Protein 7POK (pdb70)

GO terms:
  GO:0005634 nucleus (C, IDA)
  GO:0005700 polytene chromosome (C, IDA)
  GO:0003677 DNA binding (F, IDA)
  GO:0003682 chromatin binding (F, IDA)
  GO:0043035 chromatin insulator sequence binding (F, IDA)
  GO:0043565 sequence-specific DNA binding (F, IDA)
  GO:0006355 regulation of DNA-templated transcription (P, IDA)
  GO:0042023 DNA endoreduplication (P, IMP)
  GO:0006260 DNA replication (P, IMP)
  GO:0005515 protein binding (F, IPI)
  GO:0005634 nucleus (C, EXP)
  GO:0005694 chromosome (C, EXP)

Foldseek 3Di:
DQAALPPRHNPQKDFLPDDDPWWDADDRSQVLCCVPPVDRDDPPPPTRRIHHPVRSLVSRLVVQQVVVVVVQVVQVVCCVVPVDRDDDDDRDDRIDTD/DVQQDQAALPPRHNPQKDFQPPDVDRSQRLCCVQPVDHDDPPPPHHRIHHPLVSVVSVLVSVQVVQVVVQVVQVVCCVVPVDRDDDDDHRDRD/DQAAAQPPRHPPQKDFQQCVRNQVLCCVQPVDRDDPPPPTHGIHHPVVSLVSVLSSQQVVVVVVVVVQVVCCVVPVDRDDDDDRDDRDDD/DAAALPPRHPPQKDFQQPDPPDRSQRLCCVQPVDHDDPPPPTHGIHHPVRSVVSVLVSVQVVQVVVVVVQVVCCVVPVDRDDDDDRRDDD

Sequence (371 aa):
KRVCRFCLTEQKLASIFEENPRVKTTANLPLQIMAITAIEVYAGDGMPGHICLECRLLFEHCYRFKQMCKRAETLLRQYPLTGNWPSPLEKPRAPISSMLTEKRVCRFCLTEQKLASIFEETANLPLQIMAITAIEVYAGDGMPGHICLECRLLFEHCYRFKQMCKRAETLLRQYPLTGNWPSPLEKPRAPEKRVCRFCLTEEQKLASIFEANLPLQIMAITAIEVYAGDGMPGHICLECRLLFEHCYRFKQMCKRAETLLRQYPLTGNWPSPLEKPRAPISKRVCRFCLTEQKLASIFEETTANLPLQIMAITAIEVYAGDGMPGHICLECRLLFEHCYRFKQMCKRAETLLRQYPLTGNWPSPLEKPRAP

Structure (mmCIF, N/CA/C/O backbone):
data_7POK
#
_entry.id   7POK
#
_cell.length_a   87.265
_cell.length_b   90.489
_cell.length_c   105.770
_cell.angle_alpha   90.000
_cell.angle_beta   90.000
_cell.angle_gamma   90.000
#
_symmetry.space_group_name_H-M   'C 2 2 21'
#
loop_
_entity.id
_entity.type
_entity.pdbx_description
1 polymer LD15650p
2 non-polymer 'ZINC ION'
3 water water
#
loop_
_atom_site.group_PDB
_atom_site.id
_atom_site.type_symbol
_atom_site.label_atom_id
_atom_site.label_alt_id
_atom_site.label_comp_id
_atom_site.label_asym_id
_atom_site.label_entity_id
_atom_site.label_seq_id
_atom_site.pdbx_PDB_ins_code
_atom_site.Cartn_x
_atom_site.Cartn_y
_atom_site.Cartn_z
_atom_site.occupancy
_atom_site.B_iso_or_equiv
_atom_site.auth_seq_id
_atom_site.auth_comp_id
_atom_site.auth_asym_id
_atom_site.auth_atom_id
_atom_site.pdbx_PDB_model_num
ATOM 1 N N . LYS A 1 22 ? 38.995 -3.263 8.617 1.00 65.65 15 LYS A N 1
ATOM 2 C CA . LYS A 1 22 ? 38.613 -3.681 9.972 1.00 67.24 15 LYS A CA 1
ATOM 3 C C . LYS A 1 22 ? 39.010 -2.587 10.982 1.00 65.14 15 LYS A C 1
ATOM 4 O O . LYS A 1 22 ? 38.111 -2.183 11.725 1.00 84.19 15 LYS A O 1
ATOM 10 N N . ARG A 1 23 ? 40.273 -2.138 11.035 1.00 53.14 16 ARG A N 1
ATOM 11 C CA . ARG A 1 23 ? 40.738 -0.987 11.834 1.00 53.85 16 ARG A CA 1
ATOM 12 C C . ARG A 1 23 ? 40.683 0.315 11.005 1.00 44.12 16 ARG A C 1
ATOM 13 O O . ARG A 1 23 ? 41.552 0.515 10.129 1.00 39.48 16 ARG A O 1
ATOM 21 N N . VAL A 1 24 ? 39.663 1.146 11.210 1.00 39.03 17 VAL A N 1
ATOM 22 C CA . VAL A 1 24 ? 39.442 2.337 10.363 1.00 33.98 17 VAL A CA 1
ATOM 23 C C . VAL A 1 24 ? 39.128 3.564 11.253 1.00 33.27 17 VAL A C 1
ATOM 24 O O . VAL A 1 24 ? 38.730 3.415 12.385 1.00 28.59 17 VAL A O 1
ATOM 28 N N . CYS A 1 25 ? 39.229 4.728 10.661 1.00 31.21 18 CYS A N 1
ATOM 29 C CA . CYS A 1 25 ? 38.733 5.996 11.252 1.00 29.01 18 CYS A CA 1
ATOM 30 C C . CYS A 1 25 ? 37.211 5.893 11.318 1.00 28.40 18 CYS A C 1
ATOM 31 O O . CYS A 1 25 ? 36.563 5.661 10.256 1.00 30.09 18 CYS A O 1
ATOM 34 N N . ARG A 1 26 ? 36.632 6.104 12.493 1.00 27.88 19 ARG A N 1
ATOM 35 C CA . ARG A 1 26 ? 35.162 6.107 12.675 1.00 28.06 19 ARG A CA 1
ATOM 36 C C . ARG A 1 26 ? 34.457 7.145 11.765 1.00 25.80 19 ARG A C 1
ATOM 37 O O . ARG A 1 26 ? 33.275 6.967 11.444 1.00 24.62 19 ARG A O 1
ATOM 45 N N . PHE A 1 27 ? 35.151 8.181 11.346 1.00 25.09 20 PHE A N 1
ATOM 46 C CA . PHE A 1 27 ? 34.586 9.414 10.777 1.00 25.83 20 PHE A CA 1
ATOM 47 C C . PHE A 1 27 ? 34.812 9.501 9.268 1.00 26.55 20 PHE A C 1
ATOM 48 O O . PHE A 1 27 ? 33.856 9.965 8.592 1.00 28.01 20 PHE A O 1
ATOM 56 N N . CYS A 1 28 ? 35.922 9.002 8.744 1.00 27.33 21 CYS A N 1
ATOM 57 C CA . CYS A 1 28 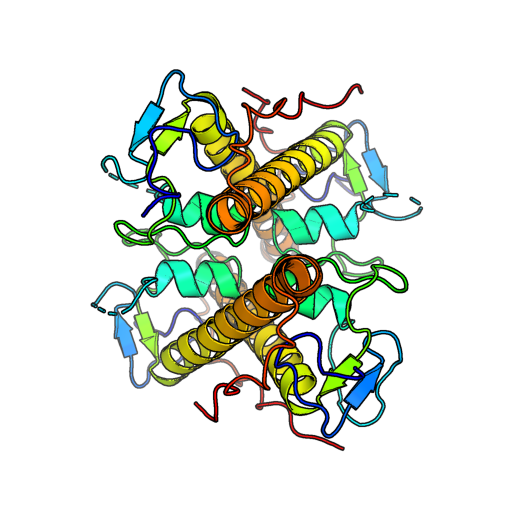? 36.185 9.021 7.286 1.00 28.95 21 CYS A CA 1
ATOM 58 C C . CYS A 1 28 ? 36.462 7.611 6.722 1.00 29.68 21 CYS A C 1
ATOM 59 O O . CYS A 1 28 ? 36.608 7.520 5.492 1.00 29.83 21 CYS A O 1
ATOM 62 N N . LEU A 1 29 ? 36.583 6.592 7.576 1.00 30.07 22 LEU A N 1
ATOM 63 C CA . LEU A 1 29 ? 36.764 5.165 7.207 1.00 31.98 22 LEU A CA 1
ATOM 64 C C . LEU A 1 29 ? 38.132 4.903 6.599 1.00 33.69 22 LEU A C 1
ATOM 65 O O . LEU A 1 29 ? 38.272 3.795 6.036 1.00 31.67 22 LEU A O 1
ATOM 70 N N . THR A 1 30 ? 39.123 5.794 6.740 1.00 31.11 23 THR A N 1
ATOM 71 C CA . THR A 1 30 ? 40.494 5.521 6.297 1.00 33.91 23 THR A CA 1
ATOM 72 C C . THR A 1 30 ? 41.124 4.478 7.197 1.00 38.85 23 THR A C 1
ATOM 73 O O . THR A 1 30 ? 40.709 4.350 8.393 1.00 36.57 23 THR A O 1
ATOM 77 N N . GLU A 1 31 ? 42.128 3.780 6.663 1.00 39.44 24 GLU A N 1
ATOM 78 C CA . GLU A 1 31 ? 42.996 2.857 7.435 1.00 38.08 24 GLU A CA 1
ATOM 79 C C . GLU A 1 31 ? 44.278 3.573 7.830 1.00 38.46 24 GLU A C 1
ATOM 80 O O . GLU A 1 31 ? 44.988 3.014 8.632 1.00 40.76 24 GLU A O 1
ATOM 86 N N . GLN A 1 32 ? 44.546 4.766 7.312 1.00 40.69 25 GLN A N 1
ATOM 87 C CA . GLN A 1 32 ? 45.864 5.467 7.432 1.00 43.03 25 GLN A CA 1
ATOM 88 C C . GLN A 1 32 ? 45.901 6.419 8.641 1.00 43.73 25 GLN A C 1
ATOM 89 O O . GLN A 1 32 ? 44.912 7.168 8.882 1.00 43.26 25 GLN A O 1
ATOM 95 N N . LYS A 1 33 ? 47.039 6.454 9.333 1.00 44.23 26 LYS A N 1
ATOM 96 C CA . LYS A 1 33 ? 47.427 7.484 10.342 1.00 44.10 26 LYS A CA 1
ATOM 97 C C . LYS A 1 33 ? 46.430 7.474 11.496 1.00 38.95 26 LYS A C 1
ATOM 98 O O . LYS A 1 33 ? 45.998 8.511 11.874 1.00 39.03 26 LYS A O 1
ATOM 104 N N . LEU A 1 34 ? 46.085 6.300 12.001 1.00 37.57 27 LEU A N 1
ATOM 105 C CA . LEU A 1 34 ? 45.066 6.120 13.057 1.00 38.22 27 LEU A CA 1
ATOM 106 C C . LEU A 1 34 ? 45.661 6.298 14.463 1.00 36.22 27 LEU A C 1
ATOM 107 O O . LEU A 1 34 ? 46.717 5.816 14.715 1.00 36.73 27 LEU A O 1
ATOM 112 N N . ALA A 1 35 ? 44.877 6.781 15.391 1.00 35.54 28 ALA A N 1
ATOM 113 C CA . ALA A 1 35 ? 45.124 6.653 16.835 1.00 36.19 28 ALA A CA 1
ATOM 114 C C . ALA A 1 35 ? 43.791 6.332 17.532 1.00 36.71 28 ALA A C 1
ATOM 115 O O . ALA A 1 35 ? 42.713 6.635 16.970 1.00 35.51 28 ALA A O 1
ATOM 117 N N . SER A 1 36 ? 43.844 5.823 18.766 1.00 35.89 29 SER A N 1
ATOM 118 C CA . SER A 1 36 ? 42.631 5.644 19.609 1.00 34.49 29 SER A CA 1
ATOM 119 C C . SER A 1 36 ? 41.919 6.985 19.828 1.00 34.17 29 SER A C 1
ATOM 120 O O . SER A 1 36 ? 42.567 7.990 20.240 1.00 32.62 29 SER A O 1
ATOM 123 N N . ILE A 1 37 ? 40.603 6.960 19.716 1.00 32.22 30 ILE A N 1
ATOM 124 C CA . ILE A 1 37 ? 39.737 8.080 20.124 1.00 32.77 30 ILE A CA 1
ATOM 125 C C . ILE A 1 37 ? 39.909 8.349 21.630 1.00 35.91 30 ILE A C 1
ATOM 126 O O . ILE A 1 37 ? 39.683 9.511 22.039 1.00 32.76 30 ILE A O 1
ATOM 131 N N . PHE A 1 38 ? 40.262 7.341 22.429 1.00 35.90 31 PHE A N 1
ATOM 132 C CA . PHE A 1 38 ? 40.134 7.418 23.907 1.00 39.17 31 PHE A CA 1
ATOM 133 C C . PHE A 1 38 ? 41.482 7.703 24.580 1.00 40.26 31 PHE A C 1
ATOM 134 O O . PHE A 1 38 ? 41.494 8.049 25.796 1.00 44.76 31 PHE A O 1
ATOM 142 N N . GLU A 1 39 ? 42.547 7.753 23.795 1.00 40.26 32 GLU A N 1
ATOM 143 C CA . GLU A 1 39 ? 43.890 8.025 24.350 1.00 44.72 32 GLU A CA 1
ATOM 144 C C . GLU A 1 39 ? 44.172 9.484 24.121 1.00 45.67 32 GLU A C 1
ATOM 145 O O . GLU A 1 39 ? 43.799 10.010 23.041 1.00 42.55 32 GLU A O 1
ATOM 151 N N . GLU A 1 40 ? 44.882 10.108 25.064 1.00 46.27 33 GLU A N 1
ATOM 152 C CA . GLU A 1 40 ? 45.496 11.443 24.754 1.00 46.99 33 GLU A CA 1
ATOM 153 C C . GLU A 1 40 ? 46.468 11.328 23.587 1.00 49.23 33 GLU A C 1
ATOM 154 O O . GLU A 1 40 ? 47.228 10.331 23.515 1.00 45.64 33 GLU A O 1
ATOM 160 N N . ASN A 1 41 ? 46.417 12.310 22.709 1.00 47.47 34 ASN A N 1
ATOM 161 C CA . ASN A 1 41 ? 47.287 12.313 21.531 1.00 53.57 34 ASN A CA 1
ATOM 162 C C . ASN A 1 41 ? 48.305 13.425 21.718 1.00 50.03 34 ASN A C 1
ATOM 163 O O . ASN A 1 41 ? 47.948 14.586 21.591 1.00 45.82 34 ASN A O 1
ATOM 168 N N . PRO A 1 42 ? 49.588 13.126 22.008 1.00 51.87 35 PRO A N 1
ATOM 169 C CA . PRO A 1 42 ? 50.569 14.205 22.207 1.00 55.81 35 PRO A CA 1
ATOM 170 C C . PRO A 1 42 ? 50.941 14.989 20.933 1.00 58.14 35 PRO A C 1
ATOM 171 O O . PRO A 1 42 ? 51.744 15.859 21.027 1.00 64.66 35 PRO A O 1
ATOM 175 N N . ARG A 1 43 ? 50.399 14.630 19.768 1.00 60.70 36 ARG A N 1
ATOM 176 C CA . ARG A 1 43 ? 50.899 15.127 18.462 1.00 60.89 36 ARG A CA 1
ATOM 177 C C . ARG A 1 43 ? 50.041 16.325 18.095 1.00 56.49 36 ARG A C 1
ATOM 178 O O . ARG A 1 43 ? 50.451 17.049 17.254 1.00 57.59 36 ARG A O 1
ATOM 182 N N . VAL A 1 44 ? 48.860 16.453 18.686 1.00 52.80 37 VAL A N 1
ATOM 183 C CA . VAL A 1 44 ? 47.897 17.528 18.389 1.00 52.13 37 VAL A CA 1
ATOM 184 C C . VAL A 1 44 ? 47.686 18.276 19.683 1.00 49.79 37 VAL A C 1
ATOM 185 O O . VAL A 1 44 ? 47.020 17.757 20.581 1.00 45.73 37 VAL A O 1
ATOM 189 N N . LYS A 1 45 ? 48.079 19.523 19.699 1.00 48.34 38 LYS A N 1
ATOM 190 C CA . LYS A 1 45 ? 47.624 20.447 20.731 1.00 45.79 38 LYS A CA 1
ATOM 191 C C . LYS A 1 45 ? 46.128 20.644 20.587 1.00 46.20 38 LYS A C 1
ATOM 192 O O . LYS A 1 45 ? 45.719 21.354 19.667 1.00 51.89 38 LYS A O 1
ATOM 198 N N . THR A 1 46 ? 45.364 20.218 21.577 1.00 42.65 39 THR A N 1
ATOM 199 C CA . THR A 1 46 ? 43.890 20.308 21.564 1.00 47.86 39 THR A CA 1
ATOM 200 C C . THR A 1 46 ? 43.435 21.049 22.782 1.00 48.29 39 THR A C 1
ATOM 201 O O . THR A 1 46 ? 44.165 21.084 23.790 1.00 53.09 39 THR A O 1
ATOM 205 N N . THR A 1 47 ? 42.244 21.591 22.645 1.00 45.03 40 THR A N 1
ATOM 206 C CA . THR A 1 47 ? 41.691 22.568 23.571 1.00 44.33 40 THR A CA 1
ATOM 207 C C . THR A 1 47 ? 40.456 21.991 24.255 1.00 43.83 40 THR A C 1
ATOM 208 O O . THR A 1 47 ? 39.984 22.709 25.064 1.00 44.62 40 THR A O 1
ATOM 212 N N . ALA A 1 48 ? 39.928 20.784 23.956 1.00 39.81 41 ALA A N 1
ATOM 213 C CA . ALA A 1 48 ? 38.869 20.120 24.781 1.00 35.80 41 ALA A CA 1
ATOM 214 C C . ALA A 1 48 ? 38.934 18.606 24.543 1.00 34.55 41 ALA A C 1
ATOM 215 O O . ALA A 1 48 ? 39.569 18.249 23.500 1.00 34.79 41 ALA A O 1
ATOM 217 N N . ASN A 1 49 ? 38.280 17.766 25.352 1.00 33.71 42 ASN A N 1
ATOM 218 C CA . ASN A 1 49 ? 38.400 16.297 25.146 1.00 35.80 42 ASN A CA 1
ATOM 219 C C . ASN A 1 49 ? 37.683 15.922 23.821 1.00 32.58 42 ASN A C 1
ATOM 220 O O . ASN A 1 49 ? 36.741 16.681 23.346 1.00 29.63 42 ASN A O 1
ATOM 225 N N . LEU A 1 50 ? 38.154 14.860 23.178 1.00 30.09 43 LEU A N 1
ATOM 226 C CA . LEU A 1 50 ? 37.714 14.567 21.809 1.00 29.06 43 LEU A CA 1
ATOM 227 C C . LEU A 1 50 ? 36.238 14.154 21.813 1.00 29.20 43 LEU A C 1
ATOM 228 O O . LEU A 1 50 ? 35.487 14.599 20.950 1.00 29.79 43 LEU A O 1
ATOM 233 N N . PRO A 1 51 ? 35.730 13.309 22.750 1.00 30.81 44 PRO A N 1
ATOM 234 C CA . PRO A 1 51 ? 34.319 12.991 22.746 1.00 31.52 44 PRO A CA 1
ATOM 235 C C . PRO A 1 51 ? 33.447 14.247 22.794 1.00 28.94 44 PRO A C 1
ATOM 236 O O . PRO A 1 51 ? 32.387 14.242 22.105 1.00 29.29 44 PRO A O 1
ATOM 240 N N . LEU A 1 52 ? 33.812 15.236 23.623 1.00 28.44 45 LEU A N 1
ATOM 241 C CA . LEU A 1 52 ? 33.027 16.502 23.629 1.00 31.93 45 LEU A CA 1
ATOM 242 C C . LEU A 1 52 ? 33.046 17.173 22.215 1.00 28.63 45 LEU A C 1
ATOM 243 O O . LEU A 1 52 ? 31.962 17.631 21.740 1.00 28.86 45 LEU A O 1
ATOM 248 N N . GLN A 1 53 ? 34.226 17.224 21.576 1.00 27.95 46 GLN A N 1
ATOM 249 C CA . GLN A 1 53 ? 34.362 17.854 20.223 1.00 29.84 46 GLN A CA 1
ATOM 250 C C . GLN A 1 53 ? 33.489 17.120 19.201 1.00 29.34 46 GLN A C 1
ATOM 251 O O . GLN A 1 53 ? 32.810 17.776 18.378 1.00 27.71 46 GLN A O 1
ATOM 257 N N . ILE A 1 54 ? 33.459 15.793 19.293 1.00 27.77 47 ILE A N 1
ATOM 258 C CA . ILE A 1 54 ? 32.702 14.974 18.328 1.00 29.72 47 ILE A CA 1
ATOM 259 C C . ILE A 1 54 ? 31.203 15.276 18.493 1.00 35.65 47 ILE A C 1
ATOM 260 O O . ILE A 1 54 ? 30.440 15.420 17.511 1.00 31.13 47 ILE A O 1
ATOM 265 N N . MET A 1 55 ? 30.775 15.205 19.744 1.00 35.23 48 MET A N 1
ATOM 266 C CA . MET A 1 55 ? 29.382 15.413 20.143 1.00 37.12 48 MET A CA 1
ATOM 267 C C . MET A 1 55 ? 28.921 16.773 19.660 1.00 32.55 48 MET A C 1
ATOM 268 O O . MET A 1 55 ? 27.778 16.834 19.154 1.00 32.10 48 MET A O 1
ATOM 276 N N . ALA A 1 56 ? 29.703 17.817 19.854 1.00 29.70 49 ALA A N 1
ATOM 277 C CA . ALA A 1 56 ? 29.308 19.166 19.462 1.00 36.20 49 ALA A CA 1
ATOM 278 C C . ALA A 1 56 ? 28.832 19.209 17.974 1.00 44.16 49 ALA A C 1
ATOM 279 O O . ALA A 1 56 ? 27.851 19.904 17.622 1.00 42.89 49 ALA A O 1
ATOM 281 N N . ILE A 1 57 ? 29.514 18.490 17.084 1.00 42.64 50 ILE A N 1
ATOM 282 C CA . ILE A 1 57 ? 29.338 18.610 15.603 1.00 41.00 50 ILE A CA 1
ATOM 283 C C . ILE A 1 57 ? 28.352 17.575 15.103 1.00 40.56 50 ILE A C 1
ATOM 284 O O . ILE A 1 57 ? 27.571 17.892 14.167 1.00 46.23 50 ILE A O 1
ATOM 289 N N . THR A 1 58 ? 28.271 16.405 15.715 1.00 35.52 51 THR A N 1
ATOM 290 C CA . THR A 1 58 ? 27.604 15.255 15.061 1.00 35.73 51 THR A CA 1
ATOM 291 C C . THR A 1 58 ? 26.492 14.731 15.954 1.00 37.41 51 THR A C 1
ATOM 292 O O . THR A 1 58 ? 25.695 13.817 15.480 1.00 37.32 51 THR A O 1
ATOM 296 N N . ALA A 1 59 ? 26.517 15.115 17.251 1.00 35.40 52 ALA A N 1
ATOM 297 C CA . ALA A 1 59 ? 25.561 14.641 18.255 1.00 36.02 52 ALA A CA 1
ATOM 298 C C . ALA A 1 59 ? 25.748 13.156 18.518 1.00 37.17 52 ALA A C 1
ATOM 299 O O . ALA A 1 59 ? 24.974 12.634 19.318 1.00 40.10 52 ALA A O 1
ATOM 301 N N . ILE A 1 60 ? 26.756 12.515 17.930 1.00 38.63 53 ILE A N 1
ATOM 302 C CA . ILE A 1 60 ? 27.190 11.124 18.221 1.00 41.20 53 ILE A CA 1
ATOM 303 C C . ILE A 1 60 ? 27.949 11.138 19.546 1.00 37.04 53 ILE A C 1
ATOM 304 O O . ILE A 1 60 ? 28.942 11.914 19.685 1.00 32.00 53 ILE A O 1
ATOM 309 N N . GLU A 1 61 ? 27.543 10.251 20.450 1.00 39.33 54 GLU A N 1
ATOM 310 C CA . GLU A 1 61 ? 28.125 10.101 21.783 1.00 41.63 54 GLU A CA 1
ATOM 311 C C . GLU A 1 61 ? 28.957 8.842 21.701 1.00 39.20 54 GLU A C 1
ATOM 312 O O . GLU A 1 61 ? 28.364 7.789 21.872 1.00 43.84 54 GLU A O 1
ATOM 318 N N . VAL A 1 62 ? 30.271 8.943 21.569 1.00 34.77 55 VAL A N 1
ATOM 319 C CA . VAL A 1 62 ? 31.172 7.789 21.378 1.00 34.80 55 VAL A CA 1
ATOM 320 C C . VAL A 1 62 ? 31.582 7.290 22.770 1.00 37.50 55 VAL A C 1
ATOM 321 O O . VAL A 1 62 ? 31.725 8.142 23.663 1.00 36.99 55 VAL A O 1
ATOM 325 N N . TYR A 1 63 ? 31.764 6.001 22.973 1.00 37.37 56 TYR A N 1
ATOM 326 C CA . TYR A 1 63 ? 32.350 5.501 24.241 1.00 38.74 56 TYR A CA 1
ATOM 327 C C . TYR A 1 63 ? 33.018 4.166 23.967 1.00 40.37 56 TYR A C 1
ATOM 328 O O . TYR A 1 63 ? 32.601 3.408 22.998 1.00 38.65 56 TYR A O 1
ATOM 337 N N . ALA A 1 64 ? 34.040 3.884 24.778 1.00 40.41 57 ALA A N 1
ATOM 338 C CA . ALA A 1 64 ? 34.810 2.629 24.694 1.00 45.37 57 ALA A CA 1
ATOM 339 C C . ALA A 1 64 ? 33.826 1.466 24.862 1.00 44.17 57 ALA A C 1
ATOM 340 O O . ALA A 1 64 ? 33.023 1.529 25.786 1.00 49.49 57 ALA A O 1
ATOM 342 N N . GLY A 1 65 ? 33.828 0.517 23.928 1.00 45.19 58 GLY A N 1
ATOM 343 C CA . GLY A 1 65 ? 32.950 -0.654 23.992 1.00 44.89 58 GLY A CA 1
ATOM 344 C C . GLY A 1 65 ? 31.590 -0.393 23.347 1.00 51.34 58 GLY A C 1
ATOM 345 O O . GLY A 1 65 ? 30.718 -1.258 23.519 1.00 46.20 58 GLY A O 1
ATOM 346 N N . ASP A 1 66 ? 31.395 0.676 22.535 1.00 41.33 59 ASP A N 1
ATOM 347 C CA . ASP A 1 66 ? 30.077 0.901 21.887 1.00 39.26 59 ASP A CA 1
ATOM 348 C C . ASP A 1 66 ? 29.965 0.030 20.620 1.00 38.45 59 ASP A C 1
ATOM 349 O O . ASP A 1 66 ? 28.966 0.133 19.934 1.00 38.05 59 ASP A O 1
ATOM 354 N N . GLY A 1 67 ? 30.972 -0.771 20.275 1.00 37.58 60 GLY A N 1
ATOM 355 C CA . GLY A 1 67 ? 30.869 -1.676 19.105 1.00 38.42 60 GLY A CA 1
ATOM 356 C C . GLY A 1 67 ? 31.200 -0.961 17.790 1.00 39.52 60 GLY A C 1
ATOM 357 O O . GLY A 1 67 ? 31.036 -1.564 16.763 1.00 39.37 60 GLY A O 1
ATOM 358 N N . MET A 1 68 ? 31.634 0.287 17.841 1.00 34.96 61 MET A N 1
ATOM 359 C CA . MET A 1 68 ? 31.918 1.106 16.636 1.00 34.01 61 MET A CA 1
ATOM 360 C C . MET A 1 68 ? 33.412 1.243 16.554 1.00 33.34 61 MET A C 1
ATOM 361 O O . MET A 1 68 ? 34.101 0.973 17.518 1.00 34.11 61 MET A O 1
ATOM 366 N N . PRO A 1 69 ? 34.007 1.591 15.395 1.00 35.13 62 PRO A N 1
ATOM 367 C CA . PRO A 1 69 ? 35.458 1.775 15.333 1.00 33.53 62 PRO A CA 1
ATOM 368 C C . PRO A 1 69 ? 35.949 2.785 16.404 1.00 33.23 62 PRO A C 1
ATOM 369 O O . PRO A 1 69 ? 35.287 3.771 16.648 1.00 30.77 62 PRO A O 1
ATOM 373 N N . GLY A 1 70 ? 37.064 2.442 17.045 1.00 32.30 63 GLY A N 1
ATOM 374 C CA . GLY A 1 70 ? 37.627 3.102 18.238 1.00 35.83 63 GLY A CA 1
ATOM 375 C C . GLY A 1 70 ? 38.760 4.048 17.886 1.00 32.96 63 GLY A C 1
ATOM 376 O O . GLY A 1 70 ? 39.404 4.555 18.808 1.00 34.44 63 GLY A O 1
ATOM 377 N N . HIS A 1 71 ? 38.982 4.268 16.592 1.00 31.06 64 HIS A N 1
ATOM 378 C CA . HIS A 1 71 ? 40.118 5.025 16.060 1.00 31.96 64 HIS A CA 1
ATOM 379 C C . HIS A 1 71 ? 39.625 6.230 15.253 1.00 31.57 64 HIS A C 1
ATOM 380 O O . HIS A 1 71 ? 38.530 6.245 14.745 1.00 30.87 64 HIS A O 1
ATOM 387 N N . ILE A 1 72 ? 40.516 7.192 15.109 1.00 30.80 65 ILE A N 1
ATOM 388 C CA . ILE A 1 72 ? 40.335 8.426 14.319 1.00 28.88 65 ILE A CA 1
ATOM 389 C C . ILE A 1 72 ? 41.679 8.706 13.662 1.00 31.49 65 ILE A C 1
ATOM 390 O O . ILE A 1 72 ? 42.731 8.461 14.282 1.00 31.91 65 ILE A O 1
ATOM 395 N N . CYS A 1 73 ? 41.641 9.155 12.427 1.00 30.76 66 CYS A N 1
ATOM 396 C CA . CYS A 1 73 ? 42.837 9.570 11.684 1.00 31.55 66 CYS A CA 1
ATOM 397 C C . CYS A 1 73 ? 43.222 10.984 12.140 1.00 31.71 66 CYS A C 1
ATOM 398 O O . CYS A 1 73 ? 42.422 11.739 12.750 1.00 31.17 66 CYS A O 1
ATOM 401 N N . LEU A 1 74 ? 44.448 11.333 11.865 1.00 34.25 67 LEU A N 1
ATOM 402 C CA . LEU A 1 74 ? 45.024 12.650 12.230 1.00 37.65 67 LEU A CA 1
ATOM 403 C C . LEU A 1 74 ? 44.179 13.737 11.590 1.00 35.76 67 LEU A C 1
ATOM 404 O O . LEU A 1 74 ? 43.896 14.716 12.284 1.00 32.85 67 LEU A O 1
ATOM 409 N N . GLU A 1 75 ? 43.821 13.605 10.311 1.00 34.12 68 GLU A N 1
ATOM 410 C CA . GLU A 1 75 ? 43.099 14.705 9.644 1.00 35.91 68 GLU A CA 1
ATOM 411 C C . GLU A 1 75 ? 41.721 14.922 10.288 1.00 33.38 68 GLU A C 1
ATOM 412 O O . GLU A 1 75 ? 41.359 16.066 10.434 1.00 32.17 68 GLU A O 1
ATOM 418 N N . CYS A 1 76 ? 40.972 13.879 10.598 1.00 29.12 69 CYS A N 1
ATOM 419 C CA . CYS A 1 76 ? 39.685 14.004 11.324 1.00 30.30 69 CYS A CA 1
ATOM 420 C C . CYS A 1 76 ? 39.917 14.633 12.745 1.00 27.45 69 CYS A C 1
ATOM 421 O O . CYS A 1 76 ? 39.138 15.453 13.137 1.00 28.04 69 CYS A O 1
ATOM 424 N N A ARG A 1 77 ? 40.957 14.234 13.460 0.50 28.67 70 ARG A N 1
ATOM 425 N N B ARG A 1 77 ? 40.957 14.234 13.460 0.50 28.73 70 ARG A N 1
ATOM 426 C CA . ARG A 1 77 ? 41.269 14.850 14.784 1.00 29.48 70 ARG A CA 1
ATOM 427 C C A ARG A 1 77 ? 41.503 16.357 14.605 0.50 29.45 70 ARG A C 1
ATOM 428 C C B ARG A 1 77 ? 41.503 16.357 14.605 0.50 29.45 70 ARG A C 1
ATOM 429 O O A ARG A 1 77 ? 40.917 17.153 15.381 0.50 26.21 70 ARG A O 1
ATOM 430 O O B ARG A 1 77 ? 40.917 17.153 15.381 0.50 26.21 70 ARG A O 1
ATOM 444 N N . LEU A 1 78 ? 42.276 16.731 13.591 1.00 29.64 71 LEU A N 1
ATOM 445 C CA . LEU A 1 78 ? 42.532 18.164 13.319 1.00 32.02 71 LEU A CA 1
ATOM 446 C C . LEU A 1 78 ? 41.261 18.904 12.965 1.00 31.90 71 LEU A C 1
ATOM 447 O O . LEU A 1 78 ? 41.109 20.053 13.443 1.00 31.92 71 LEU A O 1
ATOM 452 N N . LEU A 1 79 ? 40.402 18.297 12.150 1.00 33.71 72 LEU A N 1
ATOM 453 C CA . LEU A 1 79 ? 39.124 18.931 11.751 1.00 32.52 72 LEU A CA 1
ATOM 454 C C . LEU A 1 79 ? 38.236 19.138 12.986 1.00 30.29 72 LEU A C 1
ATOM 455 O O . LEU A 1 79 ? 37.581 20.208 13.113 1.00 29.16 72 LEU A O 1
ATOM 460 N N . PHE A 1 80 ? 38.155 18.156 13.897 1.00 27.56 73 PHE A N 1
ATOM 461 C CA . PHE A 1 80 ? 37.331 18.317 15.108 1.00 28.50 73 PHE A CA 1
ATOM 462 C C . PHE A 1 80 ? 37.889 19.504 15.901 1.00 27.46 73 PHE A C 1
ATOM 463 O O . PHE A 1 80 ? 37.067 20.298 16.448 1.00 29.53 73 PHE A O 1
ATOM 471 N N . GLU A 1 81 ? 39.207 19.583 16.039 1.00 29.79 74 GLU A N 1
ATOM 472 C CA . GLU A 1 81 ? 39.822 20.654 16.873 1.00 29.24 74 GLU A CA 1
ATOM 473 C C . GLU A 1 81 ? 39.528 21.994 16.174 1.00 29.60 74 GLU A C 1
ATOM 474 O O . GLU A 1 81 ? 39.251 22.992 16.842 1.00 29.43 74 GLU A O 1
ATOM 480 N N . HIS A 1 82 ? 39.674 22.043 14.885 1.00 29.96 75 HIS A N 1
ATOM 481 C CA . HIS A 1 82 ? 39.450 23.267 14.079 1.00 32.89 75 HIS A CA 1
ATOM 482 C C . HIS A 1 82 ? 38.019 23.734 14.251 1.00 35.12 75 HIS A C 1
ATOM 483 O O . HIS A 1 82 ? 37.821 24.959 14.539 1.00 33.81 75 HIS A O 1
ATOM 490 N N . CYS A 1 83 ? 37.042 22.859 14.117 1.00 33.66 76 CYS A N 1
ATOM 491 C CA . CYS A 1 83 ? 35.652 23.265 14.314 1.00 32.10 76 CYS A CA 1
ATOM 492 C C . CYS A 1 83 ? 35.452 23.789 15.746 1.00 32.05 76 CYS A C 1
ATOM 493 O O . CYS A 1 83 ? 34.649 24.758 15.908 1.00 31.83 76 CYS A O 1
ATOM 498 N N . TYR A 1 84 ? 36.031 23.171 16.789 1.00 28.70 77 TYR A N 1
ATOM 499 C CA . TYR A 1 84 ? 35.862 23.660 18.158 1.00 29.95 77 TYR A CA 1
ATOM 500 C C . TYR A 1 84 ? 36.456 25.103 18.293 1.00 31.37 77 TYR A C 1
ATOM 501 O O . TYR A 1 84 ? 35.840 25.950 18.957 1.00 32.12 77 TYR A O 1
ATOM 510 N N . ARG A 1 85 ? 37.642 25.333 17.734 1.00 30.53 78 ARG A N 1
ATOM 511 C CA . ARG A 1 85 ? 38.324 26.659 17.847 1.00 36.53 78 ARG A CA 1
ATOM 512 C C . ARG A 1 85 ? 37.475 27.740 17.165 1.00 34.72 78 ARG A C 1
ATOM 513 O O . ARG A 1 85 ? 37.312 28.860 17.712 1.00 32.04 78 ARG A O 1
ATOM 521 N N . PHE A 1 86 ? 36.907 27.379 16.016 1.00 32.69 79 PHE A N 1
ATOM 522 C CA . PHE A 1 86 ? 36.008 28.279 15.279 1.00 32.36 79 PHE A CA 1
ATOM 523 C C . PHE A 1 86 ? 34.788 28.617 16.128 1.00 33.39 79 PHE A C 1
ATOM 524 O O . PHE A 1 86 ? 34.375 29.791 16.239 1.00 32.80 79 PHE A O 1
ATOM 532 N N . LYS A 1 87 ? 34.153 27.641 16.712 1.00 30.32 80 LYS A N 1
ATOM 533 C CA . LYS A 1 87 ? 32.981 27.844 17.581 1.00 30.94 80 LYS A CA 1
ATOM 534 C C . LYS A 1 87 ? 33.353 28.761 18.720 1.00 31.57 80 LYS A C 1
ATOM 535 O O . LYS A 1 87 ? 32.573 29.646 18.994 1.00 31.16 80 LYS A O 1
ATOM 541 N N . GLN A 1 88 ? 34.502 28.580 19.341 1.00 32.52 81 GLN A N 1
ATOM 542 C CA . GLN A 1 88 ? 34.939 29.417 20.463 1.00 35.08 81 GLN A CA 1
ATOM 543 C C . GLN A 1 88 ? 35.095 30.883 19.971 1.00 35.68 81 GLN A C 1
ATOM 544 O O . GLN A 1 88 ? 34.654 31.811 20.697 1.00 34.88 81 GLN A O 1
ATOM 550 N N . MET A 1 89 ? 35.622 31.108 18.775 1.00 34.28 82 MET A N 1
ATOM 551 C CA . MET A 1 89 ? 35.744 32.492 18.269 1.00 34.60 82 MET A CA 1
ATOM 552 C C . MET A 1 89 ? 34.334 33.075 18.063 1.00 33.67 82 MET A C 1
ATOM 553 O O . MET A 1 89 ? 34.079 34.236 18.503 1.00 36.58 82 MET A O 1
ATOM 558 N N . CYS A 1 90 ? 33.435 32.340 17.409 1.00 31.59 83 CYS A N 1
ATOM 559 C CA . CYS A 1 90 ? 32.061 32.804 17.133 1.00 32.73 83 CYS A CA 1
ATOM 560 C C . CYS A 1 90 ? 31.381 33.182 18.454 1.00 36.69 83 CYS A C 1
ATOM 561 O O . CYS A 1 90 ? 30.635 34.235 18.497 1.00 33.00 83 CYS A O 1
ATOM 564 N N . LYS A 1 91 ? 31.585 32.383 19.520 1.00 35.45 84 LYS A N 1
ATOM 565 C CA . LYS A 1 91 ? 30.933 32.671 20.821 1.00 35.73 84 LYS A CA 1
ATOM 566 C C . LYS A 1 91 ? 31.550 33.917 21.452 1.00 35.92 84 LYS A C 1
ATOM 567 O O . LYS A 1 91 ? 30.772 34.714 22.067 1.00 36.86 84 LYS A O 1
ATOM 570 N N . ARG A 1 92 ? 32.859 34.099 21.351 1.00 35.83 85 ARG A N 1
ATOM 571 C CA . ARG A 1 92 ? 33.505 35.321 21.838 1.00 40.26 85 ARG A CA 1
ATOM 572 C C . ARG A 1 92 ? 32.903 36.553 21.105 1.00 40.82 85 ARG A C 1
ATOM 573 O O . ARG A 1 92 ? 32.571 37.574 21.773 1.00 39.40 85 ARG A O 1
ATOM 581 N N . ALA A 1 93 ? 32.762 36.494 19.793 1.00 38.76 86 ALA A N 1
ATOM 582 C CA . ALA A 1 93 ? 32.179 37.601 19.004 1.00 40.00 86 ALA A CA 1
ATOM 583 C C . ALA A 1 93 ? 30.768 37.907 19.497 1.00 38.93 86 ALA A C 1
ATOM 584 O O . ALA A 1 93 ? 30.404 39.066 19.665 1.00 35.81 86 ALA A O 1
ATOM 586 N N . GLU A 1 94 ? 29.970 36.885 19.708 1.00 38.33 87 GLU A N 1
ATOM 587 C CA . GLU A 1 94 ? 28.595 37.078 20.203 1.00 40.03 87 GLU A CA 1
ATOM 588 C C . GLU A 1 94 ? 28.601 37.775 21.582 1.00 41.90 87 GLU A C 1
ATOM 589 O O . GLU A 1 94 ? 27.835 38.720 21.764 1.00 41.97 87 GLU A O 1
ATOM 595 N N . THR A 1 95 ? 29.415 37.339 22.531 1.00 40.27 88 THR A N 1
ATOM 596 C CA . THR A 1 95 ? 29.502 37.955 23.869 1.00 43.73 88 THR A CA 1
ATOM 597 C C . THR A 1 95 ? 29.856 39.451 23.731 1.00 44.36 88 THR A C 1
ATOM 598 O O . THR A 1 95 ? 29.149 40.308 24.329 1.00 41.16 88 THR A O 1
ATOM 602 N N . LEU A 1 96 ? 30.883 39.755 22.949 1.00 41.57 89 LEU A N 1
ATOM 603 C CA . LEU A 1 96 ? 31.354 41.155 22.764 1.00 43.98 89 LEU A CA 1
ATOM 604 C C . LEU A 1 96 ? 30.241 42.022 22.130 1.00 43.82 89 LEU A C 1
ATOM 605 O O . LEU A 1 96 ? 30.069 43.162 22.546 1.00 44.20 89 LEU A O 1
ATOM 610 N N . LEU A 1 97 ? 29.498 41.475 21.167 1.00 42.74 90 LEU A N 1
ATOM 611 C CA . LEU A 1 97 ? 28.416 42.217 20.483 1.00 43.06 90 LEU A CA 1
ATOM 612 C C . LEU A 1 97 ? 27.286 42.399 21.475 1.00 46.06 90 LEU A C 1
ATOM 613 O O . LEU A 1 97 ? 26.757 43.524 21.529 1.00 45.83 90 LEU A O 1
ATOM 618 N N . ARG A 1 98 ? 26.941 41.372 22.259 1.00 43.22 91 ARG A N 1
ATOM 619 C CA . ARG A 1 98 ? 25.793 41.512 23.209 1.00 44.31 91 ARG A CA 1
ATOM 620 C C . ARG A 1 98 ? 26.146 42.462 24.360 1.00 43.83 91 ARG A C 1
ATOM 621 O O . ARG A 1 98 ? 25.216 42.996 24.955 1.00 49.63 91 ARG A O 1
ATOM 629 N N . GLN A 1 99 ? 27.415 42.698 24.651 1.00 43.44 92 GLN A N 1
ATOM 630 C CA . GLN A 1 99 ? 27.852 43.554 25.772 1.00 47.77 92 GLN A CA 1
ATOM 631 C C . GLN A 1 99 ? 27.992 44.999 25.288 1.00 47.20 92 GLN A C 1
ATOM 632 O O . GLN A 1 99 ? 28.081 45.942 26.134 1.00 49.19 92 GLN A O 1
ATOM 638 N N . TYR A 1 100 ? 28.033 45.218 23.980 1.00 45.07 93 TYR A N 1
ATOM 639 C CA . TYR A 1 100 ? 28.303 46.558 23.405 1.00 44.65 93 TYR A CA 1
ATOM 640 C C . TYR A 1 100 ? 27.282 47.587 23.888 1.00 44.61 93 TYR A C 1
ATOM 641 O O . TYR A 1 100 ? 27.657 48.732 24.211 1.00 46.03 93 TYR A O 1
ATOM 650 N N . PRO A 1 101 ? 25.960 47.287 23.930 1.00 44.87 94 PRO A N 1
ATOM 651 C CA . PRO A 1 101 ? 24.982 48.268 24.393 1.00 48.11 94 PRO A CA 1
ATOM 652 C C . PRO A 1 101 ? 25.222 48.662 25.871 1.00 47.78 94 PRO A C 1
ATOM 653 O O . PRO A 1 101 ? 24.805 49.717 26.259 1.00 46.28 94 PRO A O 1
ATOM 657 N N . LEU A 1 102 ? 25.951 47.864 26.648 1.00 44.56 95 LEU A N 1
ATOM 658 C CA . LEU A 1 102 ? 26.185 48.202 28.066 1.00 46.42 95 LEU A CA 1
ATOM 659 C C . LEU A 1 102 ? 27.323 49.211 28.228 1.00 47.68 95 LEU A C 1
ATOM 660 O O . LEU A 1 102 ? 27.267 49.906 29.267 1.00 46.79 95 LEU A O 1
ATOM 665 N N . THR A 1 103 ? 28.243 49.368 27.273 1.00 45.53 96 THR A N 1
ATOM 666 C CA . THR A 1 103 ? 29.374 50.327 27.435 1.00 48.51 96 THR A CA 1
ATOM 667 C C . THR A 1 103 ? 29.524 51.288 26.251 1.00 48.80 96 THR A C 1
ATOM 668 O O . THR A 1 103 ? 30.103 52.361 26.408 1.00 52.04 96 THR A O 1
ATOM 672 N N . GLY A 1 104 ? 29.027 50.921 25.087 1.00 49.61 97 GLY A N 1
ATOM 673 C CA . GLY A 1 104 ? 29.239 51.694 23.855 1.00 53.60 97 GLY A CA 1
ATOM 674 C C . GLY A 1 104 ? 30.656 51.568 23.299 1.00 53.29 97 GLY A C 1
ATOM 675 O O . GLY A 1 104 ? 30.932 52.252 22.335 1.00 53.74 97 GLY A O 1
ATOM 676 N N . ASN A 1 105 ? 31.497 50.686 23.818 1.00 49.31 98 ASN A N 1
ATOM 677 C CA . ASN A 1 105 ? 32.807 50.374 23.217 1.00 51.92 98 ASN A CA 1
ATOM 678 C C . ASN A 1 105 ? 32.646 49.251 22.182 1.00 48.54 98 ASN A C 1
ATOM 679 O O . ASN A 1 105 ? 32.347 48.103 22.571 1.00 46.03 98 ASN A O 1
ATOM 684 N N . TRP A 1 106 ? 32.743 49.606 20.911 1.00 46.96 99 TRP A N 1
ATOM 685 C CA . TRP A 1 106 ? 32.603 48.678 19.776 1.00 49.92 99 TRP A CA 1
ATOM 686 C C . TRP A 1 106 ? 33.787 47.713 19.780 1.00 49.10 99 TRP A C 1
ATOM 687 O O . TRP A 1 106 ? 34.931 48.133 19.860 1.00 50.49 99 TRP A O 1
ATOM 698 N N . PRO A 1 107 ? 33.568 46.398 19.726 1.00 43.93 100 PRO A N 1
ATOM 699 C CA . PRO A 1 107 ? 34.681 45.447 19.771 1.00 46.25 100 PRO A CA 1
ATOM 700 C C . PRO A 1 107 ? 35.440 45.384 18.439 1.00 46.26 100 PRO A C 1
ATOM 701 O O . PRO A 1 107 ? 34.850 45.491 17.362 1.00 47.70 100 PRO A O 1
ATOM 705 N N . SER A 1 108 ? 36.758 45.297 18.538 1.00 45.79 101 SER A N 1
ATOM 706 C CA . SER A 1 108 ? 37.672 45.233 17.381 1.00 49.76 101 SER A CA 1
ATOM 707 C C . SER A 1 108 ? 37.598 43.839 16.735 1.00 46.97 101 SER A C 1
ATOM 708 O O . SER A 1 108 ? 37.183 42.856 17.375 1.00 47.03 101 SER A O 1
ATOM 711 N N . PRO A 1 109 ? 38.048 43.715 15.461 1.00 49.03 102 PRO A N 1
ATOM 712 C CA . PRO A 1 109 ? 38.180 42.410 14.797 1.00 47.45 102 PRO A CA 1
ATOM 713 C C . PRO A 1 109 ? 38.975 41.437 15.688 1.00 49.21 102 PRO A C 1
ATOM 714 O O . PRO A 1 109 ? 39.963 41.879 16.330 1.00 44.33 102 PRO A O 1
ATOM 718 N N . LEU A 1 110 ? 38.552 40.160 15.755 1.00 44.96 103 LEU A N 1
ATOM 719 C CA . LEU A 1 110 ? 39.248 39.184 16.612 1.00 48.09 103 LEU A CA 1
ATOM 720 C C . LEU A 1 110 ? 40.454 38.608 15.850 1.00 51.82 103 LEU A C 1
ATOM 721 O O . LEU A 1 110 ? 40.423 38.530 14.580 1.00 51.85 103 LEU A O 1
ATOM 726 N N . GLU A 1 111 ? 41.475 38.234 16.623 1.00 52.96 104 GLU A N 1
ATOM 727 C CA . GLU A 1 111 ? 42.602 37.368 16.204 1.00 57.30 104 GLU A CA 1
ATOM 728 C C . GLU A 1 111 ? 41.978 35.975 15.937 1.00 56.00 104 GLU A C 1
ATOM 729 O O . GLU A 1 111 ? 41.471 35.359 16.869 1.00 57.98 104 GLU A O 1
ATOM 732 N N . LYS A 1 112 ? 41.890 35.598 14.668 1.00 59.12 105 LYS A N 1
ATOM 733 C CA . LYS A 1 112 ? 41.275 34.350 14.164 1.00 54.90 105 LYS A CA 1
ATOM 734 C C . LYS A 1 112 ? 42.069 33.157 14.719 1.00 58.73 105 LYS A C 1
ATOM 735 O O . LYS A 1 112 ? 43.268 33.246 14.921 1.00 53.02 105 LYS A O 1
ATOM 746 N N . PRO A 1 113 ? 41.431 31.998 15.043 1.00 64.26 106 PRO A N 1
ATOM 747 C CA . PRO A 1 113 ? 42.165 30.795 15.429 1.00 59.03 106 PRO A CA 1
ATOM 748 C C . PRO A 1 113 ? 42.963 30.284 14.220 1.00 55.12 106 PRO A C 1
ATOM 749 O O . PRO A 1 113 ? 42.412 30.292 13.082 1.00 50.93 106 PRO A O 1
ATOM 753 N N . ARG A 1 114 ? 44.192 29.838 14.468 1.00 53.97 107 ARG A N 1
ATOM 754 C CA . ARG A 1 114 ? 45.001 29.154 13.418 1.00 54.96 107 ARG A CA 1
ATOM 755 C C . ARG A 1 114 ? 44.325 27.802 13.144 1.00 53.14 107 ARG A C 1
ATOM 756 O O . ARG A 1 114 ? 43.827 27.187 14.097 1.00 54.59 107 ARG A O 1
ATOM 758 N N . ALA A 1 115 ? 44.208 27.375 11.886 1.00 51.97 108 ALA A N 1
ATOM 759 C CA . ALA A 1 115 ? 43.975 25.964 11.510 1.00 53.10 108 ALA A CA 1
ATOM 760 C C . ALA A 1 115 ? 44.938 25.094 12.328 1.00 51.94 108 ALA A C 1
ATOM 761 O O . ALA A 1 115 ? 46.148 25.339 12.316 1.00 54.56 108 ALA A O 1
ATOM 763 N N . PRO A 1 116 ? 44.467 24.077 13.091 1.00 48.04 109 PRO A N 1
ATOM 764 C CA . PRO A 1 116 ? 45.370 23.134 13.755 1.00 46.70 109 PRO A CA 1
ATOM 765 C C . PRO A 1 116 ? 46.227 22.333 12.783 1.00 44.78 109 PRO A C 1
ATOM 766 O O . PRO A 1 116 ? 45.723 21.917 11.764 1.00 42.46 109 PRO A O 1
ATOM 770 N N . ILE A 1 117 ? 47.486 22.110 13.141 1.00 46.26 110 ILE A N 1
ATOM 771 C CA . ILE A 1 117 ? 48.497 21.407 12.284 1.00 52.63 110 ILE A CA 1
ATOM 772 C C . ILE A 1 117 ? 49.046 20.305 13.170 1.00 51.19 110 ILE A C 1
ATOM 773 O O . ILE A 1 117 ? 48.887 20.451 14.399 1.00 47.19 110 ILE A O 1
ATOM 778 N N . SER A 1 118 ? 49.701 19.278 12.642 1.00 52.66 111 SER A N 1
ATOM 779 C CA . SER A 1 118 ? 50.224 18.140 13.460 1.00 57.61 111 SER A CA 1
ATOM 780 C C . SER A 1 118 ? 51.749 18.213 13.766 1.00 59.19 111 SER A C 1
ATOM 781 O O . SER A 1 118 ? 52.524 18.526 12.863 1.00 60.95 111 SER A O 1
ATOM 784 N N . SER A 1 119 ? 52.059 18.083 15.079 1.00 64.11 112 SER A N 1
ATOM 785 C CA . SER A 1 119 ? 53.170 17.460 15.881 1.00 63.65 112 SER A CA 1
ATOM 786 C C . SER A 1 119 ? 53.801 18.488 16.854 1.00 61.58 112 SER A C 1
ATOM 787 O O . SER A 1 119 ? 53.072 19.194 17.688 1.00 54.21 112 SER A O 1
ATOM 790 N N . MET B 1 18 ? 12.954 7.714 -1.155 1.00 88.25 11 MET B N 1
ATOM 791 C CA . MET B 1 18 ? 11.539 8.189 -1.192 1.00 94.19 11 MET B CA 1
ATOM 792 C C . MET B 1 18 ? 10.575 7.060 -0.790 1.00 91.87 11 MET B C 1
ATOM 793 O O . MET B 1 18 ? 9.367 7.336 -0.715 1.00 99.25 11 MET B O 1
ATOM 798 N N . LEU B 1 19 ? 11.064 5.842 -0.531 1.00 92.10 12 LEU B N 1
ATOM 799 C CA . LEU B 1 19 ? 10.305 4.773 0.193 1.00 90.18 12 LEU B CA 1
ATOM 800 C C . LEU B 1 19 ? 10.101 5.164 1.668 1.00 89.02 12 LEU B C 1
ATOM 801 O O . LEU B 1 19 ? 9.029 4.830 2.267 1.00 81.49 12 LEU B O 1
ATOM 806 N N . THR B 1 20 ? 11.100 5.858 2.225 1.00 89.09 13 THR B N 1
ATOM 807 C CA . THR B 1 20 ? 11.058 6.498 3.570 1.00 90.63 13 THR B CA 1
ATOM 808 C C . THR B 1 20 ? 10.028 7.651 3.549 1.00 89.11 13 THR B C 1
ATOM 809 O O . THR B 1 20 ? 9.315 7.777 4.572 1.00 96.00 13 THR B O 1
ATOM 813 N N . GLU B 1 21 ? 9.887 8.399 2.436 1.00 86.86 14 GLU B N 1
ATOM 814 C CA . GLU B 1 21 ? 8.844 9.460 2.247 1.00 87.82 14 GLU B CA 1
ATOM 815 C C . GLU B 1 21 ? 7.407 8.868 2.250 1.00 92.70 14 GLU B C 1
ATOM 816 O O . GLU B 1 21 ? 6.701 9.093 1.233 1.00 97.41 14 GLU B O 1
ATOM 818 N N . LYS B 1 22 ? 6.975 8.192 3.347 1.00 91.54 15 LYS B N 1
ATOM 819 C CA . LYS B 1 22 ? 5.589 7.667 3.625 1.00 89.30 15 LYS B CA 1
ATOM 820 C C . LYS B 1 22 ? 4.883 8.647 4.591 1.00 87.00 15 LYS B C 1
ATOM 821 O O . LYS B 1 22 ? 5.624 9.566 5.118 1.00 78.62 15 LYS B O 1
ATOM 823 N N . ARG B 1 23 ? 3.561 8.503 4.855 1.00 77.42 16 ARG B N 1
ATOM 824 C CA . ARG B 1 23 ? 2.832 9.500 5.700 1.00 71.37 16 ARG B CA 1
ATOM 825 C C . ARG B 1 23 ? 2.896 9.106 7.186 1.00 64.20 16 ARG B C 1
ATOM 826 O O . ARG B 1 23 ? 1.899 8.752 7.801 1.00 58.58 16 ARG B O 1
ATOM 834 N N . VAL B 1 24 ? 4.072 9.325 7.766 1.00 59.05 17 VAL B N 1
ATOM 835 C CA . VAL B 1 24 ? 4.280 9.269 9.239 1.00 56.91 17 VAL B CA 1
ATOM 836 C C . VAL B 1 24 ? 5.034 10.512 9.719 1.00 54.81 17 VAL B C 1
ATOM 837 O O . VAL B 1 24 ? 5.691 11.196 8.920 1.00 48.48 17 VAL B O 1
ATOM 841 N N . CYS B 1 25 ? 5.025 10.707 11.021 1.00 51.97 18 CYS B N 1
ATOM 842 C CA . CYS B 1 25 ? 5.903 11.675 11.712 1.00 51.92 18 CYS B CA 1
ATOM 843 C C . CYS B 1 25 ? 7.342 11.168 11.575 1.00 48.54 18 CYS B C 1
ATOM 844 O O . CYS B 1 25 ? 7.604 10.020 11.992 1.00 46.28 18 CYS B O 1
ATOM 847 N N . ARG B 1 26 ? 8.236 11.994 11.033 1.00 45.45 19 ARG B N 1
ATOM 848 C CA . ARG B 1 26 ? 9.670 11.633 10.892 1.00 43.54 19 ARG B CA 1
ATOM 849 C C . ARG B 1 26 ? 10.308 11.249 12.243 1.00 41.33 19 ARG B C 1
ATOM 850 O O . ARG B 1 26 ? 11.302 10.488 12.242 1.00 42.30 19 ARG B O 1
ATOM 858 N N . PHE B 1 27 ? 9.776 11.740 13.360 1.00 39.76 20 PHE B N 1
ATOM 859 C CA . PHE B 1 27 ? 10.458 11.738 14.680 1.00 41.06 20 PHE B CA 1
ATOM 860 C C . PHE B 1 27 ? 9.872 10.651 15.595 1.00 42.29 20 PHE B C 1
ATOM 861 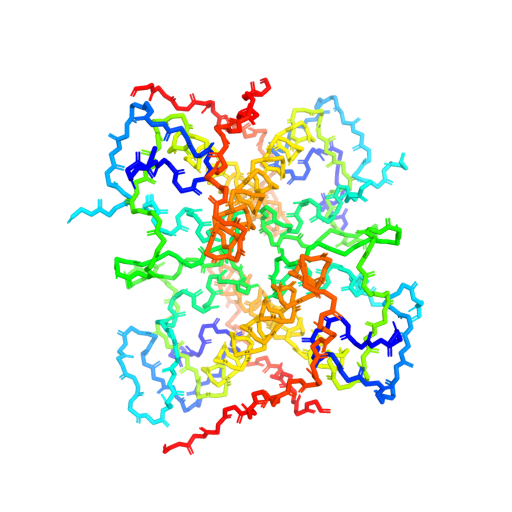O O . PHE B 1 27 ? 10.669 10.079 16.347 1.00 40.03 20 PHE B O 1
ATOM 869 N N . CYS B 1 28 ? 8.556 10.404 15.574 1.00 44.09 21 CYS B N 1
ATOM 870 C CA . CYS B 1 28 ? 7.973 9.304 16.425 1.00 46.60 21 CYS B CA 1
ATOM 871 C C . CYS B 1 28 ? 7.229 8.239 15.594 1.00 48.81 21 CYS B C 1
ATOM 872 O O . CYS B 1 28 ? 6.762 7.258 16.199 1.00 50.33 21 CYS B O 1
ATOM 875 N N . LEU B 1 29 ? 7.113 8.418 14.268 1.00 49.76 22 LEU B N 1
ATOM 876 C CA . LEU B 1 29 ? 6.569 7.437 13.307 1.00 50.89 22 LEU B CA 1
ATOM 877 C C . LEU B 1 29 ? 5.045 7.287 13.461 1.00 54.57 22 LEU B C 1
ATOM 878 O O . LEU B 1 29 ? 4.544 6.373 12.881 1.00 57.15 22 LEU B O 1
ATOM 883 N N . THR B 1 30 ? 4.328 8.146 14.191 1.00 54.82 23 THR B N 1
ATOM 884 C CA . THR B 1 30 ? 2.838 8.111 14.206 1.00 56.51 23 THR B CA 1
ATOM 885 C C . THR B 1 30 ? 2.281 8.512 12.832 1.00 57.80 23 THR B C 1
ATOM 886 O O . THR B 1 30 ? 2.962 9.259 12.068 1.00 53.36 23 THR B O 1
ATOM 890 N N . GLU B 1 31 ? 1.060 8.036 12.557 1.00 59.42 24 GLU B N 1
ATOM 891 C CA . GLU B 1 31 ? 0.286 8.437 11.358 1.00 63.49 24 GLU B CA 1
ATOM 892 C C . GLU B 1 31 ? -0.692 9.551 11.733 1.00 63.96 24 GLU B C 1
ATOM 893 O O . GLU B 1 31 ? -1.285 10.114 10.827 1.00 64.86 24 GLU B O 1
ATOM 899 N N . GLN B 1 32 ? -0.857 9.843 13.027 1.00 64.96 25 GLN B N 1
ATOM 900 C CA . GLN B 1 32 ? -1.919 10.744 13.542 1.00 70.29 25 GLN B CA 1
ATOM 901 C C . GLN B 1 32 ? -1.449 12.205 13.645 1.00 68.85 25 GLN B C 1
ATOM 902 O O . GLN B 1 32 ? -0.299 12.465 14.092 1.00 59.10 25 GLN B O 1
ATOM 908 N N . LYS B 1 33 ? -2.368 13.120 13.300 1.00 68.18 26 LYS B N 1
ATOM 909 C CA . LYS B 1 33 ? -2.278 14.579 13.562 1.00 69.69 26 LYS B CA 1
ATOM 910 C C . LYS B 1 33 ? -1.039 15.149 12.868 1.00 63.87 26 LYS B C 1
ATOM 911 O O . LYS B 1 33 ? -0.292 15.870 13.526 1.00 57.76 26 LYS B O 1
ATOM 917 N N . LEU B 1 34 ? -0.817 14.778 11.611 1.00 61.66 27 LEU B N 1
ATOM 918 C CA . LEU B 1 34 ? 0.389 15.179 10.859 1.00 57.88 27 LEU B CA 1
ATOM 919 C C . LEU B 1 34 ? 0.178 16.531 10.186 1.00 61.21 27 LEU B C 1
ATOM 920 O O . LEU B 1 34 ? -0.916 16.803 9.694 1.00 62.41 27 LEU B O 1
ATOM 925 N N . ALA B 1 35 ? 1.253 17.310 10.069 1.00 59.43 28 ALA B N 1
ATOM 926 C CA . ALA B 1 35 ? 1.326 18.397 9.074 1.00 59.00 28 ALA B CA 1
ATOM 927 C C . ALA B 1 35 ? 2.740 18.405 8.500 1.00 58.53 28 ALA B C 1
ATOM 928 O O . ALA B 1 35 ? 3.650 17.738 9.026 1.00 56.29 28 ALA B O 1
ATOM 930 N N . SER B 1 36 ? 2.938 19.182 7.460 1.00 59.30 29 SER B N 1
ATOM 931 C CA . SER B 1 36 ? 4.254 19.396 6.840 1.00 61.08 29 SER B CA 1
ATOM 932 C C . SER B 1 36 ? 5.226 19.996 7.868 1.00 61.06 29 SER B C 1
ATOM 933 O O . SER B 1 36 ? 4.886 20.955 8.580 1.00 59.70 29 SER B O 1
ATOM 936 N N . ILE B 1 37 ? 6.458 19.514 7.830 1.00 56.09 30 ILE B N 1
ATOM 937 C CA . ILE B 1 37 ? 7.582 20.122 8.585 1.00 53.58 30 ILE B CA 1
ATOM 938 C C . ILE B 1 37 ? 7.829 21.539 8.049 1.00 54.57 30 ILE B C 1
ATOM 939 O O . ILE B 1 37 ? 8.381 22.355 8.800 1.00 48.69 30 ILE B O 1
ATOM 944 N N . PHE B 1 38 ? 7.466 21.827 6.799 1.00 56.86 31 PHE B N 1
ATOM 945 C CA . PHE B 1 38 ? 7.847 23.086 6.092 1.00 58.13 31 PHE B CA 1
ATOM 946 C C . PHE B 1 38 ? 6.688 24.109 6.091 1.00 63.63 31 PHE B C 1
ATOM 947 O O . PHE B 1 38 ? 6.855 25.226 5.561 1.00 63.42 31 PHE B O 1
ATOM 955 N N . GLU B 1 39 ? 5.569 23.824 6.747 1.00 67.15 32 GLU B N 1
ATOM 956 C CA . GLU B 1 39 ? 4.366 24.718 6.716 1.00 75.97 32 GLU B CA 1
ATOM 957 C C . GLU B 1 39 ? 4.731 26.094 7.314 1.00 79.78 32 GLU B C 1
ATOM 958 O O . GLU B 1 39 ? 5.248 26.148 8.463 1.00 65.60 32 GLU B O 1
ATOM 960 N N . GLU B 1 40 ? 4.455 27.148 6.528 1.00 89.15 33 GLU B N 1
ATOM 961 C CA . GLU B 1 40 ? 4.888 28.564 6.699 1.00 91.27 33 GLU B CA 1
ATOM 962 C C . GLU B 1 40 ? 4.694 29.036 8.151 1.00 96.98 33 GLU B C 1
ATOM 963 O O . GLU B 1 40 ? 3.526 29.299 8.546 1.00 103.90 33 GLU B O 1
ATOM 965 N N . THR B 1 47 ? 10.514 33.732 14.382 1.00 70.32 40 THR B N 1
ATOM 966 C CA . THR B 1 47 ? 11.820 33.527 15.079 1.00 66.71 40 THR B CA 1
ATOM 967 C C . THR B 1 47 ? 12.588 32.459 14.268 1.00 63.63 40 THR B C 1
ATOM 968 O O . THR B 1 47 ? 12.725 32.557 13.042 1.00 66.06 40 THR B O 1
ATOM 970 N N . ALA B 1 48 ? 13.000 31.398 14.927 1.00 59.09 41 ALA B N 1
ATOM 971 C CA . ALA B 1 48 ? 13.558 30.179 14.316 1.00 52.48 41 ALA B CA 1
ATOM 972 C C . ALA B 1 48 ? 12.422 29.344 13.712 1.00 49.48 41 ALA B C 1
ATOM 973 O O . ALA B 1 48 ? 11.518 28.928 14.474 1.00 47.79 41 ALA B O 1
ATOM 975 N N . ASN B 1 49 ? 12.531 28.976 12.425 1.00 45.97 42 ASN B N 1
ATOM 976 C CA . ASN B 1 49 ? 11.570 28.037 11.801 1.00 45.73 42 ASN B CA 1
ATOM 977 C C . ASN B 1 49 ? 11.799 26.621 12.386 1.00 46.80 42 ASN B C 1
ATOM 978 O O . ASN B 1 49 ? 12.802 26.357 13.079 1.00 43.66 42 ASN B O 1
ATOM 983 N N . LEU B 1 50 ? 10.912 25.690 12.098 1.00 42.62 43 LEU B N 1
ATOM 984 C CA . LEU B 1 50 ? 11.002 24.338 12.649 1.00 45.62 43 LEU B CA 1
ATOM 985 C C . LEU B 1 50 ? 12.270 23.598 12.174 1.00 44.55 43 LEU B C 1
ATOM 986 O O . LEU B 1 50 ? 12.917 22.967 12.985 1.00 41.91 43 LEU B O 1
ATOM 991 N N . PRO B 1 51 ? 12.696 23.629 10.884 1.00 40.75 44 PRO B N 1
ATOM 992 C CA . PRO B 1 51 ? 13.979 23.039 10.501 1.00 40.81 44 PRO B CA 1
ATOM 993 C C . PRO B 1 51 ? 15.149 23.510 11.394 1.00 40.36 44 PRO B C 1
ATOM 994 O O . PRO B 1 51 ? 16.019 22.705 11.727 1.00 35.75 44 PRO B O 1
ATOM 998 N N . LEU B 1 52 ? 15.204 24.807 11.689 1.00 35.69 45 LEU B N 1
ATOM 999 C CA . LEU B 1 52 ? 16.272 25.336 12.570 1.00 38.24 45 LEU B CA 1
ATOM 1000 C C . LEU B 1 52 ? 16.153 24.734 13.985 1.00 34.70 45 LEU B C 1
ATOM 1001 O O . LEU B 1 52 ? 17.200 24.390 14.600 1.00 33.56 45 LEU B O 1
ATOM 1006 N N . GLN B 1 53 ? 14.951 24.618 14.509 1.00 34.53 46 GLN B N 1
ATOM 1007 C CA . GLN B 1 53 ? 14.699 24.034 15.845 1.00 36.57 46 GLN B CA 1
ATOM 1008 C C . GLN B 1 53 ? 15.120 22.574 15.872 1.00 37.50 46 GLN B C 1
ATOM 1009 O O . GLN B 1 53 ? 15.776 22.153 16.852 1.00 38.03 46 GLN B O 1
ATOM 1015 N N . ILE B 1 54 ? 14.833 21.843 14.805 1.00 35.24 47 ILE B N 1
ATOM 1016 C CA . ILE B 1 54 ? 15.173 20.419 14.689 1.00 33.19 47 ILE B CA 1
ATOM 1017 C C . ILE B 1 54 ? 16.696 20.312 14.729 1.00 35.10 47 ILE B C 1
ATOM 1018 O O . ILE B 1 54 ? 17.210 19.442 15.468 1.00 32.54 47 ILE B O 1
ATOM 1023 N N . MET B 1 55 ? 17.391 21.098 13.890 1.00 32.80 48 MET B N 1
ATOM 1024 C CA . MET B 1 55 ? 18.860 21.108 13.907 1.00 30.68 48 MET B CA 1
ATOM 1025 C C . MET B 1 55 ? 19.390 21.407 15.317 1.00 32.49 48 MET B C 1
ATOM 1026 O O . MET B 1 55 ? 20.326 20.748 15.785 1.00 31.97 48 MET B O 1
ATOM 1031 N N . ALA B 1 56 ? 18.847 22.420 15.964 1.00 32.68 49 ALA B N 1
ATOM 1032 C CA . ALA B 1 56 ? 19.359 22.885 17.267 1.00 33.86 49 ALA B CA 1
ATOM 1033 C C . ALA B 1 56 ? 19.237 21.748 18.314 1.00 33.06 49 ALA B C 1
ATOM 1034 O O . ALA B 1 56 ? 20.119 21.608 19.167 1.00 30.43 49 ALA B O 1
ATOM 1036 N N . ILE B 1 57 ? 18.128 21.012 18.301 1.00 33.39 50 ILE B N 1
ATOM 1037 C CA . ILE B 1 57 ? 17.798 20.020 19.339 1.00 34.93 50 ILE B CA 1
ATOM 1038 C C . ILE B 1 57 ? 18.360 18.623 19.000 1.00 35.00 50 ILE B C 1
ATOM 1039 O O . ILE B 1 57 ? 18.808 17.938 19.960 1.00 34.66 50 ILE B O 1
ATOM 1044 N N . THR B 1 58 ? 18.502 18.266 17.732 1.00 33.28 51 THR B N 1
ATOM 1045 C CA . THR B 1 58 ? 18.855 16.855 17.353 1.00 32.24 51 THR B CA 1
ATOM 1046 C C . THR B 1 58 ? 20.031 16.764 16.400 1.00 35.25 51 THR B C 1
ATOM 1047 O O . THR B 1 58 ? 20.467 15.632 16.134 1.00 33.53 51 THR B O 1
ATOM 1051 N N . ALA B 1 59 ? 20.471 17.878 15.791 1.00 32.54 52 ALA B N 1
ATOM 1052 C CA . ALA B 1 59 ? 21.543 17.924 14.777 1.00 31.11 52 ALA B CA 1
ATOM 1053 C C . ALA B 1 59 ? 21.089 17.231 13.494 1.00 29.93 52 ALA B C 1
ATOM 1054 O O . ALA B 1 59 ? 21.900 17.037 12.632 1.00 33.09 52 ALA B O 1
ATOM 1056 N N . ILE B 1 60 ? 19.798 16.976 13.330 1.00 32.80 53 ILE B N 1
ATOM 1057 C CA . ILE B 1 60 ? 19.230 16.386 12.075 1.00 33.37 53 ILE B CA 1
ATOM 1058 C C . ILE B 1 60 ? 18.955 17.519 11.096 1.00 33.87 53 ILE B C 1
ATOM 1059 O O . ILE B 1 60 ? 18.300 18.522 11.456 1.00 32.38 53 ILE B O 1
ATOM 1064 N N . GLU B 1 61 ? 19.482 17.388 9.898 1.00 36.08 54 GLU B N 1
ATOM 1065 C CA . GLU B 1 61 ? 19.194 18.267 8.754 1.00 39.42 54 GLU B CA 1
ATOM 1066 C C . GLU B 1 61 ? 17.876 17.856 8.078 1.00 41.81 54 GLU B C 1
ATOM 1067 O O . GLU B 1 61 ? 17.785 16.728 7.678 1.00 39.50 54 GLU B O 1
ATOM 1073 N N . VAL B 1 62 ? 16.861 18.724 8.040 1.00 41.29 55 VAL B N 1
ATOM 1074 C CA . VAL B 1 62 ? 15.655 18.392 7.253 1.00 43.93 55 VAL B CA 1
ATOM 1075 C C . VAL B 1 62 ? 15.576 19.431 6.120 1.00 49.01 55 VAL B C 1
ATOM 1076 O O . VAL B 1 62 ? 15.788 20.611 6.380 1.00 46.53 55 VAL B O 1
ATOM 1080 N N . TYR B 1 63 ? 15.254 19.000 4.918 1.00 46.54 56 TYR B N 1
ATOM 1081 C CA . TYR B 1 63 ? 14.872 19.937 3.832 1.00 51.27 56 TYR B CA 1
ATOM 1082 C C . TYR B 1 63 ? 13.886 19.240 2.912 1.00 53.17 56 TYR B C 1
ATOM 1083 O O . TYR B 1 63 ? 13.886 17.969 2.813 1.00 53.50 56 TYR B O 1
ATOM 1092 N N . ALA B 1 64 ? 13.047 20.054 2.276 1.00 56.23 57 ALA B N 1
ATOM 1093 C CA . ALA B 1 64 ? 12.012 19.558 1.338 1.00 60.55 57 ALA B CA 1
ATOM 1094 C C . ALA B 1 64 ? 12.738 18.812 0.214 1.00 57.64 57 ALA B C 1
ATOM 1095 O O . ALA B 1 64 ? 13.726 19.354 -0.304 1.00 57.18 57 ALA B O 1
ATOM 1097 N N . GLY B 1 65 ? 12.328 17.576 -0.038 1.00 59.41 58 GLY B N 1
ATOM 1098 C CA . GLY B 1 65 ? 12.944 16.680 -1.025 1.00 56.29 58 GLY B CA 1
ATOM 1099 C C . GLY B 1 65 ? 14.142 15.927 -0.503 1.00 58.14 58 GLY B C 1
ATOM 1100 O O . GLY B 1 65 ? 14.847 15.411 -1.352 1.00 61.16 58 GLY B O 1
ATOM 1101 N N . ASP B 1 66 ? 14.383 15.801 0.825 1.00 54.34 59 ASP B N 1
ATOM 1102 C CA . ASP B 1 66 ? 15.568 15.046 1.335 1.00 51.31 59 ASP B CA 1
ATOM 1103 C C . ASP B 1 66 ? 15.307 13.543 1.305 1.00 49.22 59 ASP B C 1
ATOM 1104 O O . ASP B 1 66 ? 16.204 12.798 1.719 1.00 53.10 59 ASP B O 1
ATOM 1109 N N . GLY B 1 67 ? 14.117 13.096 0.893 1.00 54.79 60 GLY B N 1
ATOM 1110 C CA . GLY B 1 67 ? 13.832 11.659 0.732 1.00 58.94 60 GLY B CA 1
ATOM 1111 C C . GLY B 1 67 ? 13.460 10.996 2.052 1.00 62.53 60 GLY B C 1
ATOM 1112 O O . GLY B 1 67 ? 13.274 9.788 2.065 1.00 68.22 60 GLY B O 1
ATOM 1113 N N . MET B 1 68 ? 13.267 11.781 3.115 1.00 53.88 61 MET B N 1
ATOM 1114 C CA . MET B 1 68 ? 12.817 11.243 4.419 1.00 51.80 61 MET B CA 1
ATOM 1115 C C . MET B 1 68 ? 11.407 11.763 4.599 1.00 50.07 61 MET B C 1
ATOM 1116 O O . MET B 1 68 ? 11.038 12.698 3.903 1.00 46.58 61 MET B O 1
ATOM 1121 N N . PRO B 1 69 ? 10.588 11.218 5.529 1.00 49.08 62 PRO B N 1
ATOM 1122 C CA . PRO B 1 69 ? 9.274 11.797 5.789 1.00 48.80 62 PRO B CA 1
ATOM 1123 C C . PRO B 1 69 ? 9.327 13.309 6.040 1.00 48.86 62 PRO B C 1
ATOM 1124 O O . PRO B 1 69 ? 10.197 13.793 6.719 1.00 52.83 62 PRO B O 1
ATOM 1128 N N . GLY B 1 70 ? 8.354 14.007 5.491 1.00 47.25 63 GLY B N 1
ATOM 1129 C CA . GLY B 1 70 ? 8.259 15.473 5.420 1.00 49.89 63 GLY B CA 1
ATOM 1130 C C . GLY B 1 70 ? 7.184 15.972 6.349 1.00 50.62 63 GLY B C 1
ATOM 1131 O O . GLY B 1 70 ? 6.872 17.196 6.310 1.00 48.31 63 GLY B O 1
ATOM 1132 N N . HIS B 1 71 ? 6.695 15.079 7.204 1.00 48.75 64 HIS B N 1
ATOM 1133 C CA . HIS B 1 71 ? 5.615 15.390 8.163 1.00 51.85 64 HIS B CA 1
ATOM 1134 C C . HIS B 1 71 ? 6.100 15.221 9.600 1.00 47.21 64 HIS B C 1
ATOM 1135 O O . HIS B 1 71 ? 7.037 14.458 9.869 1.00 48.07 64 HIS B O 1
ATOM 1142 N N . ILE B 1 72 ? 5.389 15.907 10.472 1.00 49.12 65 ILE B N 1
ATOM 1143 C CA . ILE B 1 72 ? 5.617 15.902 11.936 1.00 49.80 65 ILE B CA 1
ATOM 1144 C C . ILE B 1 72 ? 4.242 15.956 12.585 1.00 51.76 65 ILE B C 1
ATOM 1145 O O . ILE B 1 72 ? 3.337 16.675 12.049 1.00 54.65 65 ILE B O 1
ATOM 1150 N N . CYS B 1 73 ? 4.064 15.187 13.646 1.00 48.55 66 CYS B N 1
ATOM 1151 C CA . CYS B 1 73 ? 2.829 15.228 14.439 1.00 51.52 66 CYS B CA 1
ATOM 1152 C C . CYS B 1 73 ? 2.837 16.493 15.308 1.00 52.25 66 CYS B C 1
ATOM 1153 O O . CYS B 1 73 ? 3.933 17.089 15.571 1.00 48.43 66 CYS B O 1
ATOM 1156 N N . LEU B 1 74 ? 1.656 16.899 15.735 1.00 55.38 67 LEU B N 1
ATOM 1157 C CA . LEU B 1 74 ? 1.497 18.058 16.636 1.00 59.26 67 LEU B CA 1
ATOM 1158 C C . LEU B 1 74 ? 2.372 17.901 17.869 1.00 53.98 67 LEU B C 1
ATOM 1159 O O . LEU B 1 74 ? 3.005 18.873 18.248 1.00 54.89 67 LEU B O 1
ATOM 1164 N N . GLU B 1 75 ? 2.357 16.732 18.483 1.00 52.03 68 GLU B N 1
ATOM 1165 C CA . GLU B 1 75 ? 3.065 16.491 19.758 1.00 54.06 68 GLU B CA 1
ATOM 1166 C C . GLU B 1 75 ? 4.560 16.680 19.565 1.00 50.12 68 GLU B C 1
ATOM 1167 O O . GLU B 1 75 ? 5.164 17.285 20.429 1.00 44.90 68 GLU B O 1
ATOM 1173 N N . CYS B 1 76 ? 5.148 16.124 18.495 1.00 48.17 69 CYS B N 1
ATOM 1174 C CA . CYS B 1 76 ? 6.586 16.284 18.188 1.00 46.23 69 CYS B CA 1
ATOM 1175 C C . CYS B 1 76 ? 6.868 17.762 17.895 1.00 48.23 69 CYS B C 1
ATOM 1176 O O . CYS B 1 76 ? 7.906 18.269 18.348 1.00 42.18 69 CYS B O 1
ATOM 1179 N N . ARG B 1 77 ? 5.998 18.465 17.167 1.00 48.96 70 ARG B N 1
ATOM 1180 C CA . ARG B 1 77 ? 6.205 19.905 16.910 1.00 50.04 70 ARG B CA 1
ATOM 1181 C C . ARG B 1 77 ? 6.234 20.651 18.250 1.00 50.69 70 ARG B C 1
ATOM 1182 O O . ARG B 1 77 ? 7.111 21.477 18.436 1.00 50.48 70 ARG B O 1
ATOM 1190 N N . LEU B 1 78 ? 5.314 20.347 19.160 1.00 50.64 71 LEU B N 1
ATOM 1191 C CA . LEU B 1 78 ? 5.289 21.039 20.475 1.00 52.96 71 LEU B CA 1
ATOM 1192 C C . LEU B 1 78 ? 6.530 20.682 21.279 1.00 50.98 71 LEU B C 1
ATOM 1193 O O . LEU B 1 78 ? 7.026 21.552 21.956 1.00 52.50 71 LEU B O 1
ATOM 1198 N N . LEU B 1 79 ? 6.977 19.432 21.256 1.00 49.60 72 LEU B N 1
ATOM 1199 C CA . LEU B 1 79 ? 8.216 19.001 21.952 1.00 48.14 72 LEU B CA 1
ATOM 1200 C C . LEU B 1 79 ? 9.427 19.739 21.355 1.00 44.04 72 LEU B C 1
ATOM 1201 O O . LEU B 1 79 ? 10.273 20.191 22.147 1.00 44.45 72 LEU B O 1
ATOM 1206 N N . PHE B 1 80 ? 9.533 19.902 20.042 1.00 39.79 73 PHE B N 1
ATOM 1207 C CA . PHE B 1 80 ? 10.640 20.721 19.469 1.00 40.47 73 PHE B CA 1
ATOM 1208 C C . PHE B 1 80 ? 10.553 22.153 20.018 1.00 39.81 73 PHE B C 1
ATOM 1209 O O . PHE B 1 80 ? 11.580 22.694 20.393 1.00 40.76 73 PHE B O 1
ATOM 1217 N N . GLU B 1 81 ? 9.373 22.731 20.032 1.00 42.11 74 GLU B N 1
ATOM 1218 C CA . GLU B 1 81 ? 9.186 24.141 20.466 1.00 47.68 74 GLU B CA 1
ATOM 1219 C C . GLU B 1 81 ? 9.551 24.206 21.945 1.00 44.56 74 GLU B C 1
ATOM 1220 O O . GLU B 1 81 ? 10.284 25.100 22.316 1.00 42.80 74 GLU B O 1
ATOM 1226 N N . HIS B 1 82 ? 9.103 23.250 22.750 1.00 41.31 75 HIS B N 1
ATOM 1227 C CA . HIS B 1 82 ? 9.424 23.184 24.196 1.00 43.40 75 HIS B CA 1
ATOM 1228 C C . HIS B 1 82 ? 10.929 23.069 24.409 1.00 40.71 75 HIS B C 1
ATOM 1229 O O . HIS B 1 82 ? 11.482 23.841 25.186 1.00 40.53 75 HIS B O 1
ATOM 1236 N N . CYS B 1 83 ? 11.602 22.135 23.744 1.00 39.39 76 CYS B N 1
ATOM 1237 C CA . CYS B 1 83 ? 13.052 21.973 23.958 1.00 37.36 76 CYS B CA 1
ATOM 1238 C C . CYS B 1 83 ? 13.758 23.244 23.463 1.00 35.16 76 CYS B C 1
ATOM 1239 O O . CYS B 1 83 ? 14.800 23.591 23.979 1.00 34.32 76 CYS B O 1
ATOM 1244 N N . TYR B 1 84 ? 13.317 23.859 22.389 1.00 38.44 77 TYR B N 1
ATOM 1245 C CA . TYR B 1 84 ? 13.993 25.053 21.832 1.00 37.27 77 TYR B CA 1
ATOM 1246 C C . TYR B 1 84 ? 13.842 26.220 22.838 1.00 37.82 77 TYR B C 1
ATOM 1247 O O . TYR B 1 84 ? 14.803 26.946 23.024 1.00 33.68 77 TYR B O 1
ATOM 1256 N N . ARG B 1 85 ? 12.677 26.373 23.469 1.00 37.78 78 ARG B N 1
ATOM 1257 C CA . ARG B 1 85 ? 12.450 27.410 24.502 1.00 43.30 78 ARG B CA 1
ATOM 1258 C C . ARG B 1 85 ? 13.353 27.105 25.691 1.00 42.54 78 ARG B C 1
ATOM 1259 O O . ARG B 1 85 ? 13.884 28.043 26.253 1.00 40.87 78 ARG B O 1
ATOM 1267 N N . PHE B 1 86 ? 13.587 25.837 26.020 1.00 39.22 79 PHE B N 1
ATOM 1268 C CA . PHE B 1 86 ? 14.514 25.489 27.115 1.00 36.71 79 PHE B CA 1
ATOM 1269 C C . PHE B 1 86 ? 15.917 25.960 26.760 1.00 37.36 79 PHE B C 1
ATOM 1270 O O . PHE B 1 86 ? 16.611 26.611 27.566 1.00 35.45 79 PHE B O 1
ATOM 1278 N N . LYS B 1 87 ? 16.376 25.618 25.572 1.00 38.76 80 LYS B N 1
ATOM 1279 C CA . LYS B 1 87 ? 17.714 26.048 25.097 1.00 38.56 80 LYS B CA 1
ATOM 1280 C C . LYS B 1 87 ? 17.798 27.607 25.148 1.00 34.55 80 LYS B C 1
ATOM 1281 O O . LYS B 1 87 ? 18.804 28.118 25.609 1.00 32.92 80 LYS B O 1
ATOM 1287 N N . GLN B 1 88 ? 16.771 28.298 24.708 1.00 32.47 81 GLN B N 1
ATOM 1288 C CA . GLN B 1 88 ? 16.729 29.785 24.697 1.00 38.93 81 GLN B CA 1
ATOM 1289 C C . GLN B 1 88 ? 16.820 30.302 26.143 1.00 36.47 81 GLN B C 1
ATOM 1290 O O . GLN B 1 88 ? 17.573 31.223 26.369 1.00 34.45 81 GLN B O 1
ATOM 1296 N N . MET B 1 89 ? 16.144 29.674 27.099 1.00 35.39 82 MET B N 1
ATOM 1297 C CA . MET B 1 89 ? 16.218 30.097 28.523 1.00 35.34 82 MET B CA 1
ATOM 1298 C C . MET B 1 89 ? 17.645 29.881 29.017 1.00 36.50 82 MET B C 1
ATOM 1299 O O . MET B 1 89 ? 18.195 30.808 29.668 1.00 36.28 82 MET B O 1
ATOM 1304 N N . CYS B 1 90 ? 18.261 28.724 28.724 1.00 34.55 83 CYS B N 1
ATOM 1305 C CA . CYS B 1 90 ? 19.651 28.406 29.178 1.00 32.71 83 CYS B CA 1
ATOM 1306 C C . CYS B 1 90 ? 20.578 29.531 28.664 1.00 34.59 83 CYS B C 1
ATOM 1307 O O . CYS B 1 90 ? 21.517 29.967 29.407 1.00 38.54 83 CYS B O 1
ATOM 1310 N N . LYS B 1 91 ? 20.401 29.920 27.411 1.00 34.57 84 LYS B N 1
ATOM 1311 C CA . LYS B 1 91 ? 21.297 30.936 26.771 1.00 36.32 84 LYS B CA 1
ATOM 1312 C C . LYS B 1 91 ? 21.035 32.320 27.435 1.00 33.72 84 LYS B C 1
ATOM 1313 O O . LYS B 1 91 ? 21.968 33.082 27.573 1.00 34.46 84 LYS B O 1
ATOM 1319 N N . ARG B 1 92 ? 19.801 32.672 27.700 1.00 33.16 85 ARG B N 1
ATOM 1320 C CA . ARG B 1 92 ? 19.427 33.964 28.346 1.00 36.51 85 ARG B CA 1
ATOM 1321 C C . ARG B 1 92 ? 20.066 34.011 29.745 1.00 36.86 85 ARG B C 1
ATOM 1322 O O . ARG B 1 92 ? 20.694 34.972 30.087 1.00 34.46 85 ARG B O 1
ATOM 1335 N N . ALA B 1 93 ? 20.011 32.902 30.495 1.00 37.47 86 ALA B N 1
ATOM 1336 C CA . ALA B 1 93 ? 20.651 32.779 31.813 1.00 35.82 86 ALA B CA 1
ATOM 1337 C C . ALA B 1 93 ? 22.126 33.040 31.643 1.00 35.96 86 ALA B C 1
ATOM 1338 O O . ALA B 1 93 ? 22.694 33.758 32.467 1.00 33.82 86 ALA B O 1
ATOM 1340 N N . GLU B 1 94 ? 22.761 32.435 30.650 1.00 34.33 87 GLU B N 1
ATOM 1341 C CA . GLU B 1 94 ? 24.221 32.616 30.484 1.00 37.39 87 GLU B CA 1
ATOM 1342 C C . GLU B 1 94 ? 24.553 34.100 30.166 1.00 34.51 87 GLU B C 1
ATOM 1343 O O . GLU B 1 94 ? 25.476 34.651 30.741 1.00 35.31 87 GLU B O 1
ATOM 1349 N N . THR B 1 95 ? 23.819 34.740 29.272 1.00 34.85 88 THR B N 1
ATOM 1350 C CA . THR B 1 95 ? 24.007 36.156 28.889 1.00 35.58 88 THR B CA 1
ATOM 1351 C C . THR B 1 95 ? 23.880 37.036 30.155 1.00 36.32 88 THR B C 1
ATOM 1352 O O . THR B 1 95 ? 24.776 37.862 30.393 1.00 35.21 88 THR B O 1
ATOM 1356 N N . LEU B 1 96 ? 22.836 36.817 30.959 1.00 35.03 89 LEU B N 1
ATOM 1357 C CA . LEU B 1 96 ? 22.540 37.644 32.152 1.00 36.03 89 LEU B CA 1
ATOM 1358 C C . LEU B 1 96 ? 23.639 37.418 33.185 1.00 38.42 89 LEU B C 1
ATOM 1359 O O . LEU B 1 96 ? 24.053 38.408 33.796 1.00 39.71 89 LEU B O 1
ATOM 1364 N N . LEU B 1 97 ? 24.132 36.175 33.339 1.00 37.52 90 LEU B N 1
ATOM 1365 C CA . LEU B 1 97 ? 25.211 35.875 34.297 1.00 39.10 90 LEU B CA 1
ATOM 1366 C C . LEU B 1 97 ? 26.481 36.569 33.826 1.00 40.50 90 LEU B C 1
ATOM 1367 O O . LEU B 1 97 ? 27.155 37.186 34.689 1.00 41.83 90 LEU B O 1
ATOM 1372 N N . ARG B 1 98 ? 26.754 36.559 32.538 1.00 40.50 91 ARG B N 1
ATOM 1373 C CA . ARG B 1 98 ? 28.014 37.150 32.023 1.00 43.91 91 ARG B CA 1
ATOM 1374 C C . ARG B 1 98 ? 27.944 38.673 32.050 1.00 41.62 91 ARG B C 1
ATOM 1375 O O . ARG B 1 98 ? 28.977 39.255 31.987 1.00 43.46 91 ARG B O 1
ATOM 1383 N N . GLN B 1 99 ? 26.766 39.272 32.114 1.00 42.46 92 GLN B N 1
ATOM 1384 C CA . GLN B 1 99 ? 26.577 40.747 32.190 1.00 43.87 92 GLN B CA 1
ATOM 1385 C C . GLN B 1 99 ? 26.779 41.228 33.626 1.00 42.62 92 GLN B C 1
ATOM 1386 O O . GLN B 1 99 ? 27.117 42.368 33.782 1.00 39.59 92 GLN B O 1
ATOM 1392 N N . TYR B 1 100 ? 26.605 40.371 34.629 1.00 40.91 93 TYR B N 1
ATOM 1393 C CA . TYR B 1 100 ? 26.649 40.794 36.048 1.00 40.72 93 TYR B CA 1
ATOM 1394 C C . TYR B 1 100 ? 27.988 41.462 36.379 1.00 42.95 93 TYR B C 1
ATOM 1395 O O . TYR B 1 100 ? 27.997 42.500 37.049 1.00 46.62 93 TYR B O 1
ATOM 1404 N N . PRO B 1 101 ? 29.160 40.945 35.966 1.00 42.95 94 PRO B N 1
ATOM 1405 C CA . PRO B 1 101 ? 30.423 41.629 36.252 1.00 44.37 94 PRO B CA 1
ATOM 1406 C C . PRO B 1 101 ? 30.527 43.018 35.586 1.00 44.95 94 PRO B C 1
ATOM 1407 O O . PRO B 1 101 ? 31.183 43.855 36.101 1.00 48.12 94 PRO B O 1
ATOM 1411 N N . LEU B 1 102 ? 29.771 43.287 34.530 1.00 44.72 95 LEU B N 1
ATOM 1412 C CA . LEU B 1 102 ? 29.790 44.601 33.863 1.00 45.91 95 LEU B CA 1
ATOM 1413 C C . LEU B 1 102 ? 28.760 45.523 34.501 1.00 45.46 95 LEU B C 1
ATOM 1414 O O . LEU B 1 102 ? 29.021 46.727 34.504 1.00 46.30 95 LEU B O 1
ATOM 1419 N N . THR B 1 103 ? 27.560 45.039 34.807 1.00 41.01 96 THR B N 1
ATOM 1420 C CA . THR B 1 103 ? 26.446 45.926 35.248 1.00 42.75 96 THR B CA 1
ATOM 1421 C C . THR B 1 103 ? 26.360 45.968 36.769 1.00 41.92 96 THR B C 1
ATOM 1422 O O . THR B 1 103 ? 25.829 46.922 37.261 1.00 41.14 96 THR B O 1
ATOM 1426 N N . GLY B 1 104 ? 26.779 44.912 37.464 1.00 41.03 97 GLY B N 1
ATOM 1427 C CA . GLY B 1 104 ? 26.564 44.781 38.904 1.00 40.68 97 GLY B CA 1
ATOM 1428 C C . GLY B 1 104 ? 25.153 44.438 39.290 1.00 39.63 97 GLY B C 1
ATOM 1429 O O . GLY B 1 104 ? 24.886 44.431 40.464 1.00 39.61 97 GLY B O 1
ATOM 1430 N N . ASN B 1 105 ? 24.265 44.145 38.346 1.00 38.83 98 ASN B N 1
ATOM 1431 C CA . ASN B 1 105 ? 22.889 43.720 38.626 1.00 38.19 98 ASN B CA 1
ATOM 1432 C C . ASN B 1 105 ? 22.853 42.199 38.568 1.00 39.36 98 ASN B C 1
ATOM 1433 O O . ASN B 1 105 ? 23.136 41.602 37.472 1.00 37.17 98 ASN B O 1
ATOM 1438 N N . TRP B 1 106 ? 22.498 41.576 39.684 1.00 38.31 99 TRP B N 1
ATOM 1439 C CA . TRP B 1 106 ? 22.279 40.109 39.695 1.00 37.74 99 TRP B CA 1
ATOM 1440 C C . TRP B 1 106 ? 20.949 39.817 39.039 1.00 36.80 99 TRP B C 1
ATOM 1441 O O . TRP B 1 106 ? 19.936 40.421 39.374 1.00 37.00 99 TRP B O 1
ATOM 1452 N N . PRO B 1 107 ? 20.861 38.885 38.078 1.00 35.97 100 PRO B N 1
ATOM 1453 C CA . PRO B 1 107 ? 19.579 38.642 37.392 1.00 36.13 100 PRO B CA 1
ATOM 1454 C C . PRO B 1 107 ? 18.614 37.847 38.272 1.00 39.75 100 PRO B C 1
ATOM 1455 O O . PRO B 1 107 ? 19.028 36.922 39.074 1.00 39.41 100 PRO B O 1
ATOM 1459 N N . SER B 1 108 ? 17.338 38.139 38.123 1.00 40.34 101 SER B N 1
ATOM 1460 C CA . SER B 1 108 ? 16.267 37.404 38.794 1.00 44.63 101 SER B CA 1
ATOM 1461 C C . SER B 1 108 ? 15.990 36.075 38.078 1.00 45.60 101 SER B C 1
ATOM 1462 O O . SER B 1 108 ? 16.321 35.895 36.905 1.00 42.47 101 SER B O 1
ATOM 1465 N N . PRO B 1 109 ? 15.397 35.102 38.809 1.00 46.43 102 PRO B N 1
ATOM 1466 C CA . PRO B 1 109 ? 15.018 33.809 38.238 1.00 49.81 102 PRO B CA 1
ATOM 1467 C C . PRO B 1 109 ? 14.146 33.975 36.980 1.00 49.49 102 PRO B C 1
ATOM 1468 O O . PRO B 1 109 ? 13.365 34.938 36.895 1.00 46.93 102 PRO B O 1
ATOM 1472 N N . LEU B 1 110 ? 14.377 33.096 36.012 1.00 45.23 103 LEU B N 1
ATOM 1473 C CA . LEU B 1 110 ? 13.637 32.998 34.742 1.00 46.13 103 LEU B CA 1
ATOM 1474 C C . LEU B 1 110 ? 12.487 31.984 34.852 1.00 49.79 103 LEU B C 1
ATOM 1475 O O . LEU B 1 110 ? 12.583 31.019 35.626 1.00 53.88 103 LEU B O 1
ATOM 1480 N N . GLU B 1 111 ? 11.453 32.208 34.047 1.00 57.46 104 GLU B N 1
ATOM 1481 C CA . GLU B 1 111 ? 10.280 31.344 33.775 1.00 63.56 104 GLU B CA 1
ATOM 1482 C C . GLU B 1 111 ? 10.771 30.103 33.009 1.00 64.18 104 GLU B C 1
ATOM 1483 O O . GLU B 1 111 ? 11.268 30.258 31.900 1.00 58.94 104 GLU B O 1
ATOM 1489 N N . LYS B 1 112 ? 10.666 28.920 33.620 1.00 64.55 105 LYS B N 1
ATOM 1490 C CA . LYS B 1 112 ? 10.911 27.616 32.953 1.00 63.78 105 LYS B CA 1
ATOM 1491 C C . LYS B 1 112 ? 9.788 27.340 31.954 1.00 65.88 105 LYS B C 1
ATOM 1492 O O . LYS B 1 112 ? 8.623 27.596 32.230 1.00 68.07 105 LYS B O 1
ATOM 1498 N N . PRO B 1 113 ? 10.075 26.781 30.752 1.00 65.54 106 PRO B N 1
ATOM 1499 C CA . PRO B 1 113 ? 9.013 26.194 29.916 1.00 67.04 106 PRO B CA 1
ATOM 1500 C C . PRO B 1 113 ? 8.479 24.927 30.611 1.00 67.20 106 PRO B C 1
ATOM 1501 O O . PRO B 1 113 ? 9.285 24.169 31.161 1.00 64.36 106 PRO B O 1
ATOM 1505 N N . ARG B 1 114 ? 7.163 24.707 30.609 1.00 74.72 107 ARG B N 1
ATOM 1506 C CA . ARG B 1 114 ? 6.542 23.473 31.211 1.00 84.01 107 ARG B CA 1
ATOM 1507 C C . ARG B 1 114 ? 6.206 22.479 30.078 1.00 89.10 107 ARG B C 1
ATOM 1508 O O . ARG B 1 114 ? 5.724 22.940 29.025 1.00 80.63 107 ARG B O 1
ATOM 1512 N N . ALA B 1 115 ? 6.502 21.183 30.277 1.00 99.09 108 ALA B N 1
ATOM 1513 C CA . ALA B 1 115 ? 6.336 20.084 29.285 1.00 102.31 108 ALA B CA 1
ATOM 1514 C C . ALA B 1 115 ? 4.908 20.065 28.721 1.00 100.30 108 ALA B C 1
ATOM 1515 O O . ALA B 1 115 ? 3.960 20.105 29.499 1.00 99.13 108 ALA B O 1
ATOM 1517 N N . PRO B 1 116 ? 4.680 19.976 27.376 1.00 95.93 109 PRO B N 1
ATOM 1518 C CA . PRO B 1 116 ? 3.319 20.048 26.810 1.00 94.83 109 PRO B CA 1
ATOM 1519 C C . PRO B 1 116 ? 2.327 18.951 27.251 1.00 92.10 109 PRO B C 1
ATOM 1520 O O . PRO B 1 116 ? 2.571 17.754 27.172 1.00 85.75 109 PRO B O 1
ATOM 1524 N N . GLU C 1 21 ? 21.312 34.733 44.934 1.00 82.37 14 GLU C N 1
ATOM 1525 C CA . GLU C 1 21 ? 22.554 35.564 45.177 1.00 81.14 14 GLU C CA 1
ATOM 1526 C C . GLU C 1 21 ? 23.851 34.829 44.722 1.00 81.83 14 GLU C C 1
ATOM 1527 O O . GLU C 1 21 ? 24.509 35.289 43.781 1.00 93.33 14 GLU C O 1
ATOM 1529 N N . LYS C 1 22 ? 24.203 33.723 45.373 1.00 80.01 15 LYS C N 1
ATOM 1530 C CA . LYS C 1 22 ? 25.546 33.065 45.439 1.00 80.48 15 LYS C CA 1
ATOM 1531 C C . LYS C 1 22 ? 25.471 31.700 44.680 1.00 76.20 15 LYS C C 1
ATOM 1532 O O . LYS C 1 22 ? 26.157 31.503 43.660 1.00 73.37 15 LYS C O 1
ATOM 1538 N N . ARG C 1 23 ? 24.621 30.798 45.164 1.00 63.51 16 ARG C N 1
ATOM 1539 C CA . ARG C 1 23 ? 24.276 29.480 44.582 1.00 65.23 16 ARG C CA 1
ATOM 1540 C C . ARG C 1 23 ? 22.940 29.659 43.854 1.00 56.02 16 ARG C C 1
ATOM 1541 O O . ARG C 1 23 ? 21.877 29.789 44.512 1.00 52.04 16 ARG C O 1
ATOM 1549 N N . VAL C 1 24 ? 22.968 29.608 42.523 1.00 46.31 17 VAL C N 1
ATOM 1550 C CA . VAL C 1 24 ? 21.732 29.549 41.707 1.00 44.13 17 VAL C CA 1
ATOM 1551 C C . VAL C 1 24 ? 21.869 28.425 40.678 1.00 43.58 17 VAL C C 1
ATOM 1552 O O . VAL C 1 24 ? 23.017 28.002 40.377 1.00 40.82 17 VAL C O 1
ATOM 1556 N N . CYS C 1 25 ? 20.746 28.069 40.064 1.00 43.84 18 CYS C N 1
ATOM 1557 C CA . CYS C 1 25 ? 20.676 27.172 38.898 1.00 40.99 18 CYS C CA 1
ATOM 1558 C C . CYS C 1 25 ? 21.342 27.911 37.733 1.00 38.63 18 CYS C C 1
ATOM 1559 O O . CYS C 1 25 ? 20.899 29.035 37.408 1.00 34.91 18 CYS C O 1
ATOM 1562 N N . ARG C 1 26 ? 22.355 27.305 37.119 1.00 35.72 19 ARG C N 1
ATOM 1563 C CA . ARG C 1 26 ? 23.033 27.884 35.942 1.00 37.10 19 ARG C CA 1
ATOM 1564 C C . ARG C 1 26 ? 22.075 28.234 34.799 1.00 35.15 19 ARG C C 1
ATOM 1565 O O . ARG C 1 26 ? 22.398 29.146 34.026 1.00 33.84 19 ARG C O 1
ATOM 1573 N N . PHE C 1 27 ? 20.936 27.585 34.693 1.00 34.95 20 PHE C N 1
ATOM 1574 C CA . PHE C 1 27 ? 20.073 27.565 33.466 1.00 34.07 20 PHE C CA 1
ATOM 1575 C C . PHE C 1 27 ? 18.830 28.399 33.699 1.00 35.53 20 PHE C C 1
ATOM 1576 O O . PHE C 1 27 ? 18.369 28.963 32.728 1.00 37.66 20 PHE C O 1
ATOM 1584 N N . CYS C 1 28 ? 18.247 28.429 34.923 1.00 40.23 21 CYS C N 1
ATOM 1585 C CA . CYS C 1 28 ? 17.050 29.280 35.182 1.00 40.06 21 CYS C CA 1
ATOM 1586 C C . CYS C 1 28 ? 17.269 30.349 36.282 1.00 39.47 21 CYS C C 1
ATOM 1587 O O . CYS C 1 28 ? 16.388 31.140 36.471 1.00 38.87 21 CYS C O 1
ATOM 1590 N N . LEU C 1 29 ? 18.420 30.348 36.948 1.00 40.30 22 LEU C N 1
ATOM 1591 C CA . LEU C 1 29 ? 18.854 31.343 37.954 1.00 41.13 22 LEU C CA 1
ATOM 1592 C C . LEU C 1 29 ? 18.058 31.230 39.250 1.00 45.24 22 LEU C C 1
ATOM 1593 O O . LEU C 1 29 ? 18.193 32.159 40.053 1.00 41.80 22 LEU C O 1
ATOM 1598 N N . THR C 1 30 ? 17.278 30.170 39.472 1.00 46.77 23 THR C N 1
ATOM 1599 C CA . THR C 1 30 ? 16.539 29.992 40.748 1.00 50.37 23 THR C CA 1
ATOM 1600 C C . THR C 1 30 ? 17.554 29.635 41.841 1.00 50.27 23 THR C C 1
ATOM 1601 O O . THR C 1 30 ? 18.656 29.088 41.537 1.00 45.76 23 THR C O 1
ATOM 1605 N N . GLU C 1 31 ? 17.156 29.942 43.078 1.00 53.43 24 GLU C N 1
ATOM 1606 C CA A GLU C 1 31 ? 17.920 29.557 44.289 0.50 53.12 24 GLU C CA 1
ATOM 1607 C CA B GLU C 1 31 ? 17.887 29.601 44.311 0.50 54.14 24 GLU C CA 1
ATOM 1608 C C . GLU C 1 31 ? 17.302 28.292 44.887 1.00 56.46 24 GLU C C 1
ATOM 1609 O O . GLU C 1 31 ? 17.939 27.721 45.779 1.00 56.97 24 GLU C O 1
ATOM 1620 N N . GLN C 1 32 ? 16.140 27.844 44.386 1.00 59.76 25 GLN C N 1
ATOM 1621 C CA . GLN C 1 32 ? 15.353 26.719 44.968 1.00 64.19 25 GLN C CA 1
ATOM 1622 C C . GLN C 1 32 ? 15.725 25.333 44.410 1.00 61.34 25 GLN C C 1
ATOM 1623 O O . GLN C 1 32 ? 15.891 25.192 43.197 1.00 53.99 25 GLN C O 1
ATOM 1629 N N . LYS C 1 33 ? 15.735 24.320 45.295 1.00 62.09 26 LYS C N 1
ATOM 1630 C CA . LYS C 1 33 ? 15.798 22.873 44.937 1.00 62.94 26 LYS C CA 1
ATOM 1631 C C . LYS C 1 33 ? 17.080 22.582 44.152 1.00 59.66 26 LYS C C 1
ATOM 1632 O O . LYS C 1 33 ? 16.984 21.926 43.126 1.00 57.41 26 LYS C O 1
ATOM 1638 N N . LEU C 1 34 ? 18.221 23.110 44.596 1.00 58.97 27 LEU C N 1
ATOM 1639 C CA . LEU C 1 34 ? 19.500 22.997 43.856 1.00 56.82 27 LEU C CA 1
ATOM 1640 C C . LEU C 1 34 ? 20.227 21.703 44.204 1.00 53.93 27 LEU C C 1
ATOM 1641 O O . LEU C 1 34 ? 20.183 21.292 45.361 1.00 56.19 27 LEU C O 1
ATOM 1646 N N . ALA C 1 35 ? 20.995 21.181 43.260 1.00 53.90 28 ALA C N 1
ATOM 1647 C CA . ALA C 1 35 ? 22.120 20.283 43.554 1.00 55.08 28 ALA C CA 1
ATOM 1648 C C . ALA C 1 35 ? 23.273 20.584 42.592 1.00 51.92 28 ALA C C 1
ATOM 1649 O O . ALA C 1 35 ? 23.056 21.292 41.585 1.00 51.62 28 ALA C O 1
ATOM 1651 N N . SER C 1 36 ? 24.447 20.012 42.848 1.00 52.71 29 SER C N 1
ATOM 1652 C CA . SER C 1 36 ? 25.629 20.150 41.968 1.00 52.97 29 SER C CA 1
ATOM 1653 C C . SER C 1 36 ? 25.313 19.566 40.583 1.00 54.35 29 SER C C 1
ATOM 1654 O O . SER C 1 36 ? 24.780 18.441 40.494 1.00 48.98 29 SER C O 1
ATOM 1657 N N . ILE C 1 37 ? 25.743 20.257 39.538 1.00 48.02 30 ILE C N 1
ATOM 1658 C CA . ILE C 1 37 ? 25.744 19.732 38.157 1.00 49.71 30 ILE C CA 1
ATOM 1659 C C . ILE C 1 37 ? 26.653 18.500 38.092 1.00 54.43 30 ILE C C 1
ATOM 1660 O O . ILE C 1 37 ? 26.418 17.687 37.199 1.00 53.00 30 ILE C O 1
ATOM 1665 N N . PHE C 1 38 ? 27.675 18.422 38.942 1.00 55.48 31 PHE C N 1
ATOM 1666 C CA . PHE C 1 38 ? 28.769 17.420 38.846 1.00 66.30 31 PHE C CA 1
ATOM 1667 C C . PHE C 1 38 ? 28.568 16.406 39.997 1.00 76.51 31 PHE C C 1
ATOM 1668 O O . PHE C 1 38 ? 27.463 16.418 40.564 1.00 77.97 31 PHE C O 1
ATOM 1676 N N . GLU C 1 39 ? 29.588 15.644 40.427 1.00 90.12 32 GLU C N 1
ATOM 1677 C CA . GLU C 1 39 ? 29.560 14.983 41.774 1.00 100.40 32 GLU C CA 1
ATOM 1678 C C . GLU C 1 39 ? 30.955 15.047 42.433 1.00 102.12 32 GLU C C 1
ATOM 1679 O O . GLU C 1 39 ? 31.743 14.099 42.226 1.00 105.14 32 GLU C O 1
ATOM 1685 N N . ALA C 1 48 ? 22.530 9.162 30.647 1.00 83.21 41 ALA C N 1
ATOM 1686 C CA . ALA C 1 48 ? 23.794 9.905 30.414 1.00 84.03 41 ALA C CA 1
ATOM 1687 C C . ALA C 1 48 ? 24.056 10.895 31.573 1.00 81.59 41 ALA C C 1
ATOM 1688 O O . ALA C 1 48 ? 23.114 11.272 32.257 1.00 82.11 41 ALA C O 1
ATOM 1690 N N . ASN C 1 49 ? 25.316 11.215 31.863 1.00 78.67 42 ASN C N 1
ATOM 1691 C CA . ASN C 1 49 ? 25.695 12.191 32.916 1.00 69.86 42 ASN C CA 1
ATOM 1692 C C . ASN C 1 49 ? 25.188 13.600 32.495 1.00 63.79 42 ASN C C 1
ATOM 1693 O O . ASN C 1 49 ? 24.939 13.880 31.294 1.00 49.98 42 ASN C O 1
ATOM 1698 N N . LEU C 1 50 ? 24.975 14.473 33.455 1.00 55.28 43 LEU C N 1
ATOM 1699 C CA . LEU C 1 50 ? 24.276 15.737 33.165 1.00 50.43 43 LEU C CA 1
ATOM 1700 C C . LEU C 1 50 ? 25.138 16.647 32.290 1.00 45.44 43 LEU C C 1
ATOM 1701 O O . LEU C 1 50 ? 24.604 17.265 31.379 1.00 46.17 43 LEU C O 1
ATOM 1706 N N . PRO C 1 51 ? 26.471 16.800 32.479 1.00 45.52 44 PRO C N 1
ATOM 1707 C CA . PRO C 1 51 ? 27.298 17.545 31.522 1.00 44.47 44 PRO C CA 1
ATOM 1708 C C . PRO C 1 51 ? 27.056 17.151 30.073 1.00 44.52 44 PRO C C 1
ATOM 1709 O O . PRO C 1 51 ? 27.005 18.000 29.159 1.00 39.32 44 PRO C O 1
ATOM 1713 N N . LEU C 1 52 ? 27.012 15.835 29.838 1.00 50.18 45 LEU C N 1
ATOM 1714 C CA . LEU C 1 52 ? 26.758 15.329 28.475 1.00 46.76 45 LEU C CA 1
ATOM 1715 C C . LEU C 1 52 ? 25.379 15.799 28.000 1.00 43.75 45 LEU C C 1
ATOM 1716 O O . LEU C 1 52 ? 25.315 16.313 26.929 1.00 33.48 45 LEU C O 1
ATOM 1721 N N . GLN C 1 53 ? 24.333 15.636 28.821 1.00 48.07 46 GLN C N 1
ATOM 1722 C CA . GLN C 1 53 ? 22.946 16.066 28.480 1.00 46.06 46 GLN C CA 1
ATOM 1723 C C . GLN C 1 53 ? 22.916 17.565 28.164 1.00 46.08 46 GLN C C 1
ATOM 1724 O O . GLN C 1 53 ? 22.237 17.960 27.173 1.00 46.82 46 GLN C O 1
ATOM 1730 N N . ILE C 1 54 ? 23.652 18.373 28.925 1.00 46.84 47 ILE C N 1
ATOM 1731 C CA . ILE C 1 54 ? 23.669 19.854 28.714 1.00 43.54 47 ILE C CA 1
ATOM 1732 C C . ILE C 1 54 ? 24.286 20.153 27.360 1.00 43.81 47 ILE C C 1
ATOM 1733 O O . ILE C 1 54 ? 23.724 21.006 26.601 1.00 43.89 47 ILE C O 1
ATOM 1738 N N . MET C 1 55 ? 25.433 19.560 27.087 1.00 45.44 48 MET C N 1
ATOM 1739 C CA . MET C 1 55 ? 26.100 19.726 25.759 1.00 45.28 48 MET C CA 1
ATOM 1740 C C . MET C 1 55 ? 25.113 19.232 24.665 1.00 45.06 48 MET C C 1
ATOM 1741 O O . MET C 1 55 ? 24.973 19.865 23.606 1.00 37.55 48 MET C O 1
ATOM 1746 N N . ALA C 1 56 ? 24.507 18.062 24.877 1.00 45.39 49 ALA C N 1
ATOM 1747 C CA . ALA C 1 56 ? 23.667 17.403 23.849 1.00 44.71 49 ALA C CA 1
ATOM 1748 C C . ALA C 1 56 ? 22.512 18.336 23.465 1.00 44.70 49 ALA C C 1
ATOM 1749 O O . ALA C 1 56 ? 22.088 18.217 22.342 1.00 45.20 49 ALA C O 1
ATOM 1751 N N . ILE C 1 57 ? 21.916 19.052 24.432 1.00 40.14 50 ILE C N 1
ATOM 1752 C CA . ILE C 1 57 ? 20.685 19.857 24.199 1.00 44.46 50 ILE C CA 1
ATOM 1753 C C . ILE C 1 57 ? 20.979 21.338 23.923 1.00 44.28 50 ILE C C 1
ATOM 1754 O O . ILE C 1 57 ? 20.208 21.965 23.120 1.00 43.96 50 ILE C O 1
ATOM 1759 N N . THR C 1 58 ? 22.055 21.894 24.457 1.00 43.89 51 THR C N 1
ATOM 1760 C CA . THR C 1 58 ? 22.271 23.372 24.372 1.00 43.55 51 THR C CA 1
ATOM 1761 C C . THR C 1 58 ? 23.608 23.712 23.754 1.00 42.88 51 THR C C 1
ATOM 1762 O O . THR C 1 58 ? 23.826 24.935 23.537 1.00 38.81 51 THR C O 1
ATOM 1766 N N . AL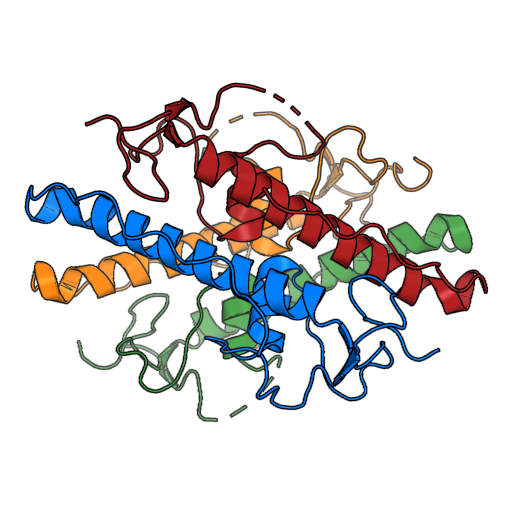A C 1 59 ? 24.504 22.717 23.615 1.00 44.63 52 ALA C N 1
ATOM 1767 C CA . ALA C 1 59 ? 25.864 22.898 23.077 1.00 50.22 52 ALA C CA 1
ATOM 1768 C C . ALA C 1 59 ? 26.698 23.802 24.022 1.00 46.71 52 ALA C C 1
ATOM 1769 O O . ALA C 1 59 ? 27.796 24.213 23.620 1.00 44.81 52 ALA C O 1
ATOM 1771 N N . ILE C 1 60 ? 26.229 24.033 25.259 1.00 45.44 53 ILE C N 1
ATOM 1772 C CA . ILE C 1 60 ? 27.031 24.682 26.338 1.00 48.10 53 ILE C CA 1
ATOM 1773 C C . ILE C 1 60 ? 28.015 23.653 26.946 1.00 38.08 53 ILE C C 1
ATOM 1774 O O . ILE C 1 60 ? 27.557 22.596 27.364 1.00 41.10 53 ILE C O 1
ATOM 1779 N N . GLU C 1 61 ? 29.290 23.982 27.008 1.00 39.58 54 GLU C N 1
ATOM 1780 C CA . GLU C 1 61 ? 30.327 23.186 27.710 1.00 45.74 54 GLU C CA 1
ATOM 1781 C C . GLU C 1 61 ? 30.421 23.623 29.169 1.00 40.18 54 GLU C C 1
ATOM 1782 O O . GLU C 1 61 ? 30.833 24.653 29.379 1.00 42.45 54 GLU C O 1
ATOM 1788 N N . VAL C 1 62 ? 30.040 22.815 30.128 1.00 41.57 55 VAL C N 1
ATOM 1789 C CA . VAL C 1 62 ? 30.136 23.181 31.560 1.00 41.82 55 VAL C CA 1
ATOM 1790 C C . VAL C 1 62 ? 31.290 22.378 32.110 1.00 41.79 55 VAL C C 1
ATOM 1791 O O . VAL C 1 62 ? 31.414 21.300 31.695 1.00 42.01 55 VAL C O 1
ATOM 1795 N N . TYR C 1 63 ? 32.105 22.905 33.000 1.00 42.15 56 TYR C N 1
ATOM 1796 C CA . TYR C 1 63 ? 33.098 22.084 33.748 1.00 44.37 56 TYR C CA 1
ATOM 1797 C C . TYR C 1 63 ? 33.341 22.722 35.110 1.00 44.60 56 TYR C C 1
ATOM 1798 O O . TYR C 1 63 ? 33.151 23.964 35.260 1.00 42.73 56 TYR C O 1
ATOM 1807 N N . ALA C 1 64 ? 33.723 21.904 36.080 1.00 45.38 57 ALA C N 1
ATOM 1808 C CA . ALA C 1 64 ? 33.960 22.359 37.454 1.00 48.89 57 ALA C CA 1
ATOM 1809 C C . ALA C 1 64 ? 35.131 23.355 37.382 1.00 49.52 57 ALA C C 1
ATOM 1810 O O . ALA C 1 64 ? 36.135 23.053 36.683 1.00 49.83 57 ALA C O 1
ATOM 1812 N N . GLY C 1 65 ? 34.946 24.523 37.984 1.00 46.64 58 GLY C N 1
ATOM 1813 C CA . GLY C 1 65 ? 35.920 25.621 37.963 1.00 52.73 58 GLY C CA 1
ATOM 1814 C C . GLY C 1 65 ? 35.803 26.490 36.710 1.00 55.05 58 GLY C C 1
ATOM 1815 O O . GLY C 1 65 ? 36.759 27.175 36.420 1.00 63.48 58 GLY C O 1
ATOM 1816 N N . ASP C 1 66 ? 34.699 26.480 35.957 1.00 51.58 59 ASP C N 1
ATOM 1817 C CA . ASP C 1 66 ? 34.613 27.308 34.720 1.00 51.41 59 ASP C CA 1
ATOM 1818 C C . ASP C 1 66 ? 34.233 28.753 35.044 1.00 51.89 59 ASP C C 1
ATOM 1819 O O . ASP C 1 66 ? 34.016 29.521 34.108 1.00 57.53 59 ASP C O 1
ATOM 1824 N N . GLY C 1 67 ? 34.064 29.111 36.302 1.00 53.31 60 GLY C N 1
ATOM 1825 C CA . GLY C 1 67 ? 33.727 30.498 36.653 1.00 51.48 60 GLY C CA 1
ATOM 1826 C C . GLY C 1 67 ? 32.229 30.730 36.691 1.00 51.68 60 GLY C C 1
ATOM 1827 O O . GLY C 1 67 ? 31.811 31.827 37.060 1.00 51.46 60 GLY C O 1
ATOM 1828 N N . MET C 1 68 ? 31.407 29.744 36.364 1.00 47.62 61 MET C N 1
ATOM 1829 C CA . MET C 1 68 ? 29.943 29.965 36.206 1.00 44.57 61 MET C CA 1
ATOM 1830 C C . MET C 1 68 ? 29.270 29.152 37.294 1.00 40.57 61 MET C C 1
ATOM 1831 O O . MET C 1 68 ? 29.910 28.313 37.885 1.00 40.51 61 MET C O 1
ATOM 1836 N N . PRO C 1 69 ? 27.989 29.363 37.605 1.00 40.97 62 PRO C N 1
ATOM 1837 C CA . PRO C 1 69 ? 27.307 28.550 38.603 1.00 41.81 62 PRO C CA 1
ATOM 1838 C C . PRO C 1 69 ? 27.408 27.036 38.336 1.00 45.63 62 PRO C C 1
ATOM 1839 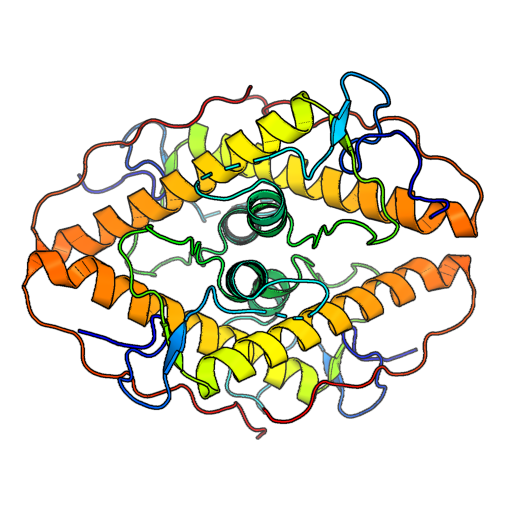O O . PRO C 1 69 ? 27.304 26.598 37.199 1.00 42.01 62 PRO C O 1
ATOM 1843 N N . GLY C 1 70 ? 27.608 26.288 39.403 1.00 42.57 63 GLY C N 1
ATOM 1844 C CA . GLY C 1 70 ? 27.900 24.848 39.368 1.00 46.89 63 GLY C CA 1
ATOM 1845 C C . GLY C 1 70 ? 26.711 24.021 39.826 1.00 47.95 63 GLY C C 1
ATOM 1846 O O . GLY C 1 70 ? 26.867 22.785 39.991 1.00 46.89 63 GLY C O 1
ATOM 1847 N N . HIS C 1 71 ? 25.550 24.654 39.945 1.00 43.11 64 HIS C N 1
ATOM 1848 C CA . HIS C 1 71 ? 24.311 24.017 40.450 1.00 44.86 64 HIS C CA 1
ATOM 1849 C C . HIS C 1 71 ? 23.223 24.045 39.374 1.00 43.75 64 HIS C C 1
ATOM 1850 O O . HIS C 1 71 ? 23.281 24.871 38.434 1.00 39.02 64 HIS C O 1
ATOM 1857 N N . ILE C 1 72 ? 22.237 23.180 39.531 1.00 41.97 65 ILE C N 1
ATOM 1858 C CA . ILE C 1 72 ? 21.043 23.059 38.662 1.00 41.95 65 ILE C CA 1
ATOM 1859 C C . ILE C 1 72 ? 19.873 22.697 39.553 1.00 45.06 65 ILE C C 1
ATOM 1860 O O . ILE C 1 72 ? 20.076 21.900 40.539 1.00 45.00 65 ILE C O 1
ATOM 1865 N N . CYS C 1 73 ? 18.708 23.258 39.252 1.00 43.90 66 CYS C N 1
ATOM 1866 C CA . CYS C 1 73 ? 17.476 22.974 40.006 1.00 47.24 66 CYS C CA 1
ATOM 1867 C C . CYS C 1 73 ? 16.897 21.649 39.510 1.00 47.35 66 CYS C C 1
ATOM 1868 O O . CYS C 1 73 ? 17.271 21.183 38.412 1.00 44.04 66 CYS C O 1
ATOM 1871 N N . LEU C 1 74 ? 16.001 21.066 40.307 1.00 48.80 67 LEU C N 1
ATOM 1872 C CA . LEU C 1 74 ? 15.405 19.753 39.945 1.00 52.06 67 LEU C CA 1
ATOM 1873 C C . LEU C 1 74 ? 14.672 19.907 38.611 1.00 47.44 67 LEU C C 1
ATOM 1874 O O . LEU C 1 74 ? 14.796 19.041 37.781 1.00 46.24 67 LEU C O 1
ATOM 1879 N N . GLU C 1 75 ? 13.882 20.950 38.470 1.00 48.06 68 GLU C N 1
ATOM 1880 C CA . GLU C 1 75 ? 13.079 21.173 37.243 1.00 52.29 68 GLU C CA 1
ATOM 1881 C C . GLU C 1 75 ? 13.983 21.253 36.000 1.00 47.50 68 GLU C C 1
ATOM 1882 O O . GLU C 1 75 ? 13.616 20.640 35.020 1.00 46.68 68 GLU C O 1
ATOM 1888 N N . CYS C 1 76 ? 15.073 22.007 36.024 1.00 44.97 69 CYS C N 1
ATOM 1889 C CA . CYS C 1 76 ? 16.036 22.065 34.894 1.00 43.95 69 CYS C CA 1
ATOM 1890 C C . CYS C 1 76 ? 16.679 20.687 34.661 1.00 43.03 69 CYS C C 1
ATOM 1891 O O . CYS C 1 76 ? 16.877 20.309 33.527 1.00 40.28 69 CYS C O 1
ATOM 1894 N N . ARG C 1 77 ? 17.050 19.979 35.701 1.00 44.91 70 ARG C N 1
ATOM 1895 C CA . ARG C 1 77 ? 17.622 18.612 35.542 1.00 49.02 70 ARG C CA 1
ATOM 1896 C C . ARG C 1 77 ? 16.598 17.703 34.846 1.00 48.22 70 ARG C C 1
ATOM 1897 O O . ARG C 1 77 ? 16.959 17.005 33.925 1.00 45.28 70 ARG C O 1
ATOM 1905 N N . LEU C 1 78 ? 15.338 17.778 35.235 1.00 50.91 71 LEU C N 1
ATOM 1906 C CA . LEU C 1 78 ? 14.284 16.937 34.587 1.00 51.95 71 LEU C CA 1
ATOM 1907 C C . LEU C 1 78 ? 14.059 17.391 33.162 1.00 47.84 71 LEU C C 1
ATOM 1908 O O . LEU C 1 78 ? 13.814 16.539 32.312 1.00 47.15 71 LEU C O 1
ATOM 1913 N N . LEU C 1 79 ? 14.102 18.701 32.893 1.00 48.46 72 LEU C N 1
ATOM 1914 C CA . LEU C 1 79 ? 13.971 19.220 31.503 1.00 45.92 72 LEU C CA 1
ATOM 1915 C C . LEU C 1 79 ? 15.132 18.711 30.650 1.00 40.80 72 LEU C C 1
ATOM 1916 O O . LEU C 1 79 ? 14.884 18.300 29.495 1.00 43.03 72 LEU C O 1
ATOM 1921 N N . PHE C 1 80 ? 16.360 18.712 31.151 1.00 40.00 73 PHE C N 1
ATOM 1922 C CA . PHE C 1 80 ? 17.497 18.144 30.378 1.00 40.71 73 PHE C CA 1
ATOM 1923 C C . PHE C 1 80 ? 17.235 16.668 30.120 1.00 42.93 73 PHE C C 1
ATOM 1924 O O . PHE C 1 80 ? 17.481 16.233 28.986 1.00 42.13 73 PHE C O 1
ATOM 1932 N N . GLU C 1 81 ? 16.766 15.926 31.122 1.00 42.56 74 GLU C N 1
ATOM 1933 C CA . GLU C 1 81 ? 16.544 14.468 30.926 1.00 44.72 74 GLU C CA 1
ATOM 1934 C C . GLU C 1 81 ? 15.483 14.302 29.820 1.00 41.65 74 GLU C C 1
ATOM 1935 O O . GLU C 1 81 ? 15.664 13.518 28.925 1.00 41.33 74 GLU C O 1
ATOM 1941 N N . HIS C 1 82 ? 14.391 15.038 29.921 1.00 45.70 75 HIS C N 1
ATOM 1942 C CA . HIS C 1 82 ? 13.279 14.952 28.949 1.00 48.05 75 HIS C CA 1
ATOM 1943 C C . HIS C 1 82 ? 13.749 15.344 27.542 1.00 43.34 75 HIS C C 1
ATOM 1944 O O . HIS C 1 82 ? 13.483 14.603 26.583 1.00 42.08 75 HIS C O 1
ATOM 1951 N N . CYS C 1 83 ? 14.491 16.425 27.394 1.00 44.01 76 CYS C N 1
ATOM 1952 C CA . CYS C 1 83 ? 14.978 16.838 26.060 1.00 41.91 76 CYS C CA 1
ATOM 1953 C C . CYS C 1 83 ? 15.956 15.781 25.548 1.00 38.61 76 CYS C C 1
ATOM 1954 O O . CYS C 1 83 ? 15.970 15.478 24.350 1.00 39.71 76 CYS C O 1
ATOM 1959 N N . TYR C 1 84 ? 16.798 15.220 26.382 1.00 37.30 77 TYR C N 1
ATOM 1960 C CA . TYR C 1 84 ? 17.776 14.180 25.948 1.00 38.74 77 TYR C CA 1
ATOM 1961 C C . TYR C 1 84 ? 17.001 12.941 25.434 1.00 36.02 77 TYR C C 1
ATOM 1962 O O . TYR C 1 84 ? 17.356 12.435 24.416 1.00 34.21 77 TYR C O 1
ATOM 1971 N N . ARG C 1 85 ? 15.945 12.538 26.121 1.00 37.96 78 ARG C N 1
ATOM 1972 C CA . ARG C 1 85 ? 15.167 11.319 25.728 1.00 42.66 78 ARG C CA 1
ATOM 1973 C C . ARG C 1 85 ? 14.446 11.619 24.405 1.00 41.19 78 ARG C C 1
ATOM 1974 O O . ARG C 1 85 ? 14.372 10.705 23.564 1.00 35.06 78 ARG C O 1
ATOM 1982 N N . PHE C 1 86 ? 13.967 12.863 24.200 1.00 39.15 79 PHE C N 1
ATOM 1983 C CA . PHE C 1 86 ? 13.314 13.232 22.935 1.00 36.25 79 PHE C CA 1
ATOM 1984 C C . PHE C 1 86 ? 14.344 13.108 21.799 1.00 37.69 79 PHE C C 1
ATOM 1985 O O . PHE C 1 86 ? 14.090 12.548 20.735 1.00 37.17 79 PHE C O 1
ATOM 1993 N N . LYS C 1 87 ? 15.524 13.675 22.001 1.00 38.79 80 LYS C N 1
ATOM 1994 C CA . LYS C 1 87 ? 16.602 13.637 21.000 1.00 40.35 80 LYS C CA 1
ATOM 1995 C C . LYS C 1 87 ? 16.942 12.195 20.692 1.00 40.94 80 LYS C C 1
ATOM 1996 O O . LYS C 1 87 ? 17.066 11.851 19.492 1.00 38.47 80 LYS C O 1
ATOM 2002 N N . GLN C 1 88 ? 17.045 11.352 21.726 1.00 39.88 81 GLN C N 1
ATOM 2003 C CA . GLN C 1 88 ? 17.311 9.910 21.537 1.00 40.12 81 GLN C CA 1
ATOM 2004 C C . GLN C 1 88 ? 16.221 9.264 20.680 1.00 36.09 81 GLN C C 1
ATOM 2005 O O . GLN C 1 88 ? 16.541 8.481 19.827 1.00 36.06 81 GLN C O 1
ATOM 2011 N N . MET C 1 89 ? 14.961 9.561 20.920 1.00 36.76 82 MET C N 1
ATOM 2012 C CA . MET C 1 89 ? 13.846 8.960 20.153 1.00 37.04 82 MET C CA 1
ATOM 2013 C C . MET C 1 89 ? 13.958 9.443 18.694 1.00 38.64 82 MET C C 1
ATOM 2014 O O . MET C 1 89 ? 13.831 8.598 17.780 1.00 38.62 82 MET C O 1
ATOM 2019 N N . CYS C 1 90 ? 14.198 10.735 18.444 1.00 40.52 83 CYS C N 1
ATOM 2020 C CA . CYS C 1 90 ? 14.339 11.262 17.047 1.00 38.65 83 CYS C CA 1
ATOM 2021 C C . CYS C 1 90 ? 15.457 10.491 16.324 1.00 34.57 83 CYS C C 1
ATOM 2022 O O . CYS C 1 90 ? 15.299 10.145 15.115 1.00 35.45 83 CYS C O 1
ATOM 2025 N N . LYS C 1 91 ? 16.572 10.236 17.018 1.00 37.08 84 LYS C N 1
ATOM 2026 C CA . LYS C 1 91 ? 17.728 9.525 16.405 1.00 41.07 84 LYS C CA 1
ATOM 2027 C C . LYS C 1 91 ? 17.338 8.073 16.087 1.00 37.78 84 LYS C C 1
ATOM 2028 O O . LYS C 1 91 ? 17.709 7.516 14.984 1.00 38.21 84 LYS C O 1
ATOM 2034 N N . ARG C 1 92 ? 16.607 7.458 17.002 1.00 37.40 85 ARG C N 1
ATOM 2035 C CA . ARG C 1 92 ? 16.197 6.034 16.850 1.00 39.18 85 ARG C CA 1
ATOM 2036 C C . ARG C 1 92 ? 15.220 5.951 15.689 1.00 37.15 85 ARG C C 1
ATOM 2037 O O . ARG C 1 92 ? 15.316 5.096 14.877 1.00 37.69 85 ARG C O 1
ATOM 2045 N N . ALA C 1 93 ? 14.283 6.879 15.595 1.00 39.54 86 ALA C N 1
ATOM 2046 C CA . ALA C 1 93 ? 13.302 6.981 14.490 1.00 37.34 86 ALA C CA 1
ATOM 2047 C C . ALA C 1 93 ? 14.036 7.112 13.172 1.00 36.42 86 ALA C C 1
ATOM 2048 O O . ALA C 1 93 ? 13.663 6.452 12.221 1.00 37.62 86 ALA C O 1
ATOM 2050 N N . GLU C 1 94 ? 15.082 7.918 13.105 1.00 36.88 87 GLU C N 1
ATOM 2051 C CA . GLU C 1 94 ? 15.839 8.044 11.832 1.00 37.17 87 GLU C CA 1
ATOM 2052 C C . GLU C 1 94 ? 16.493 6.711 11.464 1.00 38.94 87 GLU C C 1
ATOM 2053 O O . GLU C 1 94 ? 16.402 6.289 10.305 1.00 36.00 87 GLU C O 1
ATOM 2059 N N . THR C 1 95 ? 17.155 6.049 12.403 1.00 38.11 88 THR C N 1
ATOM 2060 C CA . THR C 1 95 ? 17.814 4.745 12.139 1.00 37.29 88 THR C CA 1
ATOM 2061 C C . THR C 1 95 ? 16.764 3.731 11.646 1.00 37.85 88 THR C C 1
ATOM 2062 O O . THR C 1 95 ? 17.005 3.062 10.647 1.00 40.28 88 THR C O 1
ATOM 2066 N N . LEU C 1 96 ? 15.613 3.646 12.309 1.00 40.17 89 LEU C N 1
ATOM 2067 C CA . LEU C 1 96 ? 14.529 2.686 11.971 1.00 42.94 89 LEU C CA 1
ATOM 2068 C C . LEU C 1 96 ? 13.986 2.981 10.575 1.00 43.14 89 LEU C C 1
ATOM 2069 O O . LEU C 1 96 ? 13.735 2.007 9.819 1.00 44.58 89 LEU C O 1
ATOM 2074 N N . LEU C 1 97 ? 13.794 4.260 10.233 1.00 42.54 90 LEU C N 1
ATOM 2075 C CA . LEU C 1 97 ? 13.360 4.675 8.872 1.00 43.45 90 LEU C CA 1
ATOM 2076 C C . LEU C 1 97 ? 14.434 4.263 7.868 1.00 43.26 90 LEU C C 1
ATOM 2077 O O . LEU C 1 97 ? 14.053 3.738 6.821 1.00 47.74 90 LEU C O 1
ATOM 2082 N N . ARG C 1 98 ? 15.708 4.539 8.169 1.00 39.79 91 ARG C N 1
ATOM 2083 C CA . ARG C 1 98 ? 16.776 4.324 7.165 1.00 41.72 91 ARG C CA 1
ATOM 2084 C C . ARG C 1 98 ? 17.010 2.830 6.961 1.00 45.35 91 ARG C C 1
ATOM 2085 O O . ARG C 1 98 ? 17.519 2.526 5.862 1.00 44.16 91 ARG C O 1
ATOM 2093 N N . GLN C 1 99 ? 16.639 1.940 7.914 1.00 43.23 92 GLN C N 1
ATOM 2094 C CA . GLN C 1 99 ? 16.912 0.491 7.713 1.00 43.97 92 GLN C CA 1
ATOM 2095 C C . GLN C 1 99 ? 15.759 -0.137 6.899 1.00 44.91 92 GLN C C 1
ATOM 2096 O O . GLN C 1 99 ? 15.976 -1.201 6.328 1.00 45.97 92 GLN C O 1
ATOM 2102 N N . TYR C 1 100 ? 14.593 0.515 6.844 1.00 45.09 93 TYR C N 1
ATOM 2103 C CA . TYR C 1 100 ? 13.391 -0.055 6.216 1.00 46.52 93 TYR C CA 1
ATOM 2104 C C . TYR C 1 100 ? 13.639 -0.477 4.765 1.00 46.74 93 TYR C C 1
ATOM 2105 O O . TYR C 1 100 ? 13.215 -1.577 4.376 1.00 50.87 93 TYR C O 1
ATOM 2114 N N . PRO C 1 101 ? 14.289 0.349 3.909 1.00 46.21 94 PRO C N 1
ATOM 2115 C CA . PRO C 1 101 ? 14.541 -0.049 2.518 1.00 46.50 94 PRO C CA 1
ATOM 2116 C C . PRO C 1 101 ? 15.459 -1.283 2.433 1.00 47.11 94 PRO C C 1
ATOM 2117 O O . PRO C 1 101 ? 15.399 -1.988 1.504 1.00 47.73 94 PRO C O 1
ATOM 2121 N N . LEU C 1 102 ? 16.275 -1.544 3.433 1.00 44.60 95 LEU C N 1
ATOM 2122 C CA . LEU C 1 102 ? 17.221 -2.681 3.413 1.00 46.70 95 LEU C CA 1
ATOM 2123 C C . LEU C 1 102 ? 16.517 -3.950 3.903 1.00 45.38 95 LEU C C 1
ATOM 2124 O O . LEU C 1 102 ? 16.977 -4.984 3.549 1.00 48.81 95 LEU C O 1
ATOM 2129 N N . THR C 1 103 ? 15.481 -3.881 4.726 1.00 44.69 96 THR C N 1
ATOM 2130 C CA . THR C 1 103 ? 14.917 -5.076 5.407 1.00 46.19 96 THR C CA 1
ATOM 2131 C C . THR C 1 103 ? 13.437 -5.283 5.085 1.00 47.32 96 THR C C 1
ATOM 2132 O O . THR C 1 103 ? 12.964 -6.365 5.290 1.00 50.36 96 THR C O 1
ATOM 2136 N N . GLY C 1 104 ? 12.715 -4.249 4.677 1.00 50.38 97 GLY C N 1
ATOM 2137 C CA . GLY C 1 104 ? 11.240 -4.284 4.575 1.00 51.65 97 GLY C CA 1
ATOM 2138 C C . GLY C 1 104 ? 10.514 -4.335 5.914 1.00 51.49 97 GLY C C 1
ATOM 2139 O O . GLY C 1 104 ? 9.324 -4.475 5.858 1.00 54.63 97 GLY C O 1
ATOM 2140 N N . ASN C 1 105 ? 11.161 -4.142 7.059 1.00 52.41 98 ASN C N 1
ATOM 2141 C CA . ASN C 1 105 ? 10.442 -4.040 8.355 1.00 52.04 98 ASN C CA 1
ATOM 2142 C C . ASN C 1 105 ? 10.000 -2.599 8.671 1.00 54.52 98 ASN C C 1
ATOM 2143 O O . ASN C 1 105 ? 10.871 -1.765 9.142 1.00 52.96 98 ASN C O 1
ATOM 2148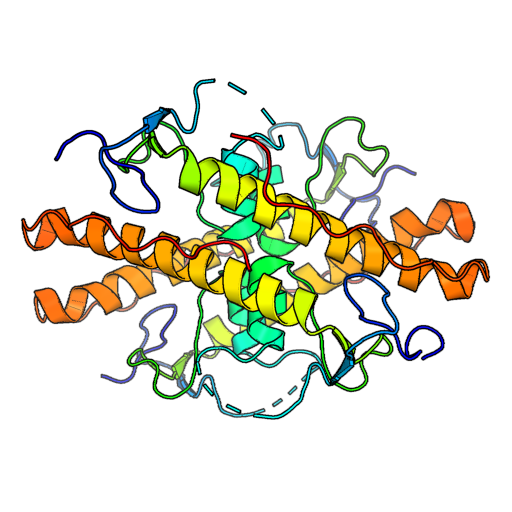 N N . TRP C 1 106 ? 8.739 -2.256 8.410 1.00 54.13 99 TRP C N 1
ATOM 2149 C CA . TRP C 1 106 ? 8.226 -0.897 8.691 1.00 56.15 99 TRP C CA 1
ATOM 2150 C C . TRP C 1 106 ? 8.154 -0.733 10.208 1.00 56.03 99 TRP C C 1
ATOM 2151 O O . TRP C 1 106 ? 7.555 -1.556 10.896 1.00 55.84 99 TRP C O 1
ATOM 2162 N N . PRO C 1 107 ? 8.778 0.320 10.788 1.00 49.64 100 PRO C N 1
ATOM 2163 C CA . PRO C 1 107 ? 8.706 0.490 12.227 1.00 50.58 100 PRO C CA 1
ATOM 2164 C C . PRO C 1 107 ? 7.339 1.087 12.623 1.00 53.56 100 PRO C C 1
ATOM 2165 O O . PRO C 1 107 ? 6.828 2.025 11.975 1.00 50.95 100 PRO C O 1
ATOM 2169 N N . SER C 1 108 ? 6.775 0.564 13.701 1.00 51.99 101 SER C N 1
ATOM 2170 C CA . SER C 1 108 ? 5.518 1.058 14.294 1.00 55.87 101 SER C CA 1
ATOM 2171 C C . SER C 1 108 ? 5.798 2.325 15.091 1.00 52.99 101 SER C C 1
ATOM 2172 O O . SER C 1 108 ? 6.935 2.617 15.451 1.00 51.44 101 SER C O 1
ATOM 2175 N N . PRO C 1 109 ? 4.735 3.115 15.382 1.00 57.34 102 PRO C N 1
ATOM 2176 C CA . PRO C 1 109 ? 4.830 4.327 16.180 1.00 54.55 102 PRO C CA 1
ATOM 2177 C C . PRO C 1 109 ? 5.616 4.093 17.479 1.00 54.51 102 PRO C C 1
ATOM 2178 O O . PRO C 1 109 ? 5.468 3.068 18.082 1.00 52.69 102 PRO C O 1
ATOM 2182 N N . LEU C 1 110 ? 6.415 5.067 17.878 1.00 50.64 103 LEU C N 1
ATOM 2183 C CA . LEU C 1 110 ? 7.333 4.971 19.035 1.00 53.97 103 LEU C CA 1
ATOM 2184 C C . LEU C 1 110 ? 6.592 5.494 20.262 1.00 58.36 103 LEU C C 1
ATOM 2185 O O . LEU C 1 110 ? 5.723 6.442 20.100 1.00 55.44 103 LEU C O 1
ATOM 2190 N N . GLU C 1 111 ? 6.944 4.949 21.433 1.00 60.82 104 GLU C N 1
ATOM 2191 C CA . GLU C 1 111 ? 6.459 5.476 22.740 1.00 63.56 104 GLU C CA 1
ATOM 2192 C C . GLU C 1 111 ? 7.251 6.752 22.978 1.00 62.14 104 GLU C C 1
ATOM 2193 O O . GLU C 1 111 ? 8.459 6.628 23.143 1.00 63.11 104 GLU C O 1
ATOM 2199 N N . LYS C 1 112 ? 6.616 7.931 22.860 1.00 63.05 105 LYS C N 1
ATOM 2200 C CA . LYS C 1 112 ? 7.231 9.244 23.159 1.00 69.49 105 LYS C CA 1
ATOM 2201 C C . LYS C 1 112 ? 7.727 9.248 24.613 1.00 72.27 105 LYS C C 1
ATOM 2202 O O . LYS C 1 112 ? 7.132 8.593 25.477 1.00 75.48 105 LYS C O 1
ATOM 2208 N N . PRO C 1 113 ? 8.848 9.931 24.948 1.00 71.14 106 PRO C N 1
ATOM 2209 C CA . PRO C 1 113 ? 9.274 10.026 26.342 1.00 74.54 106 PRO C CA 1
ATOM 2210 C C . PRO C 1 113 ? 8.284 10.910 27.119 1.00 77.71 106 PRO C C 1
ATOM 2211 O O . PRO C 1 113 ? 7.867 11.917 26.602 1.00 76.12 106 PRO C O 1
ATOM 2215 N N . ARG C 1 114 ? 7.914 10.485 28.321 1.00 85.67 107 ARG C N 1
ATOM 2216 C CA . ARG C 1 114 ? 7.064 11.256 29.260 1.00 94.04 107 ARG C CA 1
ATOM 2217 C C . ARG C 1 114 ? 8.037 12.074 30.110 1.00 93.16 107 ARG C C 1
ATOM 2218 O O . ARG C 1 114 ? 9.169 11.586 30.257 1.00 91.50 107 ARG C O 1
ATOM 2226 N N . ALA C 1 115 ? 7.655 13.263 30.606 1.00 101.90 108 ALA C N 1
ATOM 2227 C CA . ALA C 1 115 ? 8.433 14.043 31.605 1.00 98.09 108 ALA C CA 1
ATOM 2228 C C . ALA C 1 115 ? 8.813 13.102 32.761 1.00 100.39 108 ALA C C 1
ATOM 2229 O O . ALA C 1 115 ? 7.932 12.464 33.324 1.00 103.47 108 ALA C O 1
ATOM 2231 N N . PRO C 1 116 ? 10.117 12.941 33.115 1.00 101.21 109 PRO C N 1
ATOM 2232 C CA . PRO C 1 116 ? 10.532 11.953 34.117 1.00 98.86 109 PRO C CA 1
ATOM 2233 C C . PRO C 1 116 ? 9.988 12.237 35.528 1.00 97.87 109 PRO C C 1
ATOM 2234 O O . PRO C 1 116 ? 9.830 13.386 35.883 1.00 93.74 109 PRO C O 1
ATOM 2238 N N . ILE C 1 117 ? 9.729 11.175 36.300 1.00 99.41 110 ILE C N 1
ATOM 2239 C CA . ILE C 1 117 ? 9.263 11.260 37.720 1.00 105.47 110 ILE C CA 1
ATOM 2240 C C . ILE C 1 117 ? 10.301 12.055 38.544 1.00 105.38 110 ILE C C 1
ATOM 2241 O O . ILE C 1 117 ? 11.534 11.894 38.334 1.00 102.00 110 ILE C O 1
ATOM 2246 N N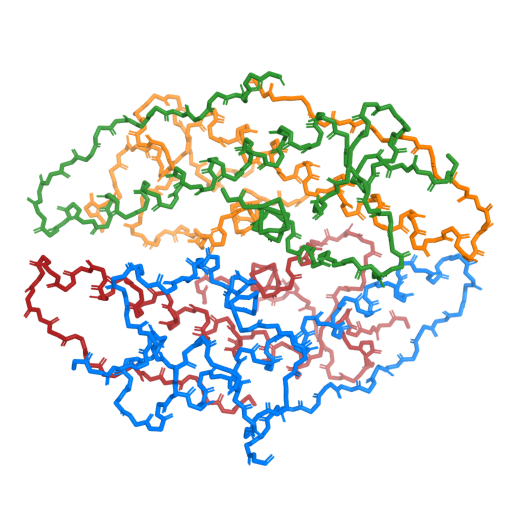 . SER C 1 118 ? 9.812 12.889 39.467 1.00 106.19 111 SER C N 1
ATOM 2247 C CA . SER C 1 118 ? 10.630 13.800 40.313 1.00 99.02 111 SER C CA 1
ATOM 2248 C C . SER C 1 118 ? 11.403 12.997 41.363 1.00 101.49 111 SER C C 1
ATOM 2249 O O . SER C 1 118 ? 12.554 13.345 41.536 1.00 97.77 111 SER C O 1
ATOM 2252 N N . LYS D 1 22 ? 30.276 49.494 12.431 1.00 75.45 15 LYS D N 1
ATOM 2253 C CA . LYS D 1 22 ? 28.823 49.461 12.069 1.00 80.72 15 LYS D CA 1
ATOM 2254 C C . LYS D 1 22 ? 28.488 48.195 11.249 1.00 78.87 15 LYS D C 1
ATOM 2255 O O . LYS D 1 22 ? 27.606 47.451 11.703 1.00 91.21 15 LYS D O 1
ATOM 2261 N N . ARG D 1 23 ? 29.136 47.960 10.102 1.00 68.88 16 ARG D N 1
ATOM 2262 C CA . ARG D 1 23 ? 28.975 46.729 9.275 1.00 64.45 16 ARG D CA 1
ATOM 2263 C C . ARG D 1 23 ? 30.124 45.780 9.599 1.00 53.53 16 ARG D C 1
ATOM 2264 O O . ARG D 1 23 ? 31.262 46.063 9.139 1.00 48.96 16 ARG D O 1
ATOM 2272 N N . VAL D 1 24 ? 29.885 44.692 10.342 1.00 47.22 17 VAL D N 1
ATOM 2273 C CA . VAL D 1 24 ? 30.982 43.730 10.623 1.00 45.11 17 VAL D CA 1
ATOM 2274 C C . VAL D 1 24 ? 30.482 42.284 10.383 1.00 42.95 17 VAL D C 1
ATOM 2275 O O . VAL D 1 24 ? 29.263 42.026 10.381 1.00 40.79 17 VAL D O 1
ATOM 2279 N N . CYS D 1 25 ? 31.417 41.369 10.294 1.00 41.36 18 CYS D N 1
ATOM 2280 C CA . CYS D 1 25 ? 31.149 39.909 10.299 1.00 38.60 18 CYS D CA 1
ATOM 2281 C C . CYS D 1 25 ? 30.659 39.560 11.699 1.00 36.95 18 CYS D C 1
ATOM 2282 O O . CYS D 1 25 ? 31.398 39.847 12.658 1.00 35.32 18 CYS D O 1
ATOM 2285 N N . ARG D 1 26 ? 29.467 38.982 11.835 1.00 36.62 19 ARG D N 1
ATOM 2286 C CA . ARG D 1 26 ? 28.932 38.557 13.142 1.00 38.45 19 ARG D CA 1
ATOM 2287 C C . ARG D 1 26 ? 29.874 37.609 13.899 1.00 37.10 19 ARG D C 1
ATOM 2288 O O . ARG D 1 26 ? 29.758 37.557 15.151 1.00 37.59 19 ARG D O 1
ATOM 2296 N N . PHE D 1 27 ? 30.789 36.909 13.227 1.00 32.56 20 PHE D N 1
ATOM 2297 C CA . PHE D 1 27 ? 31.531 35.765 13.808 1.00 31.30 20 PHE D CA 1
ATOM 2298 C C . PHE D 1 27 ? 32.939 36.136 14.124 1.00 31.34 20 PHE D C 1
ATOM 2299 O O . PHE D 1 27 ? 33.444 35.633 15.135 1.00 30.99 20 PHE D O 1
ATOM 2307 N N . CYS D 1 28 ? 33.608 36.969 13.297 1.00 33.62 21 CYS D N 1
ATOM 2308 C CA . CYS D 1 28 ? 34.991 37.411 13.645 1.00 34.60 21 CYS D CA 1
ATOM 2309 C C . CYS D 1 28 ? 35.112 38.951 13.799 1.00 36.57 21 CYS D C 1
ATOM 2310 O O . CYS D 1 28 ? 36.236 39.409 14.175 1.00 36.52 21 CYS D O 1
ATOM 2313 N N . LEU D 1 29 ? 34.040 39.693 13.540 1.00 35.99 22 LEU D N 1
ATOM 2314 C CA . LEU D 1 29 ? 33.970 41.172 13.764 1.00 41.29 22 LEU D CA 1
ATOM 2315 C C . LEU D 1 29 ? 34.811 41.948 12.747 1.00 44.20 22 LEU D C 1
ATOM 2316 O O . LEU D 1 29 ? 34.995 43.132 12.967 1.00 43.96 22 LEU D O 1
ATOM 2321 N N . THR D 1 30 ? 35.291 41.335 11.662 1.00 45.82 23 THR D N 1
ATOM 2322 C CA . THR D 1 30 ? 36.005 42.099 10.590 1.00 47.39 23 THR D CA 1
ATOM 2323 C C . THR D 1 30 ? 35.011 42.969 9.834 1.00 48.52 23 THR D C 1
ATOM 2324 O O . THR D 1 30 ? 33.781 42.688 9.815 1.00 44.11 23 THR D O 1
ATOM 2328 N N . GLU D 1 31 ? 35.560 44.023 9.235 1.00 53.28 24 GLU D N 1
ATOM 2329 C CA . GLU D 1 31 ? 34.834 44.928 8.315 1.00 54.91 24 GLU D CA 1
ATOM 2330 C C . GLU D 1 31 ? 35.070 44.491 6.868 1.00 56.89 24 GLU D C 1
ATOM 2331 O O . GLU D 1 31 ? 34.347 44.985 6.013 1.00 55.89 24 GLU D O 1
ATOM 2342 N N . GLN D 1 32 ? 36.020 43.582 6.620 1.00 61.14 25 GLN D N 1
ATOM 2343 C CA . GLN D 1 32 ? 36.525 43.226 5.255 1.00 57.45 25 GLN D CA 1
ATOM 2344 C C . GLN D 1 32 ? 35.710 42.084 4.621 1.00 55.51 25 GLN D C 1
ATOM 2345 O O . GLN D 1 32 ? 35.447 41.060 5.322 1.00 53.14 25 GLN D O 1
ATOM 2351 N N . LYS D 1 33 ? 35.413 42.208 3.330 1.00 52.36 26 LYS D N 1
ATOM 2352 C CA . LYS D 1 33 ? 34.975 41.120 2.414 1.00 53.42 26 LYS D CA 1
ATOM 2353 C C . LYS D 1 33 ? 33.647 40.575 2.925 1.00 52.77 26 LYS D C 1
ATOM 2354 O O . LYS D 1 33 ? 33.510 39.286 3.052 1.00 50.73 26 LYS D O 1
ATOM 2357 N N . LEU D 1 34 ? 32.721 41.459 3.271 1.00 45.62 27 LEU D N 1
ATOM 2358 C CA . LEU D 1 34 ? 31.434 41.091 3.890 1.00 47.02 27 LEU D CA 1
ATOM 2359 C C . LEU D 1 34 ? 30.383 40.770 2.848 1.00 49.65 27 LEU D C 1
ATOM 2360 O O . LEU D 1 34 ? 30.374 41.439 1.793 1.00 56.61 27 LEU D O 1
ATOM 2365 N N . ALA D 1 35 ? 29.411 39.938 3.203 1.00 44.70 28 ALA D N 1
ATOM 2366 C CA . ALA D 1 35 ? 28.129 39.870 2.477 1.00 46.44 28 ALA D CA 1
ATOM 2367 C C . ALA D 1 35 ? 27.045 39.430 3.450 1.00 48.07 28 ALA D C 1
ATOM 2368 O O . ALA D 1 35 ? 27.362 38.994 4.574 1.00 48.80 28 ALA D O 1
ATOM 2370 N N . SER D 1 36 ? 25.791 39.521 3.036 1.00 50.81 29 SER D N 1
ATOM 2371 C CA . SER D 1 36 ? 24.631 39.173 3.883 1.00 52.91 29 SER D CA 1
ATOM 2372 C C . SER D 1 36 ? 24.684 37.673 4.233 1.00 48.45 29 SER D C 1
ATOM 2373 O O . SER D 1 36 ? 24.890 36.861 3.374 1.00 45.34 29 SER D O 1
ATOM 2376 N N . ILE D 1 37 ? 24.409 37.351 5.480 1.00 47.88 30 ILE D N 1
ATOM 2377 C CA . ILE D 1 37 ? 24.184 35.950 5.934 1.00 49.12 30 ILE D CA 1
ATOM 2378 C C . ILE D 1 37 ? 22.959 35.388 5.198 1.00 49.78 30 ILE D C 1
ATOM 2379 O O . ILE D 1 37 ? 22.880 34.171 5.079 1.00 51.48 30 ILE D O 1
ATOM 2384 N N . PHE D 1 38 ? 22.009 36.224 4.776 1.00 55.68 31 PHE D N 1
ATOM 2385 C CA . PHE D 1 38 ? 20.660 35.761 4.311 1.00 61.71 31 PHE D CA 1
ATOM 2386 C C . PHE D 1 38 ? 20.546 35.762 2.777 1.00 64.28 31 PHE D C 1
ATOM 2387 O O . PHE D 1 38 ? 19.467 35.475 2.235 1.00 66.93 31 PHE D O 1
ATOM 2395 N N . GLU D 1 39 ? 21.623 36.124 2.101 1.00 70.37 32 GLU D N 1
ATOM 2396 C CA . GLU D 1 39 ? 21.705 36.215 0.627 1.00 80.20 32 GLU D CA 1
ATOM 2397 C C . GLU D 1 39 ? 22.032 34.815 0.083 1.00 87.69 32 GLU D C 1
ATOM 2398 O O . GLU D 1 39 ? 23.040 34.257 0.530 1.00 81.62 32 GLU D O 1
ATOM 2404 N N . GLU D 1 40 ? 21.178 34.262 -0.796 1.00 97.69 33 GLU D N 1
ATOM 2405 C CA . GLU D 1 40 ? 21.397 32.952 -1.478 1.00 101.44 33 GLU D CA 1
ATOM 2406 C C . GLU D 1 40 ? 22.709 33.011 -2.279 1.00 103.37 33 GLU D C 1
ATOM 2407 O O . GLU D 1 40 ? 23.655 32.277 -1.906 1.00 93.77 33 GLU D O 1
ATOM 2409 N N . THR D 1 46 ? 22.290 24.033 -2.364 1.00 95.91 39 THR D N 1
ATOM 2410 C CA . THR D 1 46 ? 22.898 23.441 -1.136 1.00 91.42 39 THR D CA 1
ATOM 2411 C C . THR D 1 46 ? 21.758 22.890 -0.259 1.00 88.93 39 THR D C 1
ATOM 2412 O O . THR D 1 46 ? 20.690 23.571 -0.169 1.00 83.19 39 THR D O 1
ATOM 2416 N N . THR D 1 47 ? 21.939 21.693 0.322 1.00 77.14 40 THR D N 1
ATOM 2417 C CA . THR D 1 47 ? 20.923 21.043 1.191 1.00 73.55 40 THR D CA 1
ATOM 2418 C C . THR D 1 47 ? 20.456 22.116 2.207 1.00 77.97 40 THR D C 1
ATOM 2419 O O . THR D 1 47 ? 19.253 22.480 2.260 1.00 86.82 40 THR D O 1
ATOM 2423 N N . ALA D 1 48 ? 21.414 22.721 2.892 1.00 64.46 41 ALA D N 1
ATOM 2424 C CA . ALA D 1 48 ? 21.230 23.506 4.129 1.00 57.59 41 ALA D CA 1
ATOM 2425 C C . ALA D 1 48 ? 21.612 24.963 3.830 1.00 51.61 41 ALA D C 1
ATOM 2426 O O . ALA D 1 48 ? 22.730 25.192 3.371 1.00 48.45 41 ALA D O 1
ATOM 2428 N N . ASN D 1 49 ? 20.781 25.918 4.204 1.00 49.37 42 ASN D N 1
ATOM 2429 C CA . ASN D 1 49 ? 21.121 27.372 4.100 1.00 46.04 42 ASN D CA 1
ATOM 2430 C C . ASN D 1 49 ? 22.196 27.709 5.141 1.00 40.80 42 ASN D C 1
ATOM 2431 O O . ASN D 1 49 ? 22.537 26.872 6.067 1.00 35.89 42 ASN D O 1
ATOM 2436 N N . LEU D 1 50 ? 22.769 28.893 5.079 1.00 37.54 43 LEU D N 1
ATOM 2437 C CA . LEU D 1 50 ? 23.861 29.266 6.002 1.00 38.92 43 LEU D CA 1
ATOM 2438 C C . LEU D 1 50 ? 23.368 29.338 7.457 1.00 36.28 43 LEU D C 1
ATOM 2439 O O . LEU D 1 50 ? 24.065 28.861 8.332 1.00 34.62 43 LEU D O 1
ATOM 2444 N N . PRO D 1 51 ? 22.183 29.898 7.788 1.00 38.38 44 PRO D N 1
ATOM 2445 C CA . PRO D 1 51 ? 21.666 29.844 9.156 1.00 40.13 44 PRO D CA 1
ATOM 2446 C C . PRO D 1 51 ? 21.659 28.418 9.736 1.00 40.71 44 PRO D C 1
ATOM 2447 O O . PRO D 1 51 ? 21.998 28.256 10.943 1.00 37.20 44 PRO D O 1
ATOM 2451 N N . LEU D 1 52 ? 21.245 27.449 8.931 1.00 39.12 45 LEU D N 1
ATOM 2452 C CA . LEU D 1 52 ? 21.241 26.030 9.384 1.00 41.21 45 LEU D CA 1
ATOM 2453 C C . LEU D 1 52 ? 22.668 25.555 9.672 1.00 36.07 45 LEU D C 1
ATOM 2454 O O . LEU D 1 52 ? 22.895 24.854 10.699 1.00 34.46 45 LEU D O 1
ATOM 2459 N N . GLN D 1 53 ? 23.619 25.893 8.800 1.00 33.05 46 GLN D N 1
ATOM 2460 C CA . GLN D 1 53 ? 25.037 25.522 8.935 1.00 32.61 46 GLN D CA 1
ATOM 2461 C C . GLN D 1 53 ? 25.597 26.127 10.202 1.00 33.37 46 GLN D C 1
ATOM 2462 O O . GLN D 1 53 ? 26.372 25.430 10.971 1.00 31.61 46 GLN D O 1
ATOM 2468 N N . ILE D 1 54 ? 25.253 27.386 10.465 1.00 34.67 47 ILE D N 1
ATOM 2469 C CA . ILE D 1 54 ? 25.786 28.114 11.646 1.00 31.27 47 ILE D CA 1
ATOM 2470 C C . ILE D 1 54 ? 25.275 27.409 12.898 1.00 29.51 47 ILE D C 1
ATOM 2471 O O . ILE D 1 54 ? 26.080 27.204 13.821 1.00 32.98 47 ILE D O 1
ATOM 2476 N N . MET D 1 55 ? 23.992 27.128 12.942 1.00 29.51 48 MET D N 1
ATOM 2477 C CA . MET D 1 55 ? 23.395 26.374 14.059 1.00 31.62 48 MET D CA 1
ATOM 2478 C C . MET D 1 55 ? 24.113 25.032 14.237 1.00 29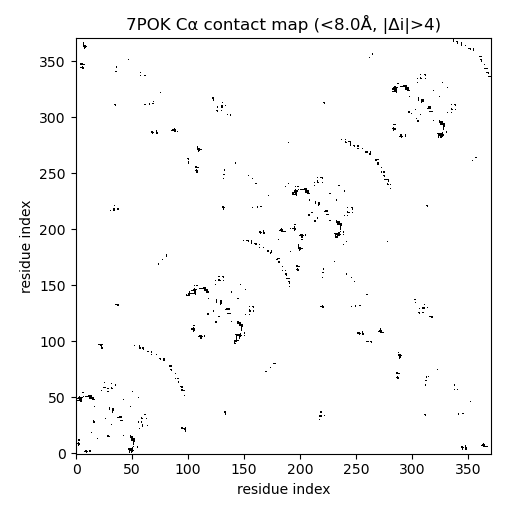.47 48 MET D C 1
ATOM 2479 O O . MET D 1 55 ? 24.498 24.679 15.368 1.00 30.83 48 MET D O 1
ATOM 2484 N N . ALA D 1 56 ? 24.306 24.298 13.168 1.00 31.05 49 ALA D N 1
ATOM 2485 C CA . ALA D 1 56 ? 24.874 22.925 13.241 1.00 30.14 49 ALA D CA 1
ATOM 2486 C C . ALA D 1 56 ? 26.281 22.997 13.847 1.00 30.38 49 ALA D C 1
ATOM 2487 O O . ALA D 1 56 ? 26.669 22.128 14.622 1.00 30.07 49 ALA D O 1
ATOM 2489 N N . ILE D 1 57 ? 27.066 24.017 13.508 1.00 30.16 50 ILE D N 1
ATOM 2490 C CA . ILE D 1 57 ? 28.491 24.070 13.889 1.00 31.42 50 ILE D CA 1
ATOM 2491 C C . ILE D 1 57 ? 28.699 24.812 15.213 1.00 31.80 50 ILE D C 1
ATOM 2492 O O . ILE D 1 57 ? 29.538 24.330 16.032 1.00 33.16 50 ILE D O 1
ATOM 2497 N N . THR D 1 58 ? 27.910 25.824 15.497 1.00 31.03 51 THR D N 1
ATOM 2498 C CA . THR D 1 58 ? 28.166 26.679 16.702 1.00 31.57 51 THR D CA 1
ATOM 2499 C C . THR D 1 58 ? 26.986 26.762 17.670 1.00 32.86 51 THR D C 1
ATOM 2500 O O . THR D 1 58 ? 27.179 27.395 18.685 1.00 33.59 51 THR D O 1
ATOM 2504 N N . ALA D 1 59 ? 25.788 26.314 17.281 1.00 31.33 52 ALA D N 1
ATOM 2505 C CA . ALA D 1 59 ? 24.548 26.361 18.085 1.00 31.04 52 ALA D CA 1
ATOM 2506 C C . ALA D 1 59 ? 24.115 27.828 18.258 1.00 34.46 52 ALA D C 1
ATOM 2507 O O . ALA D 1 59 ? 23.161 28.053 19.038 1.00 33.45 52 ALA D O 1
ATOM 2509 N N . ILE D 1 60 ? 24.663 28.746 17.435 1.00 35.94 53 ILE D N 1
ATOM 2510 C CA . ILE D 1 60 ? 24.181 30.168 17.377 1.00 36.61 53 ILE D CA 1
ATOM 2511 C C . ILE D 1 60 ? 22.943 30.254 16.470 1.00 38.53 53 ILE D C 1
ATOM 2512 O O . ILE D 1 60 ? 22.984 29.793 15.297 1.00 36.44 53 ILE D O 1
ATOM 2517 N N . GLU D 1 61 ? 21.876 30.835 16.997 1.00 36.49 54 GLU D N 1
ATOM 2518 C CA . GLU D 1 61 ? 20.6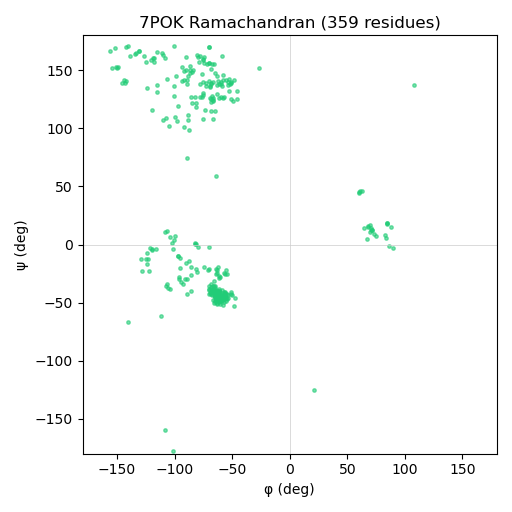59 31.189 16.255 1.00 40.25 54 GLU D CA 1
ATOM 2519 C C . GLU D 1 61 ? 20.810 32.517 15.491 1.00 44.06 54 GLU D C 1
ATOM 2520 O O . GLU D 1 61 ? 21.106 33.515 16.109 1.00 42.82 54 GLU D O 1
ATOM 2526 N N . VAL D 1 62 ? 20.639 32.510 14.176 1.00 44.26 55 VAL D N 1
ATOM 2527 C CA . VAL D 1 62 ? 20.638 33.763 13.378 1.00 49.22 55 VAL D CA 1
ATOM 2528 C C . VAL D 1 62 ? 19.317 33.804 12.624 1.00 49.47 55 VAL D C 1
ATOM 2529 O O . VAL D 1 62 ? 18.924 32.786 12.031 1.00 49.78 55 VAL D O 1
ATOM 2533 N N . TYR D 1 63 ? 18.655 34.949 12.614 1.00 52.69 56 TYR D N 1
ATOM 2534 C CA . TYR D 1 63 ? 17.522 35.190 11.688 1.00 59.20 56 TYR D CA 1
ATOM 2535 C C . TYR D 1 63 ? 17.453 36.672 11.351 1.00 57.14 56 TYR D C 1
ATOM 2536 O O . TYR D 1 63 ? 17.905 37.515 12.150 1.00 56.74 56 TYR D O 1
ATOM 2545 N N . ALA D 1 64 ? 16.930 36.964 10.167 1.00 61.03 57 ALA D N 1
ATOM 2546 C CA . ALA D 1 64 ? 16.783 38.350 9.670 1.00 64.04 57 ALA D CA 1
ATOM 2547 C C . ALA D 1 64 ? 15.933 39.119 10.690 1.00 64.28 57 ALA D C 1
ATOM 2548 O O . ALA D 1 64 ? 14.867 38.596 11.084 1.00 63.04 57 ALA D O 1
ATOM 2550 N N . GLY D 1 65 ? 16.448 40.256 11.161 1.00 63.42 58 GLY D N 1
ATOM 2551 C CA . GLY D 1 65 ? 15.791 41.125 12.153 1.00 60.87 58 GLY D CA 1
ATOM 2552 C C . GLY D 1 65 ? 16.062 40.671 13.587 1.00 60.82 58 GLY D C 1
ATOM 2553 O O . GLY D 1 65 ? 15.308 41.061 14.446 1.00 56.32 58 GLY D O 1
ATOM 2554 N N . ASP D 1 66 ? 17.085 39.858 13.873 1.00 59.49 59 ASP D N 1
ATOM 2555 C CA . ASP D 1 66 ? 17.354 39.403 15.268 1.00 57.36 59 ASP D CA 1
ATOM 2556 C C . ASP D 1 66 ? 18.112 40.472 16.062 1.00 56.90 59 ASP D C 1
ATOM 2557 O O . ASP D 1 66 ? 18.489 40.181 17.189 1.00 55.80 59 ASP D O 1
ATOM 2562 N N . GLY D 1 67 ? 18.429 41.615 15.470 1.00 58.89 60 GLY D N 1
ATOM 2563 C CA . GLY D 1 67 ? 19.110 42.710 16.174 1.00 56.89 60 GLY D CA 1
ATOM 2564 C C . GLY D 1 67 ? 20.611 42.577 16.168 1.00 54.23 60 GLY D C 1
ATOM 2565 O O . GLY D 1 67 ? 21.273 43.465 16.699 1.00 60.25 60 GLY D O 1
ATOM 2566 N N . MET D 1 68 ? 21.170 41.530 15.582 1.00 50.71 61 MET D N 1
ATOM 2567 C CA . MET D 1 68 ? 22.635 41.281 15.614 1.00 47.37 61 MET D CA 1
ATOM 2568 C C . MET D 1 68 ? 23.168 41.508 14.215 1.00 46.34 61 MET D C 1
ATOM 2569 O O . MET D 1 68 ? 22.367 41.568 13.289 1.00 47.75 61 MET D O 1
ATOM 2574 N N . PRO D 1 69 ? 24.493 41.683 14.009 1.00 45.57 62 PRO D N 1
ATOM 2575 C CA . PRO D 1 69 ? 25.040 41.897 12.675 1.00 41.86 62 PRO D CA 1
ATOM 2576 C C . PRO D 1 69 ? 24.571 40.828 11.672 1.00 44.30 62 PRO D C 1
ATOM 2577 O O . PRO D 1 69 ? 24.528 39.639 12.013 1.00 45.72 62 PRO D O 1
ATOM 2581 N N . GLY D 1 70 ? 24.232 41.272 10.466 1.00 41.16 63 GLY D N 1
ATOM 2582 C CA . GLY D 1 70 ? 23.523 40.489 9.428 1.00 44.66 63 GLY D CA 1
ATOM 2583 C C . GLY D 1 70 ? 24.469 40.025 8.332 1.00 42.74 63 GLY D C 1
ATOM 2584 O O . GLY D 1 70 ? 24.019 39.434 7.323 1.00 48.27 63 GLY D O 1
ATOM 2585 N N . HIS D 1 71 ? 25.752 40.258 8.537 1.00 42.01 64 HIS D N 1
ATOM 2586 C CA . HIS D 1 71 ? 26.824 39.998 7.556 1.00 44.38 64 HIS D CA 1
ATOM 2587 C C . HIS D 1 71 ? 27.819 38.959 8.106 1.00 40.48 64 HIS D C 1
ATOM 2588 O O . HIS D 1 71 ? 27.952 38.800 9.312 1.00 38.70 64 HIS D O 1
ATOM 2595 N N . ILE D 1 72 ? 28.555 38.381 7.190 1.00 38.83 65 ILE D N 1
ATOM 2596 C CA . ILE D 1 72 ? 29.627 37.389 7.411 1.00 38.32 65 ILE D CA 1
ATOM 2597 C C . ILE D 1 72 ? 30.685 37.631 6.358 1.00 35.09 65 ILE D C 1
ATOM 2598 O O . ILE D 1 72 ? 30.335 37.959 5.216 1.00 39.70 65 ILE D O 1
ATOM 2603 N N . CYS D 1 73 ? 31.920 37.550 6.738 1.00 34.55 66 CYS D N 1
ATOM 2604 C CA . CYS D 1 73 ? 33.077 37.603 5.845 1.00 38.07 66 CYS D CA 1
ATOM 2605 C C . CYS D 1 73 ? 33.221 36.288 5.061 1.00 42.94 66 CYS D C 1
ATOM 2606 O O . CYS D 1 73 ? 32.687 35.216 5.458 1.00 37.56 66 CYS D O 1
ATOM 2609 N N . LEU D 1 74 ? 33.867 36.361 3.925 1.00 44.14 67 LEU D N 1
ATOM 2610 C CA . LEU D 1 74 ? 34.052 35.201 3.017 1.00 43.89 67 LEU D CA 1
ATOM 2611 C C . LEU D 1 74 ? 34.739 34.067 3.788 1.00 41.57 67 LEU D C 1
ATOM 2612 O O . LEU D 1 74 ? 34.348 32.965 3.622 1.00 41.51 67 LEU D O 1
ATOM 2617 N N . GLU D 1 75 ? 35.781 34.359 4.564 1.00 40.64 68 GLU D N 1
ATOM 2618 C CA . GLU D 1 75 ? 36.582 33.366 5.252 1.00 42.39 68 GLU D CA 1
ATOM 2619 C C . GLU D 1 75 ? 35.702 32.606 6.269 1.00 43.64 68 GLU D C 1
ATOM 2620 O O . GLU D 1 75 ? 35.822 31.401 6.302 1.00 41.53 68 GLU D O 1
ATOM 2626 N N . CYS D 1 76 ? 34.895 33.300 7.075 1.00 40.70 69 CYS D N 1
ATOM 2627 C CA . CYS D 1 76 ? 33.946 32.700 8.029 1.00 35.91 69 CYS D CA 1
ATOM 2628 C C . CYS D 1 76 ? 32.904 31.872 7.232 1.00 36.78 69 CYS D C 1
ATOM 2629 O O . CYS D 1 76 ? 32.597 30.708 7.677 1.00 32.10 69 CYS D O 1
ATOM 2632 N N . ARG D 1 77 ? 32.382 32.364 6.129 1.00 33.74 70 ARG D N 1
ATOM 2633 C CA . ARG D 1 77 ? 31.412 31.600 5.314 1.00 38.21 70 ARG D CA 1
ATOM 2634 C C . ARG D 1 77 ? 32.072 30.305 4.829 1.00 37.41 70 ARG D C 1
ATOM 2635 O O . ARG D 1 77 ? 31.428 29.237 4.914 1.00 37.54 70 ARG D O 1
ATOM 2643 N N . LEU D 1 78 ? 33.296 30.376 4.339 1.00 37.60 71 LEU D N 1
ATOM 2644 C CA . LEU D 1 78 ? 33.922 29.148 3.778 1.00 39.95 71 LEU D CA 1
ATOM 2645 C C . LEU D 1 78 ? 34.236 28.186 4.935 1.00 39.93 71 LEU D C 1
ATOM 2646 O O . LEU D 1 78 ? 34.107 26.956 4.706 1.00 35.77 71 LEU D O 1
ATOM 2651 N N . LEU D 1 79 ? 34.633 28.699 6.117 1.00 35.69 72 LEU D N 1
ATOM 2652 C CA . LEU D 1 79 ? 34.893 27.795 7.252 1.00 35.28 72 LEU D CA 1
ATOM 2653 C C . LEU D 1 79 ? 33.572 27.123 7.687 1.00 34.89 72 LEU D C 1
ATOM 2654 O O . LEU D 1 79 ? 33.623 25.889 8.012 1.00 33.30 72 LEU D O 1
ATOM 2659 N N . PHE D 1 80 ? 32.427 27.818 7.705 1.00 33.21 73 PHE D N 1
ATOM 2660 C CA . PHE D 1 80 ? 31.144 27.167 8.026 1.00 34.31 73 PHE D CA 1
ATOM 2661 C C . PHE D 1 80 ? 30.898 26.041 7.004 1.00 37.54 73 PHE D C 1
ATOM 2662 O O . PHE D 1 80 ? 30.463 24.929 7.410 1.00 33.10 73 PHE D O 1
ATOM 2670 N N . GLU D 1 81 ? 31.075 26.329 5.713 1.00 35.64 74 GLU D N 1
ATOM 2671 C CA . GLU D 1 81 ? 30.789 25.321 4.672 1.00 36.38 74 GLU D CA 1
ATOM 2672 C C . GLU D 1 81 ? 31.724 24.124 4.865 1.00 33.50 74 GLU D C 1
ATOM 2673 O O . GLU D 1 81 ? 31.239 22.993 4.741 1.00 33.12 74 GLU D O 1
ATOM 2679 N N . HIS D 1 82 ? 32.999 24.374 5.138 1.00 34.63 75 HIS D N 1
ATOM 2680 C CA . HIS D 1 82 ? 34.005 23.311 5.361 1.00 35.46 75 HIS D CA 1
ATOM 2681 C C . HIS D 1 82 ? 33.602 22.445 6.560 1.00 34.87 75 HIS D C 1
ATOM 2682 O O . HIS D 1 82 ? 33.563 21.197 6.441 1.00 30.67 75 HIS D O 1
ATOM 2689 N N . CYS D 1 83 ? 33.273 23.065 7.679 1.00 30.46 76 CYS D N 1
ATOM 2690 C CA . CYS D 1 83 ? 32.904 22.327 8.897 1.00 30.16 76 CYS D CA 1
ATOM 2691 C C . CYS D 1 83 ? 31.617 21.554 8.598 1.00 29.31 76 CYS D C 1
ATOM 2692 O O . CYS D 1 83 ? 31.425 20.461 9.164 1.00 26.76 76 CYS D O 1
ATOM 2697 N N . TYR D 1 84 ? 30.677 22.116 7.889 1.00 29.09 77 TYR D N 1
ATOM 2698 C CA . TYR D 1 84 ? 29.380 21.450 7.636 1.00 30.50 77 TYR D CA 1
ATOM 2699 C C . TYR D 1 84 ? 29.624 20.205 6.745 1.00 29.76 77 TYR D C 1
ATOM 2700 O O . TYR D 1 84 ? 28.981 19.159 6.988 1.00 25.69 77 TYR D O 1
ATOM 2709 N N . ARG D 1 85 ? 30.513 20.299 5.773 1.00 29.33 78 ARG D N 1
ATOM 2710 C CA . ARG D 1 85 ? 30.838 19.133 4.886 1.00 33.46 78 ARG D CA 1
ATOM 2711 C C . ARG D 1 85 ? 31.516 18.051 5.751 1.00 32.44 78 ARG D C 1
ATOM 2712 O O . ARG D 1 85 ? 31.220 16.868 5.546 1.00 28.23 78 ARG D O 1
ATOM 2720 N N . PHE D 1 86 ? 32.327 18.442 6.747 1.00 29.17 79 PHE D N 1
ATOM 2721 C CA . PHE D 1 86 ? 32.898 17.502 7.713 1.00 27.77 79 PHE D CA 1
ATOM 2722 C C . PHE D 1 86 ? 31.794 16.750 8.447 1.00 26.60 79 PHE D C 1
ATOM 2723 O O . PHE D 1 86 ? 31.792 15.530 8.545 1.00 26.70 79 PHE D O 1
ATOM 2731 N N . LYS D 1 87 ? 30.847 17.491 9.006 1.00 27.07 80 LYS D N 1
ATOM 2732 C CA . LYS D 1 87 ? 29.718 16.922 9.746 1.00 25.42 80 LYS D CA 1
ATOM 2733 C C . LYS D 1 87 ? 28.945 15.925 8.826 1.00 27.45 80 LYS D C 1
ATOM 2734 O O . LYS D 1 87 ? 28.625 14.846 9.287 1.00 26.92 80 LYS D O 1
ATOM 2740 N N . GLN D 1 88 ? 28.707 16.285 7.572 1.00 25.72 81 GLN D N 1
ATOM 2741 C CA . GLN D 1 88 ? 27.980 15.441 6.609 1.00 28.15 81 GLN D CA 1
ATOM 2742 C C . GLN D 1 88 ? 28.787 14.160 6.381 1.00 29.54 81 GLN D C 1
ATOM 2743 O O . GLN D 1 88 ? 28.161 13.060 6.329 1.00 29.92 81 GLN D O 1
ATOM 2749 N N . MET D 1 89 ? 30.101 14.245 6.252 1.00 28.18 82 MET D N 1
ATOM 2750 C CA . MET D 1 89 ? 30.952 13.054 6.028 1.00 28.73 82 MET D CA 1
ATOM 2751 C C . MET D 1 89 ? 30.850 12.150 7.255 1.00 30.09 82 MET D C 1
ATOM 2752 O O . MET D 1 89 ? 30.668 10.917 7.085 1.00 27.44 82 MET D O 1
ATOM 2757 N N . CYS D 1 90 ? 30.965 12.707 8.477 1.00 25.71 83 CYS D N 1
ATOM 2758 C CA . CYS D 1 90 ? 30.905 11.936 9.737 1.00 25.65 83 CYS D CA 1
ATOM 2759 C C . CYS D 1 90 ? 29.586 11.175 9.769 1.00 27.23 83 CYS D C 1
ATOM 2760 O O . CYS D 1 90 ? 29.600 9.949 10.180 1.00 26.08 83 CYS D O 1
ATOM 2763 N N . LYS D 1 91 ? 28.486 11.821 9.375 1.00 27.34 84 LYS D N 1
ATOM 2764 C CA . LYS D 1 91 ? 27.165 11.195 9.446 1.00 30.57 84 LYS D CA 1
ATOM 2765 C C . LYS D 1 91 ? 27.067 10.058 8.377 1.00 31.50 84 LYS D C 1
ATOM 2766 O O . LYS D 1 91 ? 26.443 9.014 8.656 1.00 28.05 84 LYS D O 1
ATOM 2772 N N . ARG D 1 92 ? 27.626 10.257 7.202 1.00 28.51 85 ARG D N 1
ATOM 2773 C CA . ARG D 1 92 ? 27.644 9.209 6.148 1.00 29.78 85 ARG D CA 1
ATOM 2774 C C . ARG D 1 92 ? 28.439 7.986 6.699 1.00 27.51 85 ARG D C 1
ATOM 2775 O O . ARG D 1 92 ? 27.952 6.862 6.540 1.00 28.94 85 ARG D O 1
ATOM 2783 N N . ALA D 1 93 ? 29.598 8.201 7.295 1.00 25.21 86 ALA D N 1
ATOM 2784 C CA . ALA D 1 93 ? 30.430 7.139 7.910 1.00 26.25 86 ALA D CA 1
ATOM 2785 C C . ALA D 1 93 ? 29.625 6.381 8.948 1.00 29.85 86 ALA D C 1
ATOM 2786 O O . ALA D 1 93 ? 29.653 5.125 8.957 1.00 26.83 86 ALA D O 1
ATOM 2788 N N . GLU D 1 94 ? 28.899 7.095 9.814 1.00 27.80 87 GLU D N 1
ATOM 2789 C CA . GLU D 1 94 ? 28.100 6.490 10.860 1.00 27.69 87 GLU D CA 1
ATOM 2790 C C . GLU D 1 94 ? 27.015 5.602 10.233 1.00 28.27 87 GLU D C 1
ATOM 2791 O O . GLU D 1 94 ? 26.923 4.406 10.677 1.00 27.05 87 GLU D O 1
ATOM 2797 N N . THR D 1 95 ? 26.283 6.090 9.224 1.00 27.63 88 THR D N 1
ATOM 2798 C CA . THR D 1 95 ? 25.188 5.310 8.614 1.00 31.21 88 THR D CA 1
ATOM 2799 C C . THR D 1 95 ? 25.794 4.037 7.980 1.00 31.33 88 THR D C 1
ATOM 2800 O O . THR D 1 95 ? 25.247 2.941 8.248 1.00 30.69 88 THR D O 1
ATOM 2804 N N . LEU D 1 96 ? 26.874 4.181 7.225 1.00 28.03 89 LEU D N 1
ATOM 2805 C CA . LEU D 1 96 ? 27.476 3.018 6.495 1.00 31.55 89 LEU D CA 1
ATOM 2806 C C . LEU D 1 96 ? 28.001 1.967 7.491 1.00 33.38 89 LEU D C 1
ATOM 2807 O O . LEU D 1 96 ? 27.856 0.749 7.206 1.00 31.27 89 LEU D O 1
ATOM 2812 N N . LEU D 1 97 ? 28.592 2.396 8.599 1.00 28.54 90 LEU D N 1
ATOM 2813 C CA . LEU D 1 97 ? 29.121 1.490 9.627 1.00 30.99 90 LEU D CA 1
ATOM 2814 C C . LEU D 1 97 ? 27.934 0.782 10.253 1.00 31.41 90 LEU D C 1
ATOM 2815 O O . LEU D 1 97 ? 28.004 -0.464 10.388 1.00 30.53 90 LEU D O 1
ATOM 2820 N N . ARG D 1 98 ? 26.895 1.513 10.621 1.00 30.97 91 ARG D N 1
ATOM 2821 C CA . ARG D 1 98 ? 25.765 0.907 11.334 1.00 31.66 91 ARG D CA 1
ATOM 2822 C C . ARG D 1 98 ? 25.031 -0.089 10.426 1.00 32.55 91 ARG D C 1
ATOM 2823 O O . ARG D 1 98 ? 24.452 -1.036 10.972 1.00 34.09 91 ARG D O 1
ATOM 2831 N N . GLN D 1 99 ? 24.999 0.140 9.139 1.00 30.54 92 GLN D N 1
ATOM 2832 C CA . GLN D 1 99 ? 24.243 -0.680 8.176 1.00 31.28 92 GLN D CA 1
ATOM 2833 C C . GLN D 1 99 ? 25.086 -1.846 7.698 1.00 29.79 92 GLN D C 1
ATOM 2834 O O . GLN D 1 99 ? 24.508 -2.722 7.036 1.00 31.87 92 GLN D O 1
ATOM 2840 N N . TYR D 1 100 ? 26.386 -1.849 7.919 1.00 28.56 93 TYR D N 1
ATOM 2841 C CA . TYR D 1 100 ? 27.283 -2.899 7.407 1.00 30.68 93 TYR D CA 1
ATOM 2842 C C . TYR D 1 100 ? 26.807 -4.316 7.814 1.00 33.97 93 TYR D C 1
ATOM 2843 O O . TYR D 1 100 ? 26.821 -5.253 6.984 1.00 33.15 93 TYR D O 1
ATOM 2852 N N . PRO D 1 101 ? 26.381 -4.558 9.065 1.00 34.64 94 PRO D N 1
ATOM 2853 C CA . PRO D 1 101 ? 25.869 -5.885 9.448 1.00 36.78 94 PRO D CA 1
ATOM 2854 C C . PRO D 1 101 ? 24.598 -6.266 8.695 1.00 39.76 94 PRO D C 1
ATOM 2855 O O . PRO D 1 101 ? 24.399 -7.443 8.512 1.00 44.16 94 PRO D O 1
ATOM 2859 N N . LEU D 1 102 ? 23.829 -5.314 8.138 1.00 38.14 95 LEU D N 1
ATOM 2860 C CA . LEU D 1 102 ? 22.702 -5.682 7.247 1.00 38.79 95 LEU D CA 1
ATOM 2861 C C . LEU D 1 102 ? 23.195 -5.868 5.804 1.00 43.25 95 LEU D C 1
ATOM 2862 O O . LEU D 1 102 ? 22.587 -6.634 5.079 1.00 43.08 95 LEU D O 1
ATOM 2867 N N . THR D 1 103 ? 24.110 -5.041 5.301 1.00 39.27 96 THR D N 1
ATOM 2868 C CA . THR D 1 103 ? 24.398 -5.081 3.825 1.00 38.14 96 THR D CA 1
ATOM 2869 C C . THR D 1 103 ? 25.516 -6.060 3.512 1.00 36.16 96 THR D C 1
ATOM 2870 O O . THR D 1 103 ? 25.584 -6.413 2.403 1.00 38.68 96 THR D O 1
ATOM 2874 N N . GLY D 1 104 ? 26.453 -6.273 4.439 1.00 34.83 97 GLY D N 1
ATOM 2875 C CA . GLY D 1 104 ? 27.671 -7.071 4.263 1.00 35.00 97 GLY D CA 1
ATOM 2876 C C . GLY D 1 104 ? 28.684 -6.405 3.332 1.00 36.53 97 GLY D C 1
ATOM 2877 O O . GLY D 1 104 ? 29.663 -7.047 2.992 1.00 36.41 97 GLY D O 1
ATOM 2878 N N . ASN D 1 105 ? 28.542 -5.123 3.009 1.00 32.61 98 ASN D N 1
ATOM 2879 C CA . ASN D 1 105 ? 29.485 -4.459 2.072 1.00 33.80 98 ASN D CA 1
ATOM 2880 C C . ASN D 1 105 ? 30.334 -3.527 2.923 1.00 34.16 98 ASN D C 1
ATOM 2881 O O . ASN D 1 105 ? 29.740 -2.525 3.414 1.00 32.61 98 ASN D O 1
ATOM 2886 N N . TRP D 1 106 ? 31.623 -3.803 3.158 1.00 30.70 99 TRP D N 1
ATOM 2887 C CA . TRP D 1 106 ? 32.461 -2.945 4.026 1.00 32.72 99 TRP D CA 1
ATOM 2888 C C . TRP D 1 106 ? 32.672 -1.600 3.312 1.00 31.26 99 TRP D C 1
ATOM 2889 O O . TRP D 1 106 ? 33.077 -1.562 2.159 1.00 28.77 99 TRP D O 1
ATOM 2900 N N . PRO D 1 107 ? 32.347 -0.462 3.960 1.00 31.14 100 PRO D N 1
ATOM 2901 C CA . PRO D 1 107 ? 32.370 0.815 3.234 1.00 29.92 100 PRO D CA 1
ATOM 2902 C C . PRO D 1 107 ? 33.784 1.300 2.951 1.00 29.95 100 PRO D C 1
ATOM 2903 O O . PRO D 1 107 ? 34.661 1.183 3.844 1.00 30.50 100 PRO D O 1
ATOM 2907 N N . SER D 1 108 ? 33.996 1.838 1.742 1.00 27.90 101 SER D N 1
ATOM 2908 C CA . SER D 1 108 ? 35.334 2.345 1.327 1.00 28.18 101 SER D CA 1
ATOM 2909 C C . SER D 1 108 ? 35.608 3.698 2.016 1.00 26.69 101 SER D C 1
ATOM 2910 O O . SER D 1 108 ? 34.678 4.384 2.425 1.00 28.53 101 SER D O 1
ATOM 2915 N N . PRO D 1 109 ? 36.869 4.110 2.110 1.00 29.00 102 PRO D N 1
ATOM 2916 C CA . PRO D 1 109 ? 37.229 5.412 2.710 1.00 31.01 102 PRO D CA 1
ATOM 2917 C C . PRO D 1 109 ? 36.483 6.564 2.008 1.00 31.58 102 PRO D C 1
ATOM 2918 O O . PRO D 1 109 ? 36.350 6.532 0.803 1.00 30.25 102 PRO D O 1
ATOM 2922 N N . LEU D 1 110 ? 36.043 7.557 2.750 1.00 29.77 103 LEU D N 1
ATOM 2923 C CA . LEU D 1 110 ? 35.257 8.685 2.231 1.00 33.18 103 LEU D CA 1
ATOM 2924 C C . LEU D 1 110 ? 36.224 9.826 1.785 1.00 37.62 103 LEU D C 1
ATOM 2925 O O . LEU D 1 110 ? 37.407 9.857 2.285 1.00 40.19 103 LEU D O 1
ATOM 2930 N N . GLU D 1 111 ? 35.744 10.751 0.963 1.00 44.57 104 GLU D N 1
ATOM 2931 C CA . GLU D 1 111 ? 36.510 12.004 0.618 1.00 47.15 104 GLU D CA 1
ATOM 2932 C C . GLU D 1 111 ? 36.495 12.973 1.817 1.00 42.66 104 GLU D C 1
ATOM 2933 O O . GLU D 1 111 ? 35.415 13.304 2.309 1.00 41.03 104 GLU D O 1
ATOM 2939 N N . LYS D 1 112 ? 37.648 13.250 2.405 1.00 41.63 105 LYS D N 1
ATOM 2940 C CA . LYS D 1 112 ? 37.779 14.264 3.493 1.00 47.12 105 LYS D CA 1
ATOM 2941 C C . LYS D 1 112 ? 37.645 15.653 2.866 1.00 50.31 105 LYS D C 1
ATOM 2942 O O . LYS D 1 112 ? 38.211 15.889 1.801 1.00 56.28 105 LYS D O 1
ATOM 2948 N N . PRO D 1 113 ? 36.885 16.609 3.473 1.00 49.19 106 PRO D N 1
ATOM 2949 C CA . PRO D 1 113 ? 36.820 17.984 2.943 1.00 51.45 106 PRO D CA 1
ATOM 2950 C C . PRO D 1 113 ? 38.180 18.655 3.166 1.00 51.85 106 PRO D C 1
ATOM 2951 O O . PRO D 1 113 ? 38.786 18.451 4.239 1.00 52.27 106 PRO D O 1
ATOM 2955 N N . ARG D 1 114 ? 38.673 19.360 2.146 1.00 62.66 107 ARG D N 1
ATOM 2956 C CA . ARG D 1 114 ? 40.071 19.867 2.062 1.00 72.04 107 ARG D CA 1
ATOM 2957 C C . ARG D 1 114 ? 40.067 21.366 2.427 1.00 74.91 107 ARG D C 1
ATOM 2958 O O . ARG D 1 114 ? 39.000 21.888 2.784 1.00 69.16 107 ARG D O 1
ATOM 2960 N N . ALA D 1 115 ? 41.237 21.990 2.356 1.00 92.16 108 ALA D N 1
ATOM 2961 C CA . ALA D 1 115 ? 41.559 23.337 2.889 1.00 99.46 108 ALA D CA 1
ATOM 2962 C C . ALA D 1 115 ? 40.515 24.349 2.410 1.00 104.87 108 ALA D C 1
ATOM 2963 O O . ALA D 1 115 ? 40.286 24.467 1.203 1.00 105.46 108 ALA D O 1
ATOM 2965 N N . PRO D 1 116 ? 39.838 25.103 3.318 1.00 106.35 109 PRO D N 1
ATOM 2966 C CA . PRO D 1 116 ? 39.032 26.259 2.900 1.00 109.37 109 PRO D CA 1
ATOM 2967 C C . PRO D 1 116 ? 39.927 27.343 2.267 1.00 113.17 109 PRO D C 1
ATOM 2968 O O . PRO D 1 116 ? 39.474 28.094 1.426 1.00 116.48 109 PRO D O 1
#

Nearest PDB structures (foldseek):
  7pok-assembly1_A  TM=1.010E+00  e=4.700E-20  Drosophila melanogaster
  7pok-assembly1_C  TM=9.740E-01  e=1.372E-15  Drosophila melanogaster
  7pok-assembly1_D  TM=9.370E-01  e=2.483E-15  Drosophila melanogaster
  7pok-assembly1_B  TM=9.365E-01  e=3.026E-15  Drosophila melanogaster
  7po9-assembly1_B  TM=7.997E-01  e=8.554E-03  Drosophila melanogaster

Secondary structure (DSSP, 8-state):
---BTTT---SSEEETTS--TTS--SS-HHHHHHHHH-----TTSSS--EEEHHHHHHHHHHHHHHHHHHHHHHHHHHHHHH--PPPPP-PPPPP---/--S-SSSBTTT---SSEEETT-----HHHHHHHHH-----TTSSS--EEEHHHHHHHHHHHHHHHHHHHHHHHHHHHHHH-PPPPPP-PPPP-/--S-BTTT---SSEEES----HHHHHHHHH-----TTSSS--EEEHHHHHHHHHHHHHHHHHHHHHHHHHHHHHH--PPPPP-PPPPPP-/---BTTT---SSEEETT----S-HHHHHHHHH-----TTSSS--EEEHHHHHHHHHHHHHHHHHHHHHHHHHHHHHH--PPPPP------

Radius of gyration: 20.91 Å; Cα contacts (8 Å, |Δi|>4): 604; chains: 4; bounding box: 55×59×47 Å

Organism: Drosophila melanogaster (NCBI:txid7227)

Solvent-accessible surface area: 18348 Å² total; per-residue (Å²): 186,139,2,0,4,1,0,2,12,113,118,140,40,39,29,4,86,125,168,40,130,78,6,166,46,77,17,92,14,46,27,1,0,16,25,4,18,4,20,43,13,136,74,79,25,79,24,24,23,33,5,1,40,76,0,15,28,16,1,0,19,0,24,47,1,15,75,16,0,41,126,0,35,39,42,11,91,30,78,106,75,79,49,118,102,15,82,68,34,130,74,40,75,63,16,146,37,121,185,113,12,55,41,150,5,0,6,0,0,1,9,126,122,136,26,48,42,2,72,66,154,113,11,91,16,20,10,16,0,5,18,0,3,23,12,37,3,69,75,80,36,28,9,0,21,48,1,3,93,74,0,62,76,15,0,58,0,0,8,100,0,8,75,14,1,71,142,0,30,44,42,11,93,39,89,103,84,53,52,110,91,16,80,84,22,160,40,20,140,46,99,82,170,130,1,0,9,1,0,2,14,101,125,142,32,50,41,3,49,202,67,91,14,42,42,8,0,12,8,1,1,21,13,51,11,123,76,80,30,79,24,25,21,44,1,1,66,81,0,66,36,16,0,46,7,0,20,91,0,9,84,6,1,71,112,0,14,82,51,0,79,29,47,71,83,49,55,101,94,14,79,79,23,130,47,29,184,63,40,162,99,213,160,4,0,3,0,0,1,13,102,113,99,45,36,38,3,80,107,151,155,61,0,85,17,22,11,11,0,5,10,2,4,15,10,45,2,74,76,80,30,80,24,25,22,38,1,4,99,104,2,42,64,19,0,56,7,0,8,113,0,14,70,13,1,83,154,0,34,38,60,11,118,35,77,111,96,53,56,110,104,13,85,85,32,157,47,19,80,102,86

InterPro domains:
  IPR012934 Zinc finger, AD-type [PF07776] (17-92)
  IPR012934 Zinc finger, AD-type [PS51915] (16-93)
  IPR012934 Zinc finger, AD-type [SM00868] (17-93)
  IPR013087 Zinc finger C2H2-type [PF00096] (286-308)
  IPR013087 Zinc finger C2H2-type [PF00096] (342-364)
  IPR013087 Zinc finger C2H2-type [PF00096] (398-420)
  IPR013087 Zinc finger C2H2-type [PF00096] (426-448)
  IPR013087 Zinc finger C2H2-type [PF00096] (454-476)
  IPR013087 Zinc finger C2H2-type [PS00028] (288-308)
  IPR013087 Zinc finger C2H2-type [PS00028] (316-336)
  IPR013087 Zinc finger C2H2-type [PS00028] (344-364)
  IPR013087 Zinc finger C2H2-type [PS00028] (372-392)
  IPR013087 Zinc finger C2H2-type [PS00028] (400-420)
  IPR013087 Zinc finger C2H2-type [PS00028] (428-448)
  IPR013087 Zinc finger C2H2-type [PS00028] (456-476)
  IPR013087 Zinc finger C2H2-type [PS00028] (486-506)
  IPR013087 Zinc finger C2H2-type [PS00028] (513-533)
  IPR013087 Zinc finger C2H2-type [PS00028] (541-562)
  IPR013087 Zinc finger C2H2-type [PS50157] (286-313)
  IPR013087 Zinc finger C2H2-type [PS50157] (314-341)

B-factor: mean 48.29, std 16.16, range [23.07, 117.85]